Protein 2IUM (pdb70)

CATH classification: 2.60.90.30

Solvent-accessible surface area: 23457 Å² total; per-residue (Å²): 93,78,7,0,9,1,46,2,37,34,50,99,20,124,45,64,41,4,21,0,0,5,40,138,103,43,41,6,74,0,0,0,13,0,11,0,9,6,18,19,10,7,0,13,0,1,0,6,0,13,0,62,0,38,97,8,28,75,115,49,55,0,33,108,74,11,0,76,0,0,0,0,0,0,1,2,25,98,82,0,95,147,0,37,3,0,77,8,151,36,46,68,31,128,47,100,84,18,63,11,10,32,0,0,10,9,42,109,3,6,126,105,2,29,5,73,2,57,64,98,54,59,34,0,32,14,56,45,91,95,2,45,4,15,16,44,22,41,2,13,0,29,29,32,166,85,0,69,18,29,35,3,51,0,1,14,1,20,0,88,7,75,12,24,101,41,197,68,13,0,2,1,0,5,1,28,0,122,6,82,112,93,12,48,26,0,21,57,87,142,20,54,67,118,10,38,0,22,0,9,24,0,9,8,18,18,9,0,47,58,229,92,79,9,0,8,1,51,3,38,32,49,99,22,126,45,56,44,5,21,0,0,4,42,140,104,43,36,6,64,0,0,1,14,0,14,0,9,6,18,18,10,8,0,13,0,2,0,6,0,12,0,62,0,41,96,10,28,72,92,54,55,0,31,104,73,11,0,72,0,0,0,0,0,1,1,1,24,98,82,0,98,142,0,37,3,0,75,7,147,41,46,72,30,136,45,97,82,19,64,11,11,34,0,0,11,9,41,103,2,5,124,105,2,29,6,64,3,58,63,106,45,64,30,0,33,14,59,80,84,96,2,44,4,10,15,38,21,41,4,15,0,29,27,30,165,95,0,70,19,27,37,2,61,0,9,14,1,18,0,88,6,81,20,27,106,40,205,63,13,0,1,0,0,7,1,47,0,122,4,78,106,86,10,53,33,0,19,53,94,139,27,60,61,121,6,36,0,21,0,9,28,0,12,7,15,18,8,0,45,55,228,98,76,8,1,8,1,50,3,37,32,47,100,19,129,45,52,42,5,21,0,0,6,39,136,103,33,38,6,72,0,0,0,11,0,16,0,10,6,18,19,8,7,0,13,0,1,0,5,0,14,0,62,0,46,96,8,33,84,93,50,57,0,36,106,70,9,0,77,0,0,0,0,0,0,1,1,26,99,82,0,94,150,0,38,3,0,84,8,148,40,48,70,28,133,49,95,81,22,66,10,11,34,0,0,11,8,42,101,1,5,120,108,1,28,5,74,2,58,63,100,39,57,31,0,30,14,59,46,90,97,2,46,3,15,15,40,19,43,2,16,0,28,28,30,160,88,0,68,20,28,37,2,54,0,1,14,2,19,0,89,5,82,22,25,107,44,196,62,14,0,1,1,0,6,1,29,0,126,7,74,111,85,11,50,37,0,17,56,92,140,25,57,70,109,9,37,0,21,0,10,25,0,12,8,15,17,7,0,48,50,221

Radius of gyration: 23.66 Å; Cα contacts (8 Å, |Δi|>4): 1837; chains: 3; bounding box: 60×59×57 Å

Secondary structure (DSSP, 8-state):
--EEEEEEE-TT-----EEEEETTTEEEEEEEEEEEEEETTEEEEEEEEEEEGGGS-SSS-HHHH-EEEEEEE-GGGGT-GGG-TT--S-EEEESTT--GGGGSBPHHHHTTT-EE--S-TT-----GGG-S-EEEEEEE-EE-GGG-EEEEEEEEEEEE-TT-SS---EEEEEEEEEE-TTS--TT-TTS-TT-EEE---EEEEEEB---/--SEEEEEE-TT-----EEEE-STT-EEEEEEEEEEEEETTEEEEEEEEEEEGGGS---S-HHHH-EEEEEEE-GGGGT-GGG-TT--S--EEESTT--GGGGSPPHHHHTTTPEEP-SSTT-----GGG-S-EEEEEEE-EE-GGG-EEEEEEEEEEEE-TT-SS---EEEEEEEEEE-TTS--TT-TTS-TT-EEE---EEEEEE----/--EEEEEEE-TT-----EEEEETTTEEEEEEEEEEEEEETTEEEEEEEEEEEGGGS---S-HHHH-EEEEEEE-GGGGT-GGG-TT--S--EEESTT--GGGGS--HHHHTTTPEEPPS-TT-----GGGSS-EEEEEEE-EE-GGG-EEEEEEEEEEEE-TT-SS---EEEEEEEEEE-TTS--TT-TTS-TT-EEE---EEEEEE----

Structure (mmCIF, N/CA/C/O backbone):
data_2IUM
#
_entry.id   2IUM
#
_cell.length_a   216.836
_cell.length_b   58.649
_cell.length_c   57.591
_cell.angle_alpha   90.00
_cell.angle_beta   101.50
_cell.angle_gamma   90.00
#
_symmetry.space_group_name_H-M   'C 1 2 1'
#
loop_
_entity.id
_entity.type
_entity.pdbx_description
1 polymer 'AVIAN ADENOVIRUS CELO LONG FIBRE'
2 water water
#
loop_
_atom_site.group_PDB
_atom_site.id
_atom_site.type_symbol
_atom_site.label_atom_id
_atom_site.label_alt_id
_atom_site.label_comp_id
_atom_site.label_asym_id
_atom_site.label_entity_id
_atom_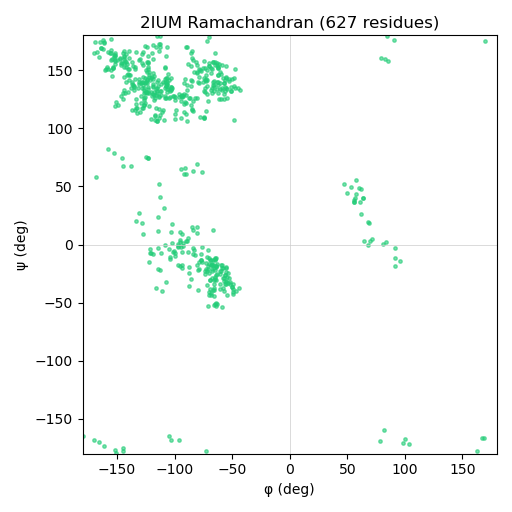site.label_seq_id
_atom_site.pdbx_PDB_ins_code
_atom_site.Cartn_x
_atom_site.Cartn_y
_atom_site.Cartn_z
_atom_site.occupancy
_atom_site.B_iso_or_equiv
_atom_site.auth_seq_id
_atom_site.auth_comp_id
_atom_site.auth_asym_id
_atom_site.auth_atom_id
_atom_site.pdbx_PDB_model_num
ATOM 1 N N . PRO A 1 38 ? 23.642 44.871 -18.041 1.00 38.72 583 PRO A N 1
ATOM 2 C CA . PRO A 1 38 ? 24.877 44.773 -18.825 1.00 38.35 583 PRO A CA 1
ATOM 3 C C . PRO A 1 38 ? 25.049 43.368 -19.391 1.00 36.67 583 PRO A C 1
ATOM 4 O O . PRO A 1 38 ? 24.674 42.383 -18.722 1.00 37.02 583 PRO A O 1
ATOM 8 N N . GLU A 1 39 ? 25.613 43.272 -20.598 1.00 35.10 584 GLU A N 1
ATOM 9 C CA . GLU A 1 39 ? 25.784 41.959 -21.230 1.00 31.63 584 GLU A CA 1
ATOM 10 C C . GLU A 1 39 ? 26.745 41.060 -20.443 1.00 29.08 584 GLU A C 1
ATOM 11 O O . GLU A 1 39 ? 26.407 39.925 -20.150 1.00 28.87 584 GLU A O 1
ATOM 17 N N . VAL A 1 40 ? 27.945 41.552 -20.152 1.00 25.95 585 VAL A N 1
ATOM 18 C CA . VAL A 1 40 ? 28.836 40.870 -19.201 1.00 25.08 585 VAL A CA 1
ATOM 19 C C . VAL A 1 40 ? 29.117 41.840 -18.066 1.00 25.39 585 VAL A C 1
ATOM 20 O O . VAL A 1 40 ? 29.434 42.992 -18.328 1.00 25.30 585 VAL A O 1
ATOM 24 N N . ALA A 1 41 ? 28.982 41.406 -16.812 1.00 21.99 586 ALA A N 1
ATOM 25 C CA . ALA A 1 41 ? 29.343 42.287 -15.681 1.00 22.04 586 ALA A CA 1
ATOM 26 C C . ALA A 1 41 ? 30.378 41.570 -14.837 1.00 20.97 586 ALA A C 1
ATOM 27 O O . ALA A 1 41 ? 30.378 40.349 -14.808 1.00 23.00 586 ALA A O 1
ATOM 29 N N . THR A 1 42 ? 31.253 42.328 -14.164 1.00 20.45 587 THR A N 1
ATOM 30 C CA . THR A 1 42 ? 32.296 41.732 -13.324 1.00 19.62 587 THR A CA 1
ATOM 31 C C . THR A 1 42 ? 32.209 42.282 -11.894 1.00 21.35 587 THR A C 1
ATOM 32 O O . THR A 1 42 ? 31.792 43.435 -11.670 1.00 21.82 587 THR A O 1
ATOM 36 N N . TYR A 1 43 ? 32.619 41.434 -10.958 1.00 20.73 588 TYR A N 1
ATOM 37 C CA . TYR A 1 43 ? 32.683 41.791 -9.541 1.00 20.96 588 TYR A CA 1
ATOM 38 C C . TYR A 1 43 ? 34.015 41.283 -9.025 1.00 19.46 588 TYR A C 1
ATOM 39 O O . TYR A 1 43 ? 34.389 40.135 -9.288 1.00 23.32 588 TYR A O 1
ATOM 48 N N . HIS A 1 44 ? 34.734 42.144 -8.291 1.00 20.85 589 HIS A N 1
ATOM 49 C CA . HIS A 1 44 ? 35.911 41.655 -7.573 1.00 19.08 589 HIS A CA 1
ATOM 50 C C . HIS A 1 44 ? 36.094 42.298 -6.222 1.00 19.57 589 HIS A C 1
ATOM 51 O O . HIS A 1 44 ? 35.652 43.437 -5.978 1.00 18.82 589 HIS A O 1
ATOM 58 N N . CYS A 1 45 ? 36.748 41.549 -5.334 1.00 18.42 590 CYS A N 1
ATOM 59 C CA . CYS A 1 45 ? 37.032 42.036 -3.985 1.00 18.85 590 CYS A CA 1
ATOM 60 C C . CYS A 1 45 ? 38.245 41.303 -3.434 1.00 20.48 590 CYS A C 1
ATOM 61 O O . CYS A 1 45 ? 38.504 40.139 -3.799 1.00 20.24 590 CYS A O 1
ATOM 64 N N . GLY A 1 46 ? 38.984 41.994 -2.567 1.00 20.00 591 GLY A N 1
ATOM 65 C CA . GLY A 1 46 ? 40.174 41.406 -1.947 1.00 20.20 591 GLY A CA 1
ATOM 66 C C . GLY A 1 46 ? 41.480 41.905 -2.533 1.00 21.57 591 GLY A C 1
ATOM 67 O O . GLY A 1 46 ? 41.492 42.790 -3.379 1.00 19.90 591 GLY A O 1
ATOM 68 N N . ASP A 1 47 ? 42.579 41.286 -2.131 1.00 20.18 592 ASP A N 1
ATOM 69 C CA . ASP A 1 47 ? 43.914 41.730 -2.535 1.00 19.42 592 ASP A CA 1
ATOM 70 C C . ASP A 1 47 ? 44.488 40.679 -3.513 1.00 18.81 592 ASP A C 1
ATOM 71 O O . ASP A 1 47 ? 44.865 39.566 -3.112 1.00 19.21 592 ASP A O 1
ATOM 76 N N . ASN A 1 48 ? 44.576 40.991 -4.804 1.00 17.98 593 ASN A N 1
ATOM 77 C CA . ASN A 1 48 ? 45.116 39.991 -5.729 1.00 20.26 593 ASN A CA 1
ATOM 78 C C . ASN A 1 48 ? 46.593 39.687 -5.489 1.00 20.11 593 ASN A C 1
ATOM 79 O O . ASN A 1 48 ? 47.055 38.654 -5.940 1.00 20.61 593 ASN A O 1
ATOM 84 N N . LEU A 1 49 ? 47.316 40.558 -4.771 1.00 19.27 594 LEU A N 1
ATOM 85 C CA . LEU A 1 49 ? 48.677 40.235 -4.327 1.00 21.69 594 LEU A CA 1
ATOM 86 C C . LEU A 1 49 ? 48.731 39.277 -3.117 1.00 20.19 594 LEU A C 1
ATOM 87 O O . LEU A 1 49 ? 49.787 38.698 -2.799 1.00 21.78 594 LEU A O 1
ATOM 92 N N . LEU A 1 50 ? 47.584 39.098 -2.464 1.00 20.37 595 LEU A N 1
ATOM 93 C CA . LEU A 1 50 ? 47.432 38.155 -1.323 1.00 20.24 595 LEU A CA 1
ATOM 94 C C . LEU A 1 50 ? 48.427 38.478 -0.207 1.00 21.59 595 LEU A C 1
ATOM 95 O O . LEU A 1 50 ? 49.014 37.586 0.406 1.00 23.17 595 LEU A O 1
ATOM 100 N N . GLU A 1 51 ? 48.614 39.778 0.032 1.00 21.54 596 GLU A N 1
ATOM 101 C CA . GLU A 1 51 ? 49.590 40.256 1.020 1.00 23.12 596 GLU A CA 1
ATOM 102 C C . GLU A 1 51 ? 48.920 40.921 2.215 1.00 21.52 596 GLU A C 1
ATOM 103 O O . GLU A 1 51 ? 49.513 40.978 3.281 1.00 23.14 596 GLU A O 1
ATOM 109 N N . SER A 1 52 ? 47.683 41.377 2.033 1.00 21.45 597 SER A N 1
ATOM 110 C CA . SER A 1 52 ? 46.948 42.072 3.073 1.00 23.36 597 SER A CA 1
ATOM 111 C C . SER A 1 52 ? 45.952 41.125 3.769 1.00 23.71 597 SER A C 1
ATOM 112 O O . SER A 1 52 ? 44.956 40.694 3.167 1.00 22.69 597 SER A O 1
ATOM 115 N N . TYR A 1 53 ? 46.207 40.809 5.040 1.00 24.65 598 TYR A N 1
ATOM 116 C CA . TYR A 1 53 ? 45.424 39.779 5.753 1.00 25.13 598 TYR A CA 1
ATOM 117 C C . TYR A 1 53 ? 44.218 40.436 6.438 1.00 25.94 598 TYR A C 1
ATOM 118 O O . TYR A 1 53 ? 44.114 40.442 7.678 1.00 27.72 598 TYR A O 1
ATOM 127 N N . ASP A 1 54 ? 43.352 41.060 5.614 1.00 25.31 599 ASP A N 1
ATOM 128 C CA . ASP A 1 54 ? 42.158 41.802 6.064 1.00 24.17 599 ASP A CA 1
ATOM 129 C C . ASP A 1 54 ? 40.924 40.919 6.223 1.00 20.83 599 ASP A C 1
ATOM 130 O O . ASP A 1 54 ? 39.957 41.276 6.896 1.00 18.32 599 ASP A O 1
ATOM 135 N N . ILE A 1 55 ? 40.934 39.746 5.594 1.00 19.06 600 ILE A N 1
ATOM 136 C CA . ILE A 1 55 ? 39.669 39.016 5.404 1.00 19.63 600 ILE A CA 1
ATOM 137 C C . ILE A 1 55 ? 39.368 38.082 6.587 1.00 18.36 600 ILE A C 1
ATOM 138 O O . ILE A 1 55 ? 40.249 37.424 7.057 1.00 20.51 600 ILE A O 1
ATOM 143 N N . PHE A 1 56 ? 38.139 38.108 7.089 1.00 18.61 601 PHE A N 1
ATOM 144 C CA . PHE A 1 56 ? 37.744 37.350 8.269 1.00 18.52 601 PHE A CA 1
ATOM 145 C C . PHE A 1 56 ? 37.205 35.994 7.815 1.00 18.61 601 PHE A C 1
ATOM 146 O O . PHE A 1 56 ? 36.179 35.923 7.124 1.00 20.90 601 PHE A O 1
ATOM 154 N N . ALA A 1 57 ? 37.921 34.942 8.165 1.00 18.59 602 ALA A N 1
ATOM 155 C CA . ALA A 1 57 ? 37.422 33.598 7.931 1.00 16.80 602 ALA A CA 1
ATOM 156 C C . ALA A 1 57 ? 36.840 33.016 9.248 1.00 18.83 602 ALA A C 1
ATOM 157 O O . ALA A 1 57 ? 37.501 33.008 10.306 1.00 19.31 602 ALA A O 1
ATOM 159 N N . SER A 1 58 ? 35.610 32.526 9.184 1.00 19.34 603 SER A N 1
ATOM 160 C CA . SER A 1 58 ? 35.006 31.848 10.345 1.00 19.81 603 SER A CA 1
ATOM 161 C C . SER A 1 58 ? 35.382 30.373 10.402 1.00 21.55 603 SER A C 1
ATOM 162 O O . SER A 1 58 ? 35.377 29.709 9.372 1.00 20.28 603 SER A O 1
ATOM 165 N N . LEU A 1 59 ? 35.732 29.871 11.598 1.00 20.74 604 LEU A N 1
ATOM 166 C CA . LEU A 1 59 ? 36.247 28.519 11.806 1.00 21.16 604 LEU A CA 1
ATOM 167 C C . LEU A 1 59 ? 35.310 27.738 12.728 1.00 19.82 604 LEU A C 1
ATOM 168 O O . LEU A 1 59 ? 34.542 28.373 13.485 1.00 20.49 604 LEU A O 1
ATOM 173 N N . PRO A 1 60 ? 35.387 26.389 12.691 1.00 20.86 605 PRO A N 1
ATOM 174 C CA . PRO A 1 60 ? 34.567 25.553 13.572 1.00 19.04 605 PRO A CA 1
ATOM 175 C C . PRO A 1 60 ? 34.799 25.945 15.057 1.00 20.39 605 PRO A C 1
ATOM 176 O O . PRO A 1 60 ? 35.872 26.498 15.431 1.00 17.86 605 PRO A O 1
ATOM 180 N N . ASN A 1 61 ? 33.789 25.688 15.889 1.00 21.08 606 ASN A N 1
ATOM 181 C CA . ASN A 1 61 ? 33.930 25.812 17.356 1.00 21.32 606 ASN A CA 1
ATOM 182 C C . ASN A 1 61 ? 34.226 27.254 17.826 1.00 21.27 606 ASN A C 1
ATOM 183 O O . ASN A 1 61 ? 35.031 27.495 18.740 1.00 21.74 606 ASN A O 1
ATOM 188 N N . THR A 1 62 ? 33.553 28.209 17.184 1.00 18.47 607 THR A N 1
ATOM 189 C CA . THR A 1 62 ? 33.709 29.654 17.515 1.00 18.32 607 THR A CA 1
ATOM 190 C C . THR A 1 62 ? 35.172 30.123 17.497 1.00 19.94 607 THR A C 1
ATOM 191 O O . THR A 1 62 ? 35.654 30.866 18.386 1.00 20.91 607 THR A O 1
ATOM 195 N N . ASN A 1 63 ? 35.845 29.767 16.405 1.00 17.91 608 ASN A N 1
ATOM 196 C CA . ASN A 1 63 ? 37.167 30.284 16.135 1.00 19.35 608 ASN A CA 1
ATOM 197 C C . ASN A 1 63 ? 37.134 31.173 14.906 1.00 20.39 608 ASN A C 1
ATOM 198 O O . ASN A 1 63 ? 36.156 31.185 14.180 1.00 21.84 608 ASN A O 1
ATOM 203 N N . ALA A 1 64 ? 38.195 31.934 14.693 1.00 18.90 609 ALA A N 1
ATOM 204 C CA . ALA A 1 64 ? 38.285 32.722 13.480 1.00 19.80 609 ALA A CA 1
ATOM 205 C C . ALA A 1 64 ? 39.743 32.923 13.138 1.00 21.02 609 ALA A C 1
ATOM 206 O O . ALA A 1 64 ? 40.614 32.688 13.976 1.00 22.04 609 ALA A O 1
ATOM 208 N N . ALA A 1 65 ? 40.007 33.347 11.900 1.00 20.69 610 ALA A N 1
ATOM 209 C CA . ALA A 1 65 ? 41.381 33.587 11.462 1.00 20.59 610 ALA A CA 1
ATOM 210 C C . ALA A 1 65 ? 41.357 34.604 10.351 1.00 22.25 610 ALA A C 1
ATOM 211 O O . ALA A 1 65 ? 40.414 34.649 9.548 1.00 22.74 610 ALA A O 1
ATOM 213 N N . LYS A 1 66 ? 42.376 35.447 10.322 1.00 21.28 611 LYS A N 1
ATOM 214 C CA . LYS A 1 66 ? 42.495 36.374 9.220 1.00 22.16 611 LYS A CA 1
ATOM 215 C C . LYS A 1 66 ? 43.233 35.698 8.071 1.00 21.93 611 LYS A C 1
ATOM 216 O O . LYS A 1 66 ? 44.190 34.933 8.287 1.00 20.75 611 LYS A O 1
ATOM 222 N N . VAL A 1 67 ? 42.778 35.996 6.861 1.00 20.94 612 VAL A N 1
ATOM 223 C CA . VAL A 1 67 ? 43.379 35.419 5.643 1.00 19.57 612 VAL A CA 1
ATOM 224 C C . VAL A 1 67 ? 43.571 36.566 4.653 1.00 20.27 612 VAL A C 1
ATOM 225 O O . VAL A 1 67 ? 43.007 37.651 4.850 1.00 20.73 612 VAL A O 1
ATOM 229 N N . ALA A 1 68 ? 44.359 36.345 3.589 1.00 19.86 613 ALA A N 1
ATOM 230 C CA . ALA A 1 68 ? 44.350 37.285 2.457 1.00 18.22 613 ALA A CA 1
ATOM 231 C C . ALA A 1 68 ? 43.589 36.516 1.358 1.00 19.70 613 ALA A C 1
ATOM 232 O O . ALA A 1 68 ? 43.742 35.303 1.220 1.00 19.96 613 ALA A O 1
ATOM 234 N N . ALA A 1 69 ? 42.731 37.207 0.617 1.00 19.18 614 ALA A N 1
ATOM 235 C CA . ALA A 1 69 ? 41.915 36.494 -0.365 1.00 16.76 614 ALA A CA 1
ATOM 236 C C . ALA A 1 69 ? 41.513 37.435 -1.474 1.00 18.83 614 ALA A C 1
ATOM 237 O O . ALA A 1 69 ? 41.529 38.654 -1.301 1.00 18.52 614 ALA A O 1
ATOM 239 N N . TYR A 1 70 ? 41.141 36.866 -2.607 1.00 18.39 615 TYR A N 1
ATOM 240 C CA . TYR A 1 70 ? 40.721 37.626 -3.776 1.00 17.28 615 TYR A CA 1
ATOM 241 C C . TYR A 1 70 ? 39.624 36.903 -4.496 1.00 19.02 615 TYR A C 1
ATOM 242 O O . TYR A 1 70 ? 39.780 35.708 -4.753 1.00 17.87 615 TYR A O 1
ATOM 251 N N . CYS A 1 71 ? 38.551 37.608 -4.855 1.00 17.04 616 CYS A N 1
ATOM 252 C CA . CYS A 1 71 ? 37.436 36.989 -5.589 1.00 19.99 616 CYS A CA 1
ATOM 253 C C . CYS A 1 71 ? 37.153 37.792 -6.853 1.00 18.73 616 CYS A C 1
ATOM 254 O O . CYS A 1 71 ? 37.091 39.025 -6.818 1.00 21.53 616 CYS A O 1
ATOM 257 N N . ARG A 1 72 ? 37.009 37.058 -7.972 1.00 19.92 617 ARG A N 1
ATOM 258 C CA . ARG A 1 72 ? 36.594 37.641 -9.245 1.00 20.03 617 ARG A CA 1
ATOM 259 C C . ARG A 1 72 ? 35.352 36.920 -9.749 1.00 20.49 617 ARG A C 1
ATOM 260 O O . ARG A 1 72 ? 35.329 35.705 -9.789 1.00 20.11 617 ARG A O 1
ATOM 268 N N . LEU A 1 73 ? 34.329 37.681 -10.128 1.00 18.09 618 LEU A N 1
ATOM 269 C CA . LEU A 1 73 ? 33.082 37.103 -10.676 1.00 19.91 618 LEU A CA 1
ATOM 270 C C . LEU A 1 73 ? 32.732 37.747 -12.004 1.00 19.60 618 LEU A C 1
ATOM 271 O O . LEU A 1 73 ? 32.911 38.960 -12.154 1.00 21.42 618 LEU A O 1
ATOM 276 N N . ALA A 1 74 ? 32.265 36.918 -12.948 1.00 19.73 619 ALA A N 1
ATOM 277 C CA . ALA A 1 74 ? 31.797 37.410 -14.245 1.00 19.13 619 ALA A CA 1
ATOM 278 C C . ALA A 1 74 ? 30.375 36.891 -14.483 1.00 20.23 619 ALA A C 1
ATOM 279 O O . ALA A 1 74 ? 30.136 35.687 -14.487 1.00 20.49 619 ALA A O 1
ATOM 281 N N . ALA A 1 75 ? 29.445 37.828 -14.683 1.00 19.07 620 ALA A N 1
ATOM 282 C CA . ALA A 1 75 ? 28.017 37.536 -14.857 1.00 20.41 620 ALA A CA 1
ATOM 283 C C . ALA A 1 75 ? 27.609 37.745 -16.318 1.00 20.40 620 ALA A C 1
ATOM 284 O O . ALA A 1 75 ? 27.813 38.841 -16.876 1.00 22.38 620 ALA A O 1
ATOM 286 N N . ALA A 1 76 ? 26.998 36.716 -16.909 1.00 21.03 621 ALA A N 1
ATOM 287 C CA . ALA A 1 76 ? 26.481 36.863 -18.273 1.00 21.14 621 ALA A CA 1
ATOM 288 C C . ALA A 1 76 ? 25.225 36.028 -18.399 1.00 20.76 621 ALA A C 1
ATOM 289 O O . ALA A 1 76 ? 25.248 34.832 -18.090 1.00 20.81 621 ALA A O 1
ATOM 291 N N . GLY A 1 77 ? 24.129 36.625 -18.860 1.00 19.32 622 GLY A N 1
ATOM 292 C CA . GLY A 1 77 ? 22.920 35.812 -19.065 1.00 22.11 622 GLY A CA 1
ATOM 293 C C . GLY A 1 77 ? 22.276 35.284 -17.787 1.00 21.19 622 GLY A C 1
ATOM 294 O O . GLY A 1 77 ? 21.474 34.366 -17.854 1.00 20.58 622 GLY A O 1
ATOM 295 N N . GLY A 1 78 ? 22.578 35.894 -16.638 1.00 19.38 623 GLY A N 1
ATOM 296 C CA . GLY A 1 78 ? 22.049 35.437 -15.333 1.00 20.57 623 GLY A CA 1
ATOM 297 C C . GLY A 1 78 ? 22.857 34.295 -14.718 1.00 18.39 623 GLY A C 1
ATOM 298 O O . GLY A 1 78 ? 22.536 33.826 -13.619 1.00 18.84 623 GLY A O 1
ATOM 299 N N . VAL A 1 79 ? 23.936 33.900 -15.393 1.00 19.60 624 VAL A N 1
ATOM 300 C CA . VAL A 1 79 ? 24.813 32.827 -14.932 1.00 20.07 624 VAL A CA 1
ATOM 301 C C . VAL A 1 79 ? 26.178 33.434 -14.595 1.00 20.07 624 VAL A C 1
ATOM 302 O O . VAL A 1 79 ? 26.768 34.139 -15.408 1.00 21.68 624 VAL A O 1
ATOM 306 N N . VAL A 1 80 ? 26.657 33.145 -13.386 1.00 19.35 625 VAL A N 1
ATOM 307 C CA . VAL A 1 80 ? 27.884 33.724 -12.868 1.00 18.02 625 VAL A CA 1
ATOM 308 C C . VAL A 1 80 ? 28.970 32.680 -12.740 1.00 20.04 625 VAL A C 1
ATOM 309 O O . VAL A 1 80 ? 28.711 31.630 -12.182 1.00 19.02 625 VAL A O 1
ATOM 313 N N . SER A 1 81 ? 30.152 32.952 -13.284 1.00 19.58 626 SER A N 1
ATOM 314 C CA . SER A 1 81 ? 31.325 32.126 -13.041 1.00 19.51 626 SER A CA 1
ATOM 315 C C . SER A 1 81 ? 32.412 32.979 -12.452 1.00 17.95 626 SER A C 1
ATOM 316 O O . SER A 1 81 ? 32.537 34.193 -12.745 1.00 19.21 626 SER A O 1
ATOM 319 N N . GLY A 1 82 ? 33.185 32.367 -11.577 1.00 18.44 627 GLY A N 1
ATOM 320 C CA . GLY A 1 82 ? 34.260 33.115 -10.996 1.00 20.25 627 GLY A CA 1
ATOM 321 C C . GLY A 1 82 ? 35.207 32.274 -10.199 1.00 18.88 627 GLY A C 1
ATOM 322 O O . GLY A 1 82 ? 35.143 31.050 -10.234 1.00 18.92 627 GLY A O 1
ATOM 323 N N . THR A 1 83 ? 36.066 32.964 -9.453 1.00 18.21 628 THR A N 1
ATOM 324 C CA . THR A 1 83 ? 37.097 32.248 -8.694 1.00 18.82 628 THR A CA 1
ATOM 325 C C . THR A 1 83 ? 37.279 32.936 -7.318 1.00 16.30 628 THR A C 1
ATOM 326 O O . THR A 1 83 ? 37.027 34.161 -7.131 1.00 18.62 628 THR A O 1
ATOM 330 N N . ILE A 1 84 ? 37.758 32.122 -6.387 1.00 19.41 629 ILE A N 1
ATOM 331 C CA . ILE A 1 84 ? 38.182 32.513 -5.057 1.00 17.37 629 ILE A CA 1
ATOM 332 C C . ILE A 1 84 ? 39.568 31.891 -4.812 1.00 17.46 629 ILE A C 1
ATOM 333 O O . ILE A 1 84 ? 39.850 30.718 -5.164 1.00 16.30 629 ILE A O 1
ATOM 338 N N . GLN A 1 85 ? 40.448 32.660 -4.220 1.00 17.72 630 GLN A N 1
ATOM 339 C CA . GLN A 1 85 ? 41.809 32.211 -3.930 1.00 15.37 630 GLN A CA 1
ATOM 340 C C . GLN A 1 85 ? 42.108 32.690 -2.493 1.00 18.36 630 GLN A C 1
ATOM 341 O O . GLN A 1 85 ? 41.781 33.810 -2.142 1.00 17.59 630 GLN A O 1
ATOM 347 N N . VAL A 1 86 ? 42.724 31.854 -1.661 1.00 14.12 631 VAL A N 1
ATOM 348 C CA . VAL A 1 86 ? 42.920 32.226 -0.241 1.00 17.87 631 VAL A CA 1
ATOM 349 C C . VAL A 1 86 ? 44.289 31.743 0.231 1.00 17.81 631 VAL A C 1
ATOM 350 O O . VAL A 1 86 ? 44.755 30.676 -0.171 1.00 19.26 631 VAL A O 1
ATOM 354 N N . THR A 1 87 ? 44.905 32.520 1.125 1.00 16.40 632 THR A N 1
ATOM 355 C CA . THR A 1 87 ? 46.145 32.066 1.809 1.00 15.82 632 THR A CA 1
ATOM 356 C C . THR A 1 87 ? 46.120 32.479 3.275 1.00 16.97 632 THR A C 1
ATOM 357 O O . THR A 1 87 ? 45.585 33.559 3.602 1.00 20.22 632 THR A O 1
ATOM 361 N N . SER A 1 88 ? 46.704 31.641 4.133 1.00 19.38 633 SER A N 1
ATOM 362 C CA . SER A 1 88 ? 46.974 32.053 5.520 1.00 19.35 633 SER A CA 1
ATOM 363 C C . SER A 1 88 ? 48.121 31.254 6.085 1.00 17.28 633 SER A C 1
ATOM 364 O O . SER A 1 88 ? 48.613 30.293 5.438 1.00 18.42 633 SER A O 1
ATOM 367 N N . TYR A 1 89 ? 48.498 31.592 7.319 1.00 17.93 634 TYR A N 1
ATOM 368 C CA . TYR A 1 89 ? 49.648 30.976 7.973 1.00 18.25 634 TYR A CA 1
ATOM 369 C C . TYR A 1 89 ? 49.370 30.555 9.416 1.00 17.11 634 TYR A C 1
ATOM 370 O O . TYR A 1 89 ? 48.472 31.080 10.060 1.00 18.23 634 TYR A O 1
ATOM 379 N N . ALA A 1 90 ? 50.081 29.535 9.894 1.00 18.04 635 ALA A N 1
ATOM 380 C CA . ALA A 1 90 ? 49.762 28.948 11.188 1.00 17.46 635 ALA A CA 1
ATOM 381 C C . ALA A 1 90 ? 49.746 29.946 12.372 1.00 18.10 635 ALA A C 1
ATOM 382 O O . ALA A 1 90 ? 48.916 29.829 13.279 1.00 18.89 635 ALA A O 1
ATOM 384 N N . GLY A 1 91 ? 50.611 30.950 12.337 1.00 18.07 636 GLY A N 1
ATOM 385 C CA . GLY A 1 91 ? 50.611 31.895 13.454 1.00 20.25 636 GLY A CA 1
ATOM 386 C C . GLY A 1 91 ? 49.239 32.484 13.722 1.00 22.07 636 GLY A C 1
ATOM 387 O O . GLY A 1 91 ? 48.942 32.901 14.840 1.00 21.25 636 GLY A O 1
ATOM 388 N N . ARG A 1 92 ? 48.397 32.507 12.693 1.00 23.87 637 ARG A N 1
ATOM 389 C CA . ARG A 1 92 ? 47.100 33.173 12.767 1.00 23.46 637 ARG A CA 1
ATOM 390 C C . ARG A 1 92 ? 45.946 32.241 13.152 1.00 22.27 637 ARG A C 1
ATOM 391 O O . ARG A 1 92 ? 44.808 32.676 13.288 1.00 21.82 637 ARG A O 1
ATOM 399 N N . TRP A 1 93 ? 46.249 30.961 13.324 1.00 20.72 638 TRP A N 1
ATOM 400 C CA . TRP A 1 93 ? 45.229 29.911 13.494 1.00 22.85 638 TRP A CA 1
ATOM 401 C C . TRP A 1 93 ? 45.156 29.400 14.925 1.00 22.53 638 TRP A C 1
ATOM 402 O O . TRP A 1 93 ? 46.122 29.573 15.682 1.00 19.95 638 TRP A O 1
ATOM 413 N N . PRO A 1 94 ? 44.041 28.723 15.291 1.00 23.79 639 PRO A N 1
ATOM 414 C CA . PRO A 1 94 ? 43.920 28.202 16.662 1.00 24.94 639 PRO A CA 1
ATOM 415 C C . PRO A 1 94 ? 44.877 27.039 16.917 1.00 25.55 639 PRO A C 1
ATOM 416 O O . PRO A 1 94 ? 45.332 26.389 15.968 1.00 28.40 639 PRO A O 1
ATOM 420 N N . LYS A 1 95 ? 45.203 26.817 18.190 1.00 25.20 640 LYS A N 1
ATOM 421 C CA . LYS A 1 95 ? 46.238 25.867 18.604 1.00 26.24 640 LYS A CA 1
ATOM 422 C C . LYS A 1 95 ? 45.674 24.608 19.282 1.00 27.29 640 LYS A C 1
ATOM 423 O O . LYS A 1 95 ? 46.312 24.009 20.149 1.00 28.78 640 LYS A O 1
ATOM 429 N N . VAL A 1 96 ? 44.484 24.212 18.868 1.00 26.25 641 VAL A N 1
ATOM 430 C CA . VAL A 1 96 ? 43.877 22.974 19.373 1.00 26.62 641 VAL A CA 1
ATOM 431 C C . VAL A 1 96 ? 43.398 22.162 18.193 1.00 25.48 641 VAL A C 1
ATOM 432 O O . VAL A 1 96 ? 43.146 22.678 17.109 1.00 25.41 641 VAL A O 1
ATOM 436 N N . GLY A 1 97 ? 43.238 20.867 18.422 1.00 23.42 642 GLY A N 1
ATOM 437 C CA . GLY A 1 97 ? 42.818 19.954 17.365 1.00 24.84 642 GLY A CA 1
ATOM 438 C C . GLY A 1 97 ? 43.985 19.474 16.519 1.00 25.61 642 GLY A C 1
ATOM 439 O O . GLY A 1 97 ? 45.151 19.870 16.749 1.00 25.47 642 GLY A O 1
ATOM 440 N N . ASN A 1 98 ? 43.675 18.627 15.534 1.00 23.32 643 ASN A N 1
ATOM 441 C CA . ASN A 1 98 ? 44.687 18.120 14.629 1.00 23.38 643 ASN A CA 1
ATOM 442 C C . ASN A 1 98 ? 44.281 18.279 13.164 1.00 22.57 643 ASN A C 1
ATOM 443 O O . ASN A 1 98 ? 43.292 17.685 12.715 1.00 21.91 643 ASN A O 1
ATOM 448 N N . SER A 1 99 ? 44.998 19.121 12.417 1.00 21.36 644 SER A N 1
ATOM 449 C CA . SER A 1 99 ? 44.601 19.377 11.038 1.00 21.45 644 SER A CA 1
ATOM 450 C C . SER A 1 99 ? 44.712 18.149 10.137 1.00 23.22 644 SER A C 1
ATOM 451 O O . SER A 1 99 ? 43.981 18.038 9.152 1.00 24.11 644 SER A O 1
ATOM 454 N N . VAL A 1 100 ? 45.629 17.234 10.457 1.00 23.24 645 VAL A N 1
ATOM 455 C CA . VAL A 1 100 ? 45.811 16.057 9.614 1.00 24.98 645 VAL A CA 1
ATOM 456 C C . VAL A 1 100 ? 44.594 15.127 9.763 1.00 26.14 645 VAL A C 1
ATOM 457 O O . VAL A 1 100 ? 44.079 14.594 8.772 1.00 26.05 645 VAL A O 1
ATOM 461 N N . THR A 1 101 ? 44.107 14.975 10.986 1.00 26.72 646 THR A N 1
ATOM 462 C CA . THR A 1 101 ? 42.912 14.162 11.217 1.00 27.86 646 THR A CA 1
ATOM 463 C C . THR A 1 101 ? 41.611 14.906 10.877 1.00 28.23 646 THR A C 1
ATOM 464 O O . THR A 1 101 ? 40.683 14.309 10.334 1.00 29.22 646 THR A O 1
ATOM 468 N N . ASP A 1 102 ? 41.549 16.195 11.212 1.00 27.55 647 ASP A N 1
ATOM 469 C CA . ASP A 1 102 ? 40.320 17.010 11.090 1.00 27.87 647 ASP A CA 1
ATOM 470 C C . ASP A 1 102 ? 40.190 17.783 9.778 1.00 27.00 647 ASP A C 1
ATOM 471 O O . ASP A 1 102 ? 39.097 18.268 9.440 1.00 27.13 647 ASP A O 1
ATOM 476 N N . GLY A 1 103 ? 41.304 17.943 9.062 1.00 24.78 648 GLY A N 1
ATOM 477 C CA . GLY A 1 103 ? 41.380 18.857 7.923 1.00 21.84 648 GLY A CA 1
ATOM 478 C C . GLY A 1 103 ? 41.559 20.301 8.381 1.00 19.88 648 GLY A C 1
ATOM 479 O O . GLY A 1 103 ? 41.275 20.620 9.533 1.00 20.54 648 GLY A O 1
ATOM 480 N N . ILE A 1 104 ? 42.041 21.151 7.484 1.00 17.86 649 ILE A N 1
ATOM 481 C CA . ILE A 1 104 ? 42.023 22.608 7.690 1.00 16.02 649 ILE A CA 1
ATOM 482 C C . ILE A 1 104 ? 40.666 23.116 7.131 1.00 17.43 649 ILE A C 1
ATOM 483 O O . ILE A 1 104 ? 40.474 23.179 5.913 1.00 19.37 649 ILE A O 1
ATOM 488 N N . LYS A 1 105 ? 39.751 23.462 8.032 1.00 17.25 650 LYS A N 1
ATOM 489 C CA . LYS A 1 105 ? 38.394 23.928 7.676 1.00 18.37 650 LYS A CA 1
ATOM 490 C C . LYS A 1 105 ? 38.132 25.397 8.072 1.00 18.34 650 LYS A C 1
ATOM 491 O O . LYS A 1 105 ? 38.460 25.781 9.197 1.00 20.23 650 LYS A O 1
ATOM 497 N N . PHE A 1 106 ? 37.508 26.197 7.179 1.00 17.87 651 PHE A N 1
ATOM 498 C CA . PHE A 1 106 ? 37.201 27.619 7.397 1.00 19.12 651 PHE A CA 1
ATOM 499 C C . PHE A 1 106 ? 36.177 28.033 6.361 1.00 17.39 651 PHE A C 1
ATOM 500 O O . PHE A 1 106 ? 35.936 27.259 5.376 1.00 19.27 651 PHE A O 1
ATOM 508 N N . ALA A 1 107 ? 35.597 29.217 6.525 1.00 19.87 652 ALA A N 1
ATOM 509 C CA . ALA A 1 107 ? 34.631 29.698 5.539 1.00 17.48 652 ALA A CA 1
ATOM 510 C C . ALA A 1 107 ? 34.835 31.187 5.320 1.00 18.27 652 ALA A C 1
ATOM 511 O O . ALA A 1 107 ? 35.217 31.870 6.266 1.00 17.82 652 ALA A O 1
ATOM 513 N N . ILE A 1 108 ? 34.588 31.642 4.093 1.00 19.25 653 ILE A N 1
ATOM 514 C CA . ILE A 1 108 ? 34.577 33.052 3.700 1.00 21.42 653 ILE A CA 1
ATOM 515 C C . ILE A 1 108 ? 33.195 33.299 3.118 1.00 20.62 653 ILE A C 1
ATOM 516 O O . ILE A 1 108 ? 32.591 32.403 2.488 1.00 19.16 653 ILE A O 1
ATOM 521 N N . VAL A 1 109 ? 32.678 34.494 3.367 1.00 20.68 654 VAL A N 1
ATOM 522 C CA . VAL A 1 109 ? 31.449 34.926 2.708 1.00 20.20 654 VAL A CA 1
ATOM 523 C C . VAL A 1 109 ? 31.755 36.005 1.677 1.00 19.64 654 VAL A C 1
ATOM 524 O O . VAL A 1 109 ? 32.429 37.029 2.000 1.00 18.04 654 VAL A O 1
ATOM 528 N N . VAL A 1 110 ? 31.305 35.784 0.435 1.00 18.29 655 VAL A N 1
ATOM 529 C CA . VAL A 1 110 ? 31.269 36.864 -0.539 1.00 18.12 655 VAL A CA 1
ATOM 530 C C . VAL A 1 110 ? 29.869 37.501 -0.478 1.00 18.81 655 VAL A C 1
ATOM 531 O O . VAL A 1 110 ? 28.841 36.795 -0.547 1.00 20.48 655 VAL A O 1
ATOM 535 N N . SER A 1 111 ? 29.866 38.814 -0.316 1.00 20.20 656 SER A N 1
ATOM 536 C CA . SER A 1 111 ? 28.655 39.565 0.006 1.00 18.97 656 SER A CA 1
ATOM 537 C C . SER A 1 111 ? 28.384 40.668 -1.028 1.00 21.39 656 SER A C 1
ATOM 538 O O . SER A 1 111 ? 28.598 41.856 -0.774 1.00 20.69 656 SER A O 1
ATOM 541 N N . PRO A 1 112 ? 27.916 40.282 -2.229 1.00 19.91 657 PRO A N 1
ATOM 542 C CA . PRO A 1 112 ? 27.630 41.339 -3.219 1.00 20.17 657 PRO A CA 1
ATOM 543 C C . PRO A 1 112 ? 26.750 42.564 -2.764 1.00 20.61 657 PRO A C 1
ATOM 544 O O . PRO A 1 112 ? 27.035 43.685 -3.191 1.00 22.13 657 PRO A O 1
ATOM 548 N N . PRO A 1 113 ? 25.718 42.363 -1.908 1.00 21.74 658 PRO A N 1
ATOM 549 C CA . PRO A 1 113 ? 24.867 43.509 -1.559 1.00 22.85 658 PRO A CA 1
ATOM 550 C C . PRO A 1 113 ? 25.410 44.456 -0.485 1.00 24.17 658 PRO A C 1
ATOM 551 O O . PRO A 1 113 ? 24.678 45.337 -0.049 1.00 23.54 658 PRO A O 1
ATOM 555 N N . MET A 1 114 ? 26.674 44.310 -0.094 1.00 23.47 659 MET A N 1
ATOM 556 C CA . MET A 1 114 ? 27.239 45.116 0.999 1.00 23.72 659 MET A CA 1
ATOM 557 C C . MET A 1 114 ? 27.312 46.628 0.683 1.00 25.64 659 MET A C 1
ATOM 558 O O . MET A 1 114 ? 27.524 47.463 1.579 1.00 26.60 659 MET A O 1
ATOM 563 N N . ASP A 1 115 ? 27.116 46.984 -0.588 1.00 27.04 660 ASP A N 1
ATOM 564 C CA . ASP A 1 115 ? 26.995 48.386 -0.990 1.00 28.21 660 ASP A CA 1
ATOM 565 C C . ASP A 1 115 ? 25.715 49.053 -0.452 1.00 28.63 660 ASP A C 1
ATOM 566 O O . ASP A 1 115 ? 25.681 50.281 -0.224 1.00 31.58 660 ASP A O 1
ATOM 571 N N . LYS A 1 116 ? 24.678 48.242 -0.267 1.00 30.09 661 LYS A N 1
ATOM 572 C CA . LYS A 1 116 ? 23.391 48.698 0.268 1.00 29.35 661 LYS A CA 1
ATOM 573 C C . LYS A 1 116 ? 22.979 47.950 1.562 1.00 27.86 661 LYS A C 1
ATOM 574 O O . LYS A 1 116 ? 21.946 48.254 2.155 1.00 28.28 661 LYS A O 1
ATOM 580 N N . ASP A 1 117 ? 23.771 46.954 1.978 1.00 28.13 662 ASP A N 1
ATOM 581 C CA . ASP A 1 117 ? 23.504 46.131 3.165 1.00 23.85 662 ASP A CA 1
ATOM 582 C C . ASP A 1 117 ? 24.848 45.968 3.884 1.00 24.89 662 ASP A C 1
ATOM 583 O O . ASP A 1 117 ? 25.398 44.862 3.912 1.00 26.50 662 ASP A O 1
ATOM 588 N N . PRO A 1 118 ? 25.415 47.052 4.445 1.00 24.23 663 PRO A N 1
ATOM 589 C CA . PRO A 1 118 ? 26.796 46.965 4.932 1.00 23.29 663 PRO A CA 1
ATOM 590 C C . PRO A 1 118 ? 27.028 45.830 5.945 1.00 22.83 663 PRO A C 1
ATOM 591 O O . PRO A 1 118 ? 28.137 45.285 5.989 1.00 21.15 663 PRO A O 1
ATOM 595 N N . ARG A 1 119 ? 26.009 45.518 6.748 1.00 23.06 664 ARG A N 1
ATOM 596 C CA . ARG A 1 119 ? 26.125 44.493 7.801 1.00 22.90 664 ARG A CA 1
ATOM 597 C C . ARG A 1 119 ? 26.260 43.102 7.198 1.00 23.36 664 ARG A C 1
ATOM 598 O O . ARG A 1 119 ? 26.628 42.151 7.883 1.00 26.94 664 ARG A O 1
ATOM 606 N N . SER A 1 120 ? 25.976 43.007 5.902 1.00 23.36 665 SER A N 1
ATOM 607 C CA . SER A 1 120 ? 26.176 41.753 5.190 1.00 21.64 665 SER A CA 1
ATOM 608 C C . SER A 1 120 ? 27.646 41.349 4.942 1.00 21.56 665 SER A C 1
ATOM 609 O O . SER A 1 120 ? 27.922 40.247 4.480 1.00 19.51 665 SER A O 1
ATOM 612 N N . ASN A 1 121 ? 28.583 42.197 5.295 1.00 20.86 666 ASN A N 1
ATOM 613 C CA . ASN A 1 121 ? 29.979 42.032 4.954 1.00 19.88 666 ASN A CA 1
ATOM 614 C C . ASN A 1 121 ? 30.638 41.273 6.076 1.00 19.71 666 ASN A C 1
ATOM 615 O O . ASN A 1 121 ? 31.499 41.765 6.818 1.00 21.15 666 ASN A O 1
ATOM 620 N N . LEU A 1 122 ? 30.199 40.036 6.197 1.00 19.05 667 LEU A N 1
ATOM 621 C CA . LEU A 1 122 ? 30.669 39.175 7.252 1.00 19.35 667 LEU A CA 1
ATOM 622 C C . LEU A 1 122 ? 32.173 38.925 7.199 1.00 20.33 667 LEU A C 1
ATOM 623 O O . LEU A 1 122 ? 32.795 38.758 8.239 1.00 23.63 667 LEU A O 1
ATOM 628 N N . SER A 1 123 ? 32.756 38.872 5.992 1.00 18.25 668 SER A N 1
ATOM 629 C CA . SER A 1 123 ? 34.199 38.620 5.887 1.00 18.55 668 SER A CA 1
ATOM 630 C C . SER A 1 123 ? 35.038 39.895 5.935 1.00 18.77 668 SER A C 1
ATOM 631 O O . SER A 1 123 ? 36.255 39.838 5.770 1.00 20.44 668 SER A O 1
ATOM 634 N N . GLN A 1 124 ? 34.378 41.023 6.176 1.00 20.74 669 GLN A N 1
ATOM 635 C CA . GLN A 1 124 ? 35.065 42.311 6.366 1.00 20.50 669 GLN A CA 1
ATOM 636 C C . GLN A 1 124 ? 35.985 42.693 5.192 1.00 21.84 669 GLN A C 1
ATOM 637 O O . GLN A 1 124 ? 37.082 43.270 5.396 1.00 19.58 669 GLN A O 1
ATOM 643 N N . TRP A 1 125 ? 35.547 42.353 3.969 1.00 19.92 670 TRP A N 1
ATOM 644 C CA . TRP A 1 125 ? 36.195 42.928 2.777 1.00 19.82 670 TRP A CA 1
ATOM 645 C C . TRP A 1 125 ? 36.330 44.472 2.914 1.00 19.86 670 TRP A C 1
ATOM 646 O O . TRP A 1 125 ? 35.442 45.131 3.500 1.00 20.23 670 TRP A O 1
ATOM 657 N N . LEU A 1 126 ? 37.440 45.029 2.415 1.00 21.49 671 LEU A N 1
ATOM 658 C CA . LEU A 1 126 ? 37.661 46.489 2.403 1.00 23.69 671 LEU A CA 1
ATOM 659 C C . LEU A 1 126 ? 36.712 47.214 1.461 1.00 25.73 671 LEU A C 1
ATOM 660 O O . L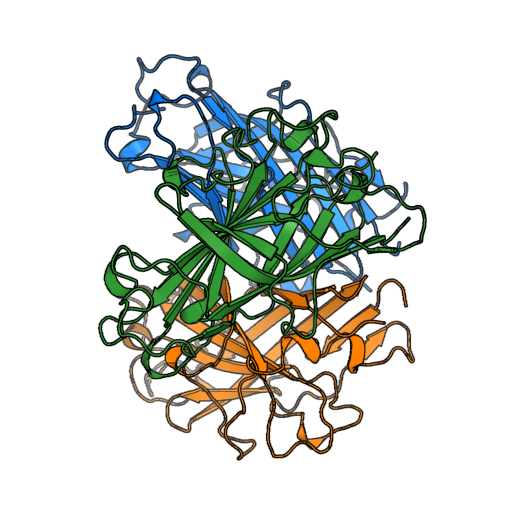EU A 1 126 ? 36.458 48.416 1.622 1.00 26.50 671 LEU A O 1
ATOM 665 N N . GLY A 1 127 ? 36.185 46.476 0.487 1.00 24.49 672 GLY A N 1
ATOM 666 C CA . GLY A 1 127 ? 35.283 47.027 -0.511 1.00 25.21 672 GLY A CA 1
ATOM 667 C C . GLY A 1 127 ? 35.227 46.061 -1.680 1.00 22.92 672 GLY A C 1
ATOM 668 O O . GLY A 1 127 ? 35.836 44.979 -1.643 1.00 23.01 672 GLY A O 1
ATOM 669 N N . ALA A 1 128 ? 34.479 46.432 -2.715 1.00 22.70 673 ALA A N 1
ATOM 670 C CA . ALA A 1 128 ?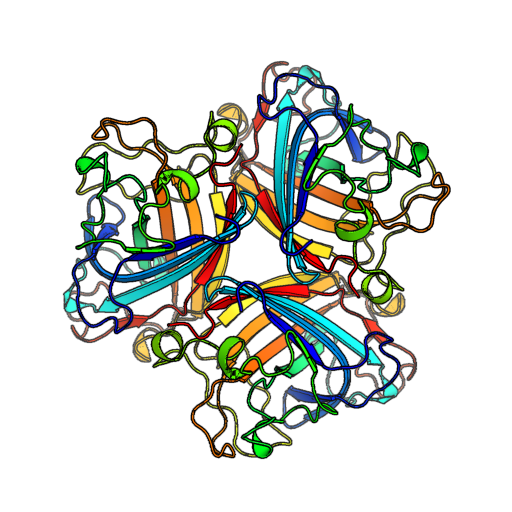 34.415 45.624 -3.943 1.00 22.61 673 ALA A CA 1
ATOM 671 C C . ALA A 1 128 ? 34.284 46.528 -5.163 1.00 25.20 673 ALA A C 1
ATOM 672 O O . ALA A 1 128 ? 33.952 47.711 -5.044 1.00 25.72 673 ALA A O 1
ATOM 674 N N . THR A 1 129 ? 34.535 45.952 -6.336 1.00 23.61 674 THR A N 1
ATOM 675 C CA . THR A 1 129 ? 34.541 46.731 -7.567 1.00 24.32 674 THR A CA 1
ATOM 676 C C . THR A 1 129 ? 33.639 46.030 -8.580 1.00 23.74 674 THR A C 1
ATOM 677 O O . THR A 1 129 ? 33.757 44.818 -8.774 1.00 24.06 674 THR A O 1
ATOM 681 N N . VAL A 1 130 ? 32.692 46.786 -9.143 1.00 24.84 675 VAL A N 1
ATOM 682 C CA . VAL A 1 130 ? 31.738 46.278 -10.144 1.00 25.34 675 VAL A CA 1
ATOM 683 C C . VAL A 1 130 ? 31.972 46.993 -11.482 1.00 25.88 675 VAL A C 1
ATOM 684 O O . VAL A 1 130 ? 32.166 48.208 -11.525 1.00 25.02 675 VAL A O 1
ATOM 688 N N . PHE A 1 131 ? 32.002 46.231 -12.569 1.00 24.46 676 PHE A N 1
ATOM 689 C CA . PHE A 1 131 ? 32.041 46.833 -13.906 1.00 25.65 676 PHE A CA 1
ATOM 690 C C . PHE A 1 131 ? 30.926 46.223 -14.764 1.00 26.11 676 PHE A C 1
ATOM 691 O O . PHE A 1 131 ? 30.662 45.041 -14.663 1.00 26.39 676 PHE A O 1
ATOM 699 N N . PRO A 1 132 ? 30.236 47.034 -15.580 1.00 28.80 677 PRO A N 1
ATOM 700 C CA . PRO A 1 132 ? 30.318 48.498 -15.708 1.00 30.20 677 PRO A CA 1
ATOM 701 C C . PRO A 1 132 ? 29.932 49.218 -14.420 1.00 31.80 677 PRO A C 1
ATOM 702 O O . PRO A 1 132 ? 29.145 48.694 -13.620 1.00 29.94 677 PRO A O 1
ATOM 706 N N . ALA A 1 133 ? 30.483 50.415 -14.227 1.00 34.77 678 ALA A N 1
ATOM 707 C CA . ALA A 1 133 ? 30.122 51.238 -13.075 1.00 37.49 678 ALA A CA 1
ATOM 708 C C . ALA A 1 133 ? 28.621 51.507 -13.130 1.00 38.13 678 ALA A C 1
ATOM 709 O O . ALA A 1 133 ? 28.078 51.822 -14.195 1.00 39.41 678 ALA A O 1
ATOM 711 N N . GLY A 1 134 ? 27.949 51.327 -11.999 1.00 38.37 679 GLY A N 1
ATOM 712 C CA . GLY A 1 134 ? 26.506 51.536 -11.941 1.00 36.89 679 GLY A CA 1
ATOM 713 C C . GLY A 1 134 ? 25.695 50.267 -12.119 1.00 36.20 679 GLY A C 1
ATOM 714 O O . GLY A 1 134 ? 24.487 50.255 -11.841 1.00 37.10 679 GLY A O 1
ATOM 715 N N . ALA A 1 135 ? 26.334 49.196 -12.592 1.00 33.07 680 ALA A N 1
ATOM 716 C CA . ALA A 1 135 ? 25.645 47.917 -12.685 1.00 30.79 680 ALA A CA 1
ATOM 717 C C . ALA A 1 135 ? 25.251 47.466 -11.281 1.00 28.44 680 ALA A C 1
ATOM 718 O O . ALA A 1 135 ? 26.016 47.614 -10.333 1.00 27.61 680 ALA A O 1
ATOM 720 N N . THR A 1 136 ? 24.058 46.908 -11.144 1.00 27.85 681 THR A N 1
ATOM 721 C CA . THR A 1 136 ? 23.622 46.458 -9.824 1.00 26.41 681 THR A CA 1
ATOM 722 C C . THR A 1 136 ? 24.423 45.260 -9.293 1.00 25.24 681 THR A C 1
ATOM 723 O O . THR A 1 136 ? 24.655 44.279 -10.021 1.00 23.20 681 THR A O 1
ATOM 727 N N . THR A 1 137 ? 24.824 45.324 -8.026 1.00 23.89 682 THR A N 1
ATOM 728 C CA . THR A 1 137 ? 25.436 44.148 -7.364 1.00 23.86 682 THR A CA 1
ATOM 729 C C . THR A 1 137 ? 24.456 42.965 -7.259 1.00 23.49 682 THR A C 1
ATOM 730 O O . THR A 1 137 ? 24.895 41.843 -7.052 1.00 23.13 682 THR A O 1
ATOM 734 N N . ALA A 1 138 ? 23.148 43.208 -7.424 1.00 22.75 683 ALA A N 1
ATOM 735 C CA . ALA A 1 138 ? 22.145 42.140 -7.503 1.00 22.96 683 ALA A CA 1
ATOM 736 C C . ALA A 1 138 ? 22.489 41.006 -8.502 1.00 21.36 683 ALA A C 1
ATOM 737 O O . ALA A 1 138 ? 22.168 39.816 -8.259 1.00 21.73 683 ALA A O 1
ATOM 739 N N . LEU A 1 139 ? 23.147 41.360 -9.617 1.00 21.98 684 LEU A N 1
ATOM 740 C CA . LEU A 1 139 ? 23.586 40.369 -10.627 1.00 21.03 684 LEU A CA 1
ATOM 741 C C . LEU A 1 139 ? 24.383 39.226 -10.011 1.00 21.98 684 LEU A C 1
ATOM 742 O O . LEU A 1 139 ? 24.298 38.087 -10.484 1.00 23.23 684 LEU A O 1
ATOM 747 N N . PHE A 1 140 ? 25.146 39.539 -8.963 1.00 21.09 685 PHE A N 1
ATOM 748 C CA . PHE A 1 140 ? 26.033 38.562 -8.318 1.00 19.45 685 PHE A CA 1
ATOM 749 C C . PHE A 1 140 ? 25.435 37.892 -7.080 1.00 20.23 685 PHE A C 1
ATOM 750 O O . PHE A 1 140 ? 26.079 37.025 -6.474 1.00 18.51 685 PHE A O 1
ATOM 758 N N . SER A 1 141 ? 24.206 38.263 -6.697 1.00 18.79 686 SER A N 1
ATOM 759 C CA . SER A 1 141 ? 23.546 37.545 -5.618 1.00 19.26 686 SER A CA 1
ATOM 760 C C . SER A 1 141 ? 22.984 36.252 -6.181 1.00 18.08 686 SER A C 1
ATOM 761 O O . SER A 1 141 ? 22.445 36.253 -7.300 1.00 15.86 686 SER A O 1
ATOM 764 N N . PRO A 1 142 ? 23.114 35.144 -5.422 1.00 20.49 687 PRO A N 1
ATOM 765 C CA . PRO A 1 142 ? 22.372 33.964 -5.846 1.00 21.56 687 PRO A CA 1
ATOM 766 C C . PRO A 1 142 ? 20.881 34.236 -6.135 1.00 21.75 687 PRO A C 1
ATOM 767 O O . PRO A 1 142 ? 20.232 35.019 -5.399 1.00 20.34 687 PRO A O 1
ATOM 771 N N . ASN A 1 143 ? 20.382 33.552 -7.184 1.00 21.30 688 ASN A N 1
ATOM 772 C CA . ASN A 1 143 ? 19.041 33.796 -7.759 1.00 22.77 688 ASN A CA 1
ATOM 773 C C . ASN A 1 143 ? 17.938 33.709 -6.695 1.00 22.49 688 ASN A C 1
ATOM 774 O O . ASN A 1 143 ? 17.950 32.777 -5.918 1.00 21.36 688 ASN A O 1
ATOM 779 N N . PRO A 1 144 ? 16.984 34.671 -6.644 1.00 17.67 689 PRO A N 1
ATOM 780 C CA . PRO A 1 144 ? 15.996 34.533 -5.550 1.00 19.72 689 PRO A CA 1
ATOM 781 C C . PRO A 1 144 ? 15.056 33.312 -5.598 1.00 20.05 689 PRO A C 1
ATOM 782 O O . PRO A 1 144 ? 14.737 32.695 -4.549 1.00 22.35 689 PRO A O 1
ATOM 786 N N . TYR A 1 145 ? 14.610 32.961 -6.798 1.00 18.97 690 TYR A N 1
ATOM 787 C CA . TYR A 1 145 ? 13.717 31.799 -6.965 1.00 23.21 690 TYR A CA 1
ATOM 788 C C . TYR A 1 145 ? 14.496 30.565 -6.695 1.00 24.28 690 TYR A C 1
ATOM 789 O O . TYR A 1 145 ? 13.975 29.626 -6.077 1.00 21.74 690 TYR A O 1
ATOM 798 N N . GLY A 1 146 ? 15.750 30.551 -7.140 1.00 22.98 691 GLY A N 1
ATOM 799 C CA . GLY A 1 146 ? 16.574 29.381 -6.833 1.00 19.53 691 GLY A CA 1
ATOM 800 C C . GLY A 1 146 ? 16.882 29.206 -5.351 1.00 19.37 691 GLY A C 1
ATOM 801 O O . GLY A 1 146 ? 16.954 28.051 -4.851 1.00 20.04 691 GLY A O 1
ATOM 802 N N . SER A 1 147 ? 17.101 30.334 -4.675 1.00 19.25 692 SER A N 1
ATOM 803 C CA . SER A 1 147 ? 17.486 30.426 -3.261 1.00 18.49 692 SER A CA 1
ATOM 804 C C . SER A 1 147 ? 16.351 30.113 -2.277 1.00 20.36 692 SER A C 1
ATOM 805 O O . SER A 1 147 ? 16.617 29.692 -1.134 1.00 23.11 692 SER A O 1
ATOM 808 N N . LEU A 1 148 ? 15.087 30.255 -2.700 1.00 20.82 693 LEU A N 1
ATOM 809 C CA . LEU A 1 148 ? 13.979 29.799 -1.837 1.00 24.43 693 LEU A CA 1
ATOM 810 C C . LEU A 1 148 ? 14.071 28.315 -1.444 1.00 23.60 693 LEU A C 1
ATOM 811 O O . LEU A 1 148 ? 14.157 27.443 -2.299 1.00 25.02 693 LEU A O 1
ATOM 816 N N . ASN A 1 149 ? 14.037 28.036 -0.145 1.00 24.45 694 ASN A N 1
ATOM 817 C CA . ASN A 1 149 ? 14.024 26.681 0.383 1.00 23.07 694 ASN A CA 1
ATOM 818 C C . ASN A 1 149 ? 15.336 25.921 0.205 1.00 22.16 694 ASN A C 1
ATOM 819 O O . ASN A 1 149 ? 15.417 24.738 0.561 1.00 20.64 694 ASN A O 1
ATOM 824 N N . THR A 1 150 ? 16.358 26.583 -0.352 1.00 19.09 695 THR A N 1
ATOM 825 C CA . THR A 1 150 ? 17.677 25.945 -0.528 1.00 19.83 695 THR A CA 1
ATOM 826 C C . THR A 1 150 ? 18.791 26.726 0.164 1.00 19.43 695 THR A C 1
ATOM 827 O O . THR A 1 150 ? 19.922 26.228 0.294 1.00 17.78 695 THR A O 1
ATOM 831 N N . ILE A 1 151 ? 18.482 27.970 0.534 1.00 19.52 696 ILE A N 1
ATOM 832 C CA . ILE A 1 151 ? 19.430 28.876 1.183 1.00 20.34 696 ILE A CA 1
ATOM 833 C C . ILE A 1 151 ? 19.735 28.503 2.625 1.00 19.09 696 ILE A C 1
ATOM 834 O O . ILE A 1 151 ? 18.839 28.068 3.339 1.00 20.72 696 ILE A O 1
ATOM 839 N N . THR A 1 152 ? 21.000 28.678 3.044 1.00 17.94 697 THR A N 1
ATOM 840 C CA . THR A 1 152 ? 21.394 28.469 4.437 1.00 20.18 697 THR A CA 1
ATOM 841 C C . THR A 1 152 ? 21.266 29.732 5.215 1.00 21.66 697 THR A C 1
ATOM 842 O O . THR A 1 152 ? 21.793 30.761 4.819 1.00 21.96 697 THR A O 1
ATOM 846 N N . THR A 1 153 ? 20.573 29.625 6.339 1.00 21.56 698 THR A N 1
ATOM 847 C CA . THR A 1 153 ? 20.503 30.752 7.244 1.00 22.03 698 THR A CA 1
ATOM 848 C C . THR A 1 153 ? 21.683 30.595 8.222 1.00 21.44 698 THR A C 1
ATOM 849 O O . THR A 1 153 ? 21.727 29.639 9.024 1.00 20.68 698 THR A O 1
ATOM 853 N N . LEU A 1 154 ? 22.639 31.505 8.119 1.00 21.99 699 LEU A N 1
ATOM 854 C CA . LEU A 1 154 ? 23.847 31.502 8.944 1.00 22.37 699 LEU A CA 1
ATOM 855 C C . LEU A 1 154 ? 23.496 31.862 10.391 1.00 23.78 699 LEU A C 1
ATOM 856 O O . LEU A 1 154 ? 22.520 32.597 10.631 1.00 24.67 699 LEU A O 1
ATOM 861 N N . PRO A 1 155 ? 24.306 31.394 11.352 1.00 24.48 700 PRO A N 1
ATOM 862 C CA . PRO A 1 155 ? 24.197 31.924 12.716 1.00 26.31 700 PRO A CA 1
ATOM 863 C C . PRO A 1 155 ? 24.150 33.454 12.763 1.00 27.71 700 PRO A C 1
ATOM 864 O O . PRO A 1 155 ? 24.709 34.114 11.902 1.00 27.34 700 PRO A O 1
ATOM 868 N N . SER A 1 156 ? 23.481 33.988 13.785 1.00 26.80 701 SER A N 1
ATOM 869 C CA . SER A 1 156 ? 23.110 35.402 13.881 1.00 28.44 701 SER A CA 1
ATOM 870 C C . SER A 1 156 ? 24.280 36.297 14.250 1.00 28.29 701 SER A C 1
ATOM 871 O O . SER A 1 156 ? 24.125 37.513 14.335 1.00 31.89 701 SER A O 1
ATOM 874 N N . ILE A 1 157 ? 25.449 35.715 14.475 1.00 26.97 702 ILE A N 1
ATOM 875 C CA . ILE A 1 157 ? 26.604 36.437 15.019 1.00 26.13 702 ILE A CA 1
ATOM 876 C C . ILE A 1 157 ? 27.568 36.820 13.896 1.00 26.00 702 ILE A C 1
ATOM 877 O O . ILE A 1 157 ? 28.033 35.937 13.173 1.00 26.52 702 ILE A O 1
ATOM 882 N N . ALA A 1 158 ? 27.882 38.110 13.781 1.00 25.23 703 ALA A N 1
ATOM 883 C CA . ALA A 1 158 ? 28.697 38.635 12.666 1.00 21.91 703 ALA A CA 1
ATOM 884 C C . ALA A 1 158 ? 30.134 38.079 12.646 1.00 23.12 703 ALA A C 1
ATOM 885 O O . ALA A 1 158 ? 30.824 38.141 11.598 1.00 21.45 703 ALA A O 1
ATOM 887 N N . SER A 1 159 ? 30.577 37.551 13.798 1.00 21.74 704 SER A N 1
ATOM 888 C CA . SER A 1 159 ? 31.930 37.029 13.952 1.00 22.20 704 SER A CA 1
ATOM 889 C C . SER A 1 159 ? 31.943 35.516 14.185 1.00 21.54 704 SER A C 1
ATOM 890 O O . SER A 1 159 ? 32.982 34.954 14.549 1.00 24.71 704 SER A O 1
ATOM 893 N N . ASP A 1 160 ? 30.812 34.836 13.989 1.00 23.17 705 ASP A N 1
ATOM 894 C CA . ASP A 1 160 ? 30.764 33.376 14.269 1.00 21.90 705 ASP A CA 1
ATOM 895 C C . ASP A 1 160 ? 29.717 32.618 13.415 1.00 23.62 705 ASP A C 1
ATOM 896 O O . ASP A 1 160 ? 28.611 32.313 13.890 1.00 22.47 705 ASP A O 1
ATOM 901 N N . TRP A 1 161 ? 30.070 32.340 12.159 1.00 21.09 706 TRP A N 1
ATOM 902 C CA . TRP A 1 161 ? 29.099 31.790 11.187 1.00 22.18 706 TRP A CA 1
ATOM 903 C C . TRP A 1 161 ? 29.594 30.601 10.358 1.00 22.45 706 TRP A C 1
ATOM 904 O O . TRP A 1 161 ? 29.004 30.307 9.305 1.00 22.69 706 TRP A O 1
ATOM 915 N N . TYR A 1 162 ? 30.636 29.896 10.822 1.00 22.43 707 TYR A N 1
ATOM 916 C CA . TYR A 1 162 ? 31.016 28.635 10.188 1.00 20.98 707 TYR A CA 1
ATOM 917 C C . TYR A 1 162 ? 29.881 27.627 10.327 1.00 22.45 707 TYR A C 1
ATOM 918 O O . TYR A 1 162 ? 29.315 27.471 11.407 1.00 23.02 707 TYR A O 1
ATOM 927 N N . VAL A 1 163 ? 29.567 26.950 9.227 1.00 20.40 708 VAL A N 1
ATOM 928 C CA . VAL A 1 163 ? 28.546 25.921 9.206 1.00 21.87 708 VAL A CA 1
ATOM 929 C C . VAL A 1 163 ? 29.180 24.655 8.607 1.00 21.68 708 VAL A C 1
ATOM 930 O O . VAL A 1 163 ? 29.633 24.694 7.460 1.00 21.75 708 VAL A O 1
ATOM 934 N N . PRO A 1 164 ? 29.224 23.504 9.343 1.00 22.50 709 PRO A N 1
ATOM 935 C CA . PRO A 1 164 ? 29.839 22.304 8.801 1.00 24.15 709 PRO A CA 1
ATOM 936 C C . PRO A 1 164 ? 29.083 21.871 7.539 1.00 24.21 709 PRO A C 1
ATOM 937 O O . PRO A 1 164 ? 27.901 22.211 7.418 1.00 24.08 709 PRO A O 1
ATOM 941 N N . GLU A 1 165 ? 29.745 21.145 6.629 1.00 25.91 710 GLU A N 1
ATOM 942 C CA . GLU A 1 165 ? 29.139 20.774 5.343 1.00 26.39 710 GLU A CA 1
ATOM 943 C C . GLU A 1 165 ? 27.829 20.066 5.600 1.00 24.84 710 GLU A C 1
ATOM 944 O O . GLU A 1 165 ? 26.834 20.315 4.919 1.00 23.30 710 GLU A O 1
ATOM 950 N N . SER A 1 166 ? 27.838 19.160 6.591 1.00 24.10 711 SER A N 1
ATOM 951 C CA . SER A 1 166 ? 26.666 18.376 6.953 1.00 25.11 711 SER A CA 1
ATOM 952 C C . SER A 1 166 ? 25.443 19.237 7.315 1.00 23.46 711 SER A C 1
ATOM 953 O O . SER A 1 166 ? 24.316 18.786 7.135 1.00 24.28 711 SER A O 1
ATOM 956 N N . ASN A 1 167 ? 25.664 20.467 7.786 1.00 23.15 712 ASN A N 1
ATOM 957 C CA . ASN A 1 167 ? 24.584 21.365 8.193 1.00 22.70 712 ASN A CA 1
ATOM 958 C C . ASN A 1 167 ? 24.190 22.437 7.168 1.00 20.25 712 ASN A C 1
ATOM 959 O O . ASN A 1 167 ? 23.185 23.125 7.372 1.00 23.16 712 ASN A O 1
ATOM 964 N N . LEU A 1 168 ? 24.954 22.552 6.074 1.00 18.25 713 LEU A N 1
ATOM 965 C CA . LEU A 1 168 ? 24.539 23.406 4.948 1.00 18.28 713 LEU A CA 1
ATOM 966 C C . LEU A 1 168 ? 23.277 22.827 4.310 1.00 17.07 713 LEU A C 1
ATOM 967 O O . LEU A 1 168 ? 23.140 21.600 4.154 1.00 19.50 713 LEU A O 1
ATOM 972 N N . VAL A 1 169 ? 22.369 23.706 3.924 1.00 17.44 714 VAL A N 1
ATOM 973 C CA . VAL A 1 169 ? 21.084 23.298 3.356 1.00 18.69 714 VAL A CA 1
ATOM 974 C C . VAL A 1 169 ? 21.314 22.598 1.999 1.00 19.45 714 VAL A C 1
ATOM 975 O O . VAL A 1 169 ? 20.878 21.457 1.786 1.00 16.69 714 VAL A O 1
ATOM 979 N N . THR A 1 170 ? 22.053 23.259 1.124 1.00 18.11 715 THR A N 1
ATOM 980 C CA . THR A 1 170 ? 22.432 22.807 -0.202 1.00 18.71 715 THR A CA 1
ATOM 981 C C . THR A 1 170 ? 23.794 23.413 -0.562 1.00 18.27 715 THR A C 1
ATOM 982 O O . THR A 1 170 ? 24.221 24.437 0.009 1.00 19.69 715 THR A O 1
ATOM 986 N N . TYR A 1 171 ? 24.467 22.757 -1.513 1.00 20.21 716 TYR A N 1
ATOM 987 C CA . TYR A 1 171 ? 25.694 23.319 -2.091 1.00 19.55 716 TYR A CA 1
ATOM 988 C C . TYR A 1 171 ? 26.071 22.615 -3.400 1.00 18.30 716 TYR A C 1
ATOM 989 O O . TYR A 1 171 ? 25.493 21.596 -3.743 1.00 20.79 716 TYR A O 1
ATOM 998 N N . THR A 1 172 ? 27.038 23.190 -4.131 1.00 20.75 717 THR A N 1
ATOM 999 C CA . THR A 1 172 ? 27.791 22.484 -5.171 1.00 20.46 717 THR A CA 1
ATOM 1000 C C . THR A 1 172 ? 29.212 22.314 -4.631 1.00 18.96 717 THR A C 1
ATOM 1001 O O . THR A 1 172 ? 29.690 23.221 -3.939 1.00 17.31 717 THR A O 1
ATOM 1005 N N . LYS A 1 173 ? 29.831 21.147 -4.861 1.00 18.13 718 LYS A N 1
ATOM 1006 C CA . LYS A 1 173 ? 31.198 20.875 -4.355 1.00 16.47 718 LYS A CA 1
ATOM 1007 C C . LYS A 1 173 ? 32.219 20.911 -5.499 1.00 17.00 718 LYS A C 1
ATOM 1008 O O . LYS A 1 173 ? 31.988 20.354 -6.562 1.00 20.40 718 LYS A O 1
ATOM 1014 N N . ILE A 1 174 ? 33.376 21.525 -5.254 1.00 15.64 719 ILE A N 1
ATOM 1015 C CA . ILE A 1 174 ? 34.439 21.581 -6.238 1.00 18.17 719 ILE A CA 1
ATOM 1016 C C . ILE A 1 174 ? 35.716 20.986 -5.645 1.00 17.65 719 ILE A C 1
ATOM 1017 O O . ILE A 1 174 ? 36.036 21.298 -4.478 1.00 19.69 719 ILE A O 1
ATOM 1022 N N . HIS A 1 175 ? 36.376 20.115 -6.425 1.00 20.94 720 HIS A N 1
ATOM 1023 C CA . HIS A 1 175 ? 37.612 19.416 -6.041 1.00 17.86 720 HIS A CA 1
ATOM 1024 C C . HIS A 1 175 ? 38.843 20.186 -6.601 1.00 19.97 720 HIS A C 1
ATOM 1025 O O . HIS A 1 175 ? 38.896 20.535 -7.786 1.00 17.00 720 HIS A O 1
ATOM 1032 N N . PHE A 1 176 ? 39.814 20.465 -5.726 1.00 18.07 721 PHE A N 1
ATOM 1033 C CA . PHE A 1 176 ? 41.046 21.088 -6.169 1.00 17.52 721 PHE A CA 1
ATOM 1034 C C . PHE A 1 176 ? 42.237 20.562 -5.372 1.00 16.79 721 PHE A C 1
ATOM 1035 O O . PHE A 1 176 ? 42.063 19.708 -4.476 1.00 17.05 721 PHE A O 1
ATOM 1043 N N . LYS A 1 177 ? 43.424 21.105 -5.654 1.00 17.62 722 LYS A N 1
ATOM 1044 C CA . LYS A 1 177 ? 44.601 20.891 -4.809 1.00 18.39 722 LYS A CA 1
ATOM 1045 C C . LYS A 1 177 ? 45.269 22.212 -4.434 1.00 18.65 722 LYS A C 1
ATOM 1046 O O . LYS A 1 177 ? 45.636 22.984 -5.318 1.00 18.41 722 LYS A O 1
ATOM 1052 N N . PRO A 1 178 ? 45.393 22.486 -3.123 1.00 18.38 723 PRO A N 1
ATOM 1053 C CA . PRO A 1 178 ? 46.108 23.650 -2.649 1.00 18.47 723 PRO A CA 1
ATOM 1054 C C . PRO A 1 178 ? 47.592 23.334 -2.567 1.00 18.20 723 PRO A C 1
ATOM 1055 O O . PRO A 1 178 ? 48.002 22.166 -2.579 1.00 19.71 723 PRO A O 1
ATOM 1059 N N . THR A 1 179 ? 48.375 24.400 -2.423 1.00 17.78 724 THR A N 1
ATOM 1060 C CA . THR A 1 179 ? 49.778 24.228 -2.084 1.00 18.29 724 THR A CA 1
ATOM 1061 C C . THR A 1 179 ? 50.041 24.798 -0.675 1.00 19.10 724 THR A C 1
ATOM 1062 O O . THR A 1 179 ? 49.178 25.471 -0.048 1.00 19.15 724 THR A O 1
ATOM 1066 N N . GLY A 1 180 ? 51.248 24.560 -0.183 1.00 19.38 725 GLY A N 1
ATOM 1067 C CA . GLY A 1 180 ? 51.642 25.230 1.074 1.00 19.34 725 GLY A CA 1
ATOM 1068 C C . GLY A 1 180 ? 53.050 24.828 1.433 1.00 20.47 725 GLY A C 1
ATOM 1069 O O . GLY A 1 180 ? 53.763 24.260 0.612 1.00 20.34 725 GLY A O 1
ATOM 1070 N N . SER A 1 181 ? 53.433 25.088 2.676 1.00 19.45 726 SER A N 1
ATOM 1071 C CA . SER A 1 181 ? 54.696 24.571 3.213 1.00 21.02 726 SER A CA 1
ATOM 1072 C C . SER A 1 181 ? 54.823 23.081 2.977 1.00 22.85 726 SER A C 1
ATOM 1073 O O . SER A 1 181 ? 53.909 22.311 3.267 1.00 22.77 726 SER A O 1
ATOM 1076 N N . GLN A 1 182 ? 55.982 22.663 2.463 1.00 25.24 727 GLN A N 1
ATOM 1077 C CA . GLN A 1 182 ? 56.244 21.261 2.141 1.00 27.14 727 GLN A CA 1
ATOM 1078 C C . GLN A 1 182 ? 55.889 20.285 3.270 1.00 24.98 727 GLN A C 1
ATOM 1079 O O . GLN A 1 182 ? 55.283 19.231 3.032 1.00 26.36 727 GLN A O 1
ATOM 1085 N N . GLN A 1 183 ? 56.239 20.649 4.505 1.00 25.19 728 GLN A N 1
ATOM 1086 C CA . GLN A 1 183 ? 56.028 19.757 5.631 1.00 25.70 728 GLN A CA 1
ATOM 1087 C C . GLN A 1 183 ? 54.556 19.487 5.943 1.00 23.57 728 GLN A C 1
ATOM 1088 O O . GLN A 1 183 ? 54.243 18.506 6.594 1.00 24.60 728 GLN A O 1
ATOM 1094 N N . LEU A 1 184 ? 53.659 20.362 5.483 1.00 21.60 729 LEU A N 1
ATOM 1095 C CA . LEU A 1 184 ? 52.225 20.108 5.680 1.00 21.90 729 LEU A CA 1
ATOM 1096 C C . LEU A 1 184 ? 51.705 18.940 4.835 1.00 21.62 729 LEU A C 1
ATOM 1097 O O . LEU A 1 184 ? 50.670 18.332 5.161 1.00 21.06 729 LEU A O 1
ATOM 1102 N N . GLN A 1 185 ? 52.408 18.684 3.734 1.00 21.41 730 GLN A N 1
ATOM 1103 C CA . GLN A 1 185 ? 51.967 17.719 2.725 1.00 20.21 730 GLN A CA 1
ATOM 1104 C C . GLN A 1 185 ? 50.510 17.864 2.321 1.00 17.78 730 GLN A C 1
ATOM 1105 O O . GLN A 1 185 ? 49.741 16.852 2.386 1.00 24.15 730 GLN A O 1
ATOM 1111 N N . LEU A 1 186 ? 50.135 19.085 1.955 1.00 20.90 731 LEU A N 1
ATOM 1112 C CA . LEU A 1 186 ? 48.805 19.317 1.446 1.00 19.41 731 LEU A CA 1
ATOM 1113 C C . LEU A 1 186 ? 48.612 18.500 0.177 1.00 22.05 731 LEU A C 1
ATOM 1114 O O . LEU A 1 186 ? 49.428 18.602 -0.762 1.00 21.50 731 LEU A O 1
ATOM 1119 N N . ALA A 1 187 ? 47.553 17.683 0.175 1.00 21.39 732 ALA A N 1
ATOM 1120 C CA . ALA A 1 187 ? 47.245 16.783 -0.931 1.00 20.87 732 ALA A CA 1
ATOM 1121 C C . ALA A 1 187 ? 46.053 17.156 -1.809 1.00 19.78 732 ALA A C 1
ATOM 1122 O O . ALA A 1 187 ? 46.034 16.816 -3.004 1.00 20.36 732 ALA A O 1
ATOM 1124 N N . SER A 1 188 ? 45.053 17.790 -1.211 1.00 20.96 733 SER A N 1
ATOM 1125 C CA . SER A 1 188 ? 43.795 18.098 -1.884 1.00 19.64 733 SER A CA 1
ATOM 1126 C C . SER A 1 188 ? 42.927 19.040 -1.073 1.00 19.69 733 SER A C 1
ATOM 1127 O O . SER A 1 188 ? 43.251 19.453 0.065 1.00 18.94 733 SER A O 1
ATOM 1130 N N . GLY A 1 189 ? 41.831 19.438 -1.709 1.00 20.30 734 GLY A N 1
ATOM 1131 C CA . GLY A 1 189 ? 40.901 20.322 -1.072 1.00 21.18 734 GLY A CA 1
ATOM 1132 C C . GLY A 1 189 ? 39.523 20.236 -1.677 1.00 18.53 734 GLY A C 1
ATOM 1133 O O . GLY A 1 189 ? 39.371 19.945 -2.855 1.00 19.18 734 GLY A O 1
ATOM 1134 N N . GLU A 1 190 ? 38.540 20.519 -0.836 1.00 17.94 735 GLU A N 1
ATOM 1135 C CA . GLU A 1 190 ? 37.153 20.691 -1.271 1.00 19.36 735 GLU A CA 1
ATOM 1136 C C . GLU A 1 190 ? 36.628 22.108 -0.966 1.00 20.02 735 GLU A C 1
ATOM 1137 O O . GLU A 1 190 ? 36.846 22.657 0.127 1.00 20.03 735 GLU A O 1
ATOM 1143 N N . LEU A 1 191 ? 35.903 22.676 -1.924 1.00 19.59 736 LEU A N 1
ATOM 1144 C CA . LEU A 1 191 ? 35.182 23.941 -1.754 1.00 18.83 736 LEU A CA 1
ATOM 1145 C C . LEU A 1 191 ? 33.699 23.621 -1.890 1.00 20.01 736 LEU A C 1
ATOM 1146 O O . LEU A 1 191 ? 33.298 22.955 -2.868 1.00 18.04 736 LEU A O 1
ATOM 1151 N N . VAL A 1 192 ? 32.910 24.058 -0.909 1.00 18.57 737 VAL A N 1
ATOM 1152 C CA . VAL A 1 192 ? 31.432 23.996 -1.063 1.00 17.41 737 VAL A CA 1
ATOM 1153 C C . VAL A 1 192 ? 30.890 25.381 -1.291 1.00 18.52 737 VAL A C 1
ATOM 1154 O O . VAL A 1 192 ? 31.271 26.341 -0.576 1.00 18.89 737 VAL A O 1
ATOM 1158 N N . VAL A 1 193 ? 29.998 25.514 -2.271 1.00 17.41 738 VAL A N 1
ATOM 1159 C CA . VAL A 1 193 ? 29.447 26.849 -2.596 1.00 16.02 738 VAL A CA 1
ATOM 1160 C C . VAL A 1 193 ? 27.959 26.818 -2.310 1.00 17.10 738 VAL A C 1
ATOM 1161 O O . VAL A 1 193 ? 27.228 26.022 -2.905 1.00 17.31 738 VAL A O 1
ATOM 1165 N N . ALA A 1 194 ? 27.526 27.658 -1.369 1.00 17.77 739 ALA A N 1
ATOM 1166 C CA . ALA A 1 194 ? 26.152 27.594 -0.872 1.00 17.33 739 ALA A CA 1
ATOM 1167 C C . ALA A 1 194 ? 25.541 28.976 -0.851 1.00 18.16 739 ALA A C 1
ATOM 1168 O O . ALA A 1 194 ? 26.178 29.888 -0.372 1.00 18.70 739 ALA A O 1
ATOM 1170 N N . ALA A 1 195 ? 24.312 29.111 -1.326 1.00 17.83 740 ALA A N 1
ATOM 1171 C CA . ALA A 1 195 ? 23.608 30.389 -1.144 1.00 18.21 740 ALA A CA 1
ATOM 1172 C C . ALA A 1 195 ? 23.317 30.597 0.367 1.00 18.46 740 ALA A C 1
ATOM 1173 O O . ALA A 1 195 ? 22.934 29.653 1.047 1.00 17.76 740 ALA A O 1
ATOM 1175 N N . ALA A 1 196 ? 23.512 31.793 0.888 1.00 18.83 741 ALA A N 1
ATOM 1176 C CA . ALA A 1 196 ? 23.375 32.063 2.348 1.00 18.24 741 ALA A CA 1
ATOM 1177 C C . ALA A 1 196 ? 22.750 33.442 2.637 1.00 20.62 741 ALA A C 1
ATOM 1178 O O . ALA A 1 196 ? 22.792 34.328 1.801 1.00 19.04 741 ALA A O 1
ATOM 1180 N N . LYS A 1 197 ? 22.166 33.601 3.827 1.00 20.71 742 LYS A N 1
ATOM 1181 C CA . LYS A 1 197 ? 21.743 34.922 4.323 1.00 22.01 742 LYS A CA 1
ATOM 1182 C C . LYS A 1 197 ? 22.047 34.920 5.805 1.00 21.37 742 LYS A C 1
ATOM 1183 O O . LYS A 1 197 ? 22.142 33.843 6.426 1.00 21.07 742 LYS A O 1
ATOM 1189 N N . SER A 1 198 ? 22.206 36.098 6.379 1.00 22.99 743 SER A N 1
ATOM 1190 C CA . SER A 1 198 ? 22.391 36.207 7.815 1.00 24.00 743 SER A CA 1
ATOM 1191 C C . SER A 1 198 ? 21.281 37.051 8.406 1.00 25.54 743 SER A C 1
ATOM 1192 O O . SER A 1 198 ? 20.842 38.014 7.778 1.00 24.08 743 SER A O 1
ATOM 1195 N N . PRO A 1 199 ? 20.820 36.683 9.616 1.00 25.80 744 PRO A N 1
ATOM 1196 C CA . PRO A 1 199 ? 19.876 37.498 10.369 1.00 27.87 744 PRO A CA 1
ATOM 1197 C C . PRO A 1 199 ? 20.352 38.961 10.621 1.00 27.16 744 PRO A C 1
ATOM 1198 O O . PRO A 1 199 ? 19.522 39.836 10.907 1.00 27.80 744 PRO A O 1
ATOM 1202 N N . VAL A 1 200 ? 21.654 39.238 10.509 1.00 27.18 745 VAL A N 1
ATOM 1203 C CA . VAL A 1 200 ? 22.166 40.612 10.722 1.00 27.94 745 VAL A CA 1
ATOM 1204 C C . VAL A 1 200 ? 21.900 41.548 9.524 1.00 27.56 745 VAL A C 1
ATOM 1205 O O . VAL A 1 200 ? 22.029 42.776 9.626 1.00 27.63 745 VAL A O 1
ATOM 1209 N N . GLN A 1 201 ? 21.520 40.973 8.390 1.00 26.95 746 GLN A N 1
ATOM 1210 C CA . GLN A 1 201 ? 21.276 41.736 7.177 1.00 26.35 746 GLN A CA 1
ATOM 1211 C C . GLN A 1 201 ? 20.055 42.640 7.272 1.00 26.67 746 GLN A C 1
ATOM 1212 O O . GLN A 1 201 ? 19.087 42.328 7.969 1.00 27.14 746 GLN A O 1
ATOM 1218 N N . THR A 1 202 ? 20.075 43.734 6.522 1.00 27.43 747 THR A N 1
ATOM 1219 C CA . THR A 1 202 ? 18.909 44.608 6.464 1.00 27.77 747 THR A CA 1
ATOM 1220 C C . THR A 1 202 ? 18.113 44.444 5.172 1.00 28.18 747 THR A C 1
ATOM 1221 O O . THR A 1 202 ? 16.991 44.931 5.072 1.00 28.64 747 THR A O 1
ATOM 1225 N N . THR A 1 203 ? 18.692 43.747 4.190 1.00 27.04 748 THR A N 1
ATOM 1226 C CA . THR A 1 203 ? 18.009 43.404 2.925 1.00 27.53 748 THR A CA 1
ATOM 1227 C C . THR A 1 203 ? 17.816 41.885 2.706 1.00 27.55 748 THR A C 1
ATOM 1228 O O . THR A 1 203 ? 18.383 41.055 3.437 1.00 28.40 748 THR A O 1
ATOM 1232 N N . LYS A 1 204 ? 17.028 41.522 1.692 1.00 27.23 749 LYS A N 1
ATOM 1233 C CA . LYS A 1 204 ? 16.801 40.111 1.354 1.00 28.53 749 LYS A CA 1
ATOM 1234 C C . LYS A 1 204 ? 17.763 39.620 0.281 1.00 26.27 749 LYS A C 1
ATOM 1235 O O . LYS A 1 204 ? 17.595 38.518 -0.231 1.00 26.73 749 LYS A O 1
ATOM 1241 N N . TYR A 1 205 ? 18.770 40.429 -0.056 1.00 26.05 750 TYR A N 1
ATOM 1242 C CA . TYR A 1 205 ? 19.768 40.012 -1.051 1.00 23.76 750 TYR A CA 1
ATOM 1243 C C . TYR A 1 205 ? 20.688 38.942 -0.488 1.00 23.84 750 TYR A C 1
ATOM 1244 O O . TYR A 1 205 ? 21.278 39.138 0.580 1.00 21.89 750 TYR A O 1
ATOM 1253 N N . GLU A 1 206 ? 20.797 37.872 -1.285 1.00 20.53 751 GLU A N 1
ATOM 1254 C CA . GLU A 1 206 ? 21.500 36.566 -1.014 1.00 18.78 751 GLU A CA 1
ATOM 1255 C C . GLU A 1 206 ? 23.026 36.738 -1.061 1.00 18.41 751 GLU A C 1
ATOM 1256 O O . GLU A 1 206 ? 23.564 37.490 -1.877 1.00 20.45 751 GLU A O 1
ATOM 1262 N N . LEU A 1 207 ? 23.715 36.071 -0.149 1.00 16.78 752 LEU A N 1
ATOM 1263 C CA . LEU A 1 207 ? 25.172 36.069 -0.076 1.00 17.71 752 LEU A CA 1
ATOM 1264 C C . LEU A 1 207 ? 25.734 34.703 -0.570 1.00 17.29 752 LEU A C 1
ATOM 1265 O O . LEU A 1 207 ? 24.980 33.731 -0.798 1.00 20.42 752 LEU A O 1
ATOM 1270 N N . ILE A 1 208 ? 27.048 34.623 -0.763 1.00 16.56 753 ILE A N 1
ATOM 1271 C CA . ILE A 1 208 ? 27.673 33.337 -1.203 1.00 17.85 753 ILE A CA 1
ATOM 1272 C C . ILE A 1 208 ? 28.554 32.813 -0.089 1.00 17.13 753 ILE A C 1
ATOM 1273 O O . ILE A 1 208 ? 29.555 33.472 0.256 1.00 19.64 753 ILE A O 1
ATOM 1278 N N . TYR A 1 209 ? 28.215 31.643 0.469 1.00 16.71 754 TYR A N 1
ATOM 1279 C CA . TYR A 1 209 ? 29.029 31.041 1.509 1.00 16.69 754 TYR A CA 1
ATOM 1280 C C . TYR A 1 209 ? 30.014 30.114 0.830 1.00 18.25 754 TYR A C 1
ATOM 1281 O O . TYR A 1 209 ? 29.612 29.252 0.058 1.00 18.48 754 TYR A O 1
ATOM 1290 N N . LEU A 1 210 ? 31.287 30.271 1.169 1.00 16.77 755 LEU A N 1
ATOM 1291 C CA . LEU A 1 210 ? 32.344 29.429 0.613 1.00 18.81 755 LEU A CA 1
ATOM 1292 C C . LEU A 1 210 ? 32.998 28.583 1.714 1.00 16.44 755 LEU A C 1
ATOM 1293 O O . LEU A 1 210 ? 33.750 29.086 2.519 1.00 17.99 755 LEU A O 1
ATOM 1298 N N . GLY A 1 211 ? 32.730 27.271 1.777 1.00 15.07 756 GLY A N 1
ATOM 1299 C CA . GLY A 1 211 ? 33.320 26.507 2.850 1.00 18.35 756 GLY A CA 1
ATOM 1300 C C . GLY A 1 211 ? 34.476 25.664 2.340 1.00 17.41 756 GLY A C 1
ATOM 1301 O O . GLY A 1 211 ? 34.345 24.924 1.351 1.00 19.02 756 GLY A O 1
ATOM 1302 N N . PHE A 1 212 ? 35.630 25.810 2.977 1.00 17.66 757 PHE A N 1
ATOM 1303 C CA . PHE A 1 212 ? 36.838 25.099 2.540 1.00 18.57 757 PHE A CA 1
ATOM 1304 C C . PHE A 1 212 ? 37.221 24.006 3.493 1.00 18.36 757 PHE A C 1
ATOM 1305 O O . PHE A 1 212 ? 37.090 24.142 4.719 1.00 18.66 757 PHE A O 1
ATOM 1313 N N . THR A 1 213 ? 37.690 22.906 2.910 1.00 18.07 758 THR A N 1
ATOM 1314 C CA . THR A 1 213 ? 38.366 21.879 3.647 1.00 18.40 758 THR A CA 1
ATOM 1315 C C . THR A 1 213 ? 39.626 21.529 2.882 1.00 18.81 758 THR A C 1
ATOM 1316 O O . THR A 1 213 ? 39.561 21.085 1.726 1.00 18.94 758 THR A O 1
ATOM 1320 N N . LEU A 1 214 ? 40.775 21.767 3.508 1.00 18.05 759 LEU A N 1
ATOM 1321 C CA . LEU A 1 214 ? 42.070 21.340 2.947 1.00 19.12 759 LEU A CA 1
ATOM 1322 C C . LEU A 1 214 ? 42.564 20.097 3.641 1.00 19.44 759 LEU A C 1
ATOM 1323 O O . LEU A 1 214 ? 42.527 19.993 4.870 1.00 20.09 759 LEU A O 1
ATOM 1328 N N . LYS A 1 215 ? 43.024 19.152 2.824 1.00 19.45 760 LYS A N 1
ATOM 1329 C CA . LYS A 1 215 ? 43.346 17.785 3.241 1.00 21.21 760 LYS A CA 1
ATOM 1330 C C . LYS A 1 215 ? 44.850 17.486 3.090 1.00 19.84 760 LYS A C 1
ATOM 1331 O O . LYS A 1 215 ? 45.422 17.729 2.030 1.00 19.84 760 LYS A O 1
ATOM 1337 N N . GLN A 1 216 ? 45.467 16.946 4.153 1.00 20.08 761 GLN A N 1
ATOM 1338 C CA . GLN A 1 216 ? 46.904 16.626 4.171 1.00 20.58 761 GLN A CA 1
ATOM 1339 C C . GLN A 1 216 ? 47.130 15.117 4.122 1.00 21.40 761 GLN A C 1
ATOM 1340 O O . GLN A 1 216 ? 46.293 14.334 4.593 1.00 25.04 761 GLN A O 1
ATOM 1346 N N . ASN A 1 217 ? 48.271 14.707 3.573 1.00 23.06 762 ASN A N 1
ATOM 1347 C CA . ASN A 1 217 ? 48.697 13.296 3.739 1.00 24.75 762 ASN A CA 1
ATOM 1348 C C . ASN A 1 217 ? 48.955 12.968 5.211 1.00 25.85 762 ASN A C 1
ATOM 1349 O O . ASN A 1 217 ? 49.247 13.835 6.014 1.00 24.18 762 ASN A O 1
ATOM 1354 N N . SER A 1 218 ? 48.868 11.690 5.567 1.00 25.50 763 SER A N 1
ATOM 1355 C CA . SER A 1 218 ? 48.845 11.250 6.973 1.00 28.37 763 SER A CA 1
ATOM 1356 C C . SER A 1 218 ? 50.131 11.484 7.773 1.00 28.78 763 SER A C 1
ATOM 1357 O O . SER A 1 218 ? 50.114 11.346 9.007 1.00 30.07 763 SER A O 1
ATOM 1360 N N . SER A 1 219 ? 51.228 11.794 7.071 1.00 30.17 764 SER A N 1
ATOM 1361 C CA . SER A 1 219 ? 52.525 12.120 7.692 1.00 30.24 764 SER A CA 1
ATOM 1362 C C . SER A 1 219 ? 52.824 13.618 7.689 1.00 30.06 764 SER A C 1
ATOM 1363 O O . SER A 1 219 ? 53.941 14.034 8.010 1.00 31.65 764 SER A O 1
ATOM 1366 N N . GLY A 1 220 ? 51.833 14.442 7.349 1.00 28.39 765 GLY A N 1
ATOM 1367 C CA . GLY A 1 220 ? 52.050 15.894 7.332 1.00 25.26 765 GLY A CA 1
ATOM 1368 C C . GLY A 1 220 ? 52.085 16.408 8.755 1.00 24.09 765 GLY A C 1
ATOM 1369 O O . GLY A 1 220 ? 51.582 15.751 9.658 1.00 24.18 765 GLY A O 1
ATOM 1370 N N . THR A 1 221 ? 52.699 17.568 8.965 1.00 24.63 766 THR A N 1
ATOM 1371 C CA . THR A 1 221 ? 52.694 18.210 10.272 1.00 26.05 766 THR A CA 1
ATOM 1372 C C . THR A 1 221 ? 51.319 18.817 10.577 1.00 24.64 766 THR A C 1
ATOM 1373 O O . THR A 1 221 ? 50.585 19.184 9.666 1.00 24.02 766 THR A O 1
ATOM 1377 N N . ASN A 1 222 ? 50.987 18.911 11.857 1.00 23.88 767 ASN A N 1
ATOM 1378 C CA . ASN A 1 222 ? 49.691 19.394 12.302 1.00 22.92 767 ASN A CA 1
ATOM 1379 C C . ASN A 1 222 ? 49.771 20.913 12.317 1.00 21.88 767 ASN A C 1
ATOM 1380 O O . ASN A 1 222 ? 50.583 21.482 13.054 1.00 21.40 767 ASN A O 1
ATOM 1385 N N . PHE A 1 223 ? 48.982 21.559 11.444 1.00 21.02 768 PHE A N 1
ATOM 1386 C CA . PHE A 1 223 ? 48.950 23.027 11.273 1.00 21.34 768 PHE A CA 1
ATOM 1387 C C . PHE A 1 223 ? 48.542 23.730 12.574 1.00 19.87 768 PHE A C 1
ATOM 1388 O O . PHE A 1 223 ? 48.869 24.922 12.788 1.00 20.78 768 PHE A O 1
ATOM 1396 N N . PHE A 1 224 ? 47.810 23.001 13.424 1.00 20.03 769 PHE A N 1
ATOM 1397 C CA . PHE A 1 224 ? 47.239 23.502 14.675 1.00 21.48 769 PHE A CA 1
ATOM 1398 C C . PHE A 1 224 ? 48.096 23.185 15.901 1.00 22.01 769 PHE A C 1
ATOM 1399 O O . PHE A 1 224 ? 47.727 23.545 17.025 1.00 21.89 769 PHE A O 1
ATOM 1407 N N . ASP A 1 225 ? 49.225 22.516 15.708 1.00 23.22 770 ASP A N 1
ATOM 1408 C CA . ASP A 1 225 ? 50.021 22.110 16.862 1.00 24.26 770 ASP A CA 1
ATOM 1409 C C . ASP A 1 225 ? 50.514 23.398 17.489 1.00 23.21 770 ASP A C 1
ATOM 1410 O O . ASP A 1 225 ? 50.931 24.286 16.769 1.00 22.54 770 ASP A O 1
ATOM 1415 N N . PRO A 1 226 ? 50.451 23.518 18.828 1.00 23.38 771 PRO A N 1
ATOM 1416 C CA . PRO A 1 226 ? 50.887 24.784 19.405 1.00 22.16 771 PRO A CA 1
ATOM 1417 C C . PRO A 1 226 ? 52.309 25.186 19.011 1.00 20.67 771 PRO A C 1
ATOM 1418 O O . PRO A 1 226 ? 52.564 26.386 18.923 1.00 23.05 771 PRO A O 1
ATOM 1422 N N . ASN A 1 227 ? 53.183 24.186 18.799 1.00 21.36 772 ASN A N 1
ATOM 1423 C CA . ASN A 1 227 ? 54.584 24.428 18.469 1.00 20.57 772 ASN A CA 1
ATOM 1424 C C . ASN A 1 227 ? 54.916 24.240 16.996 1.00 19.33 772 ASN A C 1
ATOM 1425 O O . ASN A 1 227 ? 56.086 24.138 16.620 1.00 20.42 772 ASN A O 1
ATOM 1430 N N . ALA A 1 228 ? 53.870 24.250 16.159 1.00 20.40 773 ALA A N 1
ATOM 1431 C CA . ALA A 1 228 ? 54.036 24.344 14.701 1.00 21.87 773 ALA A CA 1
ATOM 1432 C C . ALA A 1 228 ? 54.779 25.596 14.369 1.00 22.57 773 ALA A C 1
ATOM 1433 O O . ALA A 1 228 ? 54.525 26.618 14.979 1.00 20.12 773 ALA A O 1
ATOM 1435 N N . SER A 1 229 ? 55.648 25.567 13.365 1.00 22.45 774 SER A N 1
ATOM 1436 C CA . SER A 1 229 ? 56.226 26.827 12.953 1.00 21.71 774 SER A CA 1
ATOM 1437 C C . SER A 1 229 ? 55.143 27.876 12.571 1.00 21.57 774 SER A C 1
ATOM 1438 O O . SER A 1 229 ? 54.234 27.577 11.787 1.00 21.11 774 SER A O 1
ATOM 1441 N N . SER A 1 230 ? 55.258 29.098 13.086 1.00 23.29 775 SER A N 1
ATOM 1442 C CA . SER A 1 230 ? 54.234 30.130 12.852 1.00 23.44 775 SER A CA 1
ATOM 1443 C C . SER A 1 230 ? 54.098 30.551 11.379 1.00 24.43 775 SER A C 1
ATOM 1444 O O . SER A 1 230 ? 53.063 31.122 10.963 1.00 22.76 775 SER A O 1
ATOM 1447 N N . ASP A 1 231 ? 55.135 30.244 10.610 1.00 22.93 776 ASP A N 1
ATOM 1448 C CA . ASP A 1 231 ? 55.241 30.595 9.205 1.00 22.83 776 ASP A CA 1
ATOM 1449 C C . ASP A 1 231 ? 54.741 29.529 8.224 1.00 22.78 776 ASP A C 1
ATOM 1450 O O . ASP A 1 231 ? 54.745 29.747 7.005 1.00 23.00 776 ASP A O 1
ATOM 1455 N N . LEU A 1 232 ? 54.300 28.396 8.742 1.00 21.60 777 LEU A N 1
ATOM 1456 C CA . LEU A 1 232 ? 53.738 27.360 7.853 1.00 20.37 777 LEU A CA 1
ATOM 1457 C C . LEU A 1 232 ? 52.527 28.013 7.209 1.00 20.18 777 LEU A C 1
ATOM 1458 O O . LEU A 1 232 ? 51.776 28.702 7.886 1.00 18.05 777 LEU A O 1
ATOM 1463 N N . SER A 1 233 ? 52.346 27.811 5.911 1.00 18.65 778 SER A N 1
ATOM 1464 C CA . SER A 1 233 ? 51.208 28.396 5.231 1.00 18.75 778 SER A CA 1
ATOM 1465 C C . SER A 1 233 ? 50.533 27.511 4.207 1.00 19.00 778 SER A C 1
ATOM 1466 O O . SER A 1 233 ? 51.064 26.430 3.841 1.00 16.66 778 SER A O 1
ATOM 1469 N N . PHE A 1 234 ? 49.342 27.925 3.797 1.00 18.59 779 PHE A N 1
ATOM 1470 C CA . PHE A 1 234 ? 48.665 27.201 2.705 1.00 19.28 779 PHE A CA 1
ATOM 1471 C C . PHE A 1 234 ? 48.262 28.226 1.686 1.00 20.61 779 PHE A C 1
ATOM 1472 O O . PHE A 1 234 ? 48.103 29.391 2.022 1.00 20.09 779 PHE A O 1
ATOM 1480 N N . LEU A 1 235 ? 48.095 27.800 0.432 1.00 18.48 780 LEU A N 1
ATOM 1481 C CA . LEU A 1 235 ? 47.705 28.764 -0.610 1.00 17.92 780 LEU A CA 1
ATOM 1482 C C . LEU A 1 235 ? 46.918 27.965 -1.640 1.00 18.70 780 LEU A C 1
ATOM 1483 O O . LEU A 1 235 ? 47.405 26.936 -2.143 1.00 21.46 780 LEU A O 1
ATOM 1488 N N . THR A 1 236 ? 45.678 28.397 -1.883 1.00 19.44 781 THR A N 1
ATOM 1489 C CA . THR A 1 236 ? 44.868 27.717 -2.879 1.00 19.60 781 THR A CA 1
ATOM 1490 C C . THR A 1 236 ? 45.182 28.286 -4.258 1.00 18.56 781 THR A C 1
ATOM 1491 O O . THR A 1 236 ? 45.692 29.434 -4.347 1.00 18.20 781 THR A O 1
ATOM 1495 N N . PRO A 1 237 ? 44.854 27.545 -5.342 1.00 17.70 782 PRO A N 1
ATOM 1496 C CA . PRO A 1 237 ? 44.825 28.234 -6.649 1.00 18.87 782 PRO A CA 1
ATOM 1497 C C . PRO A 1 237 ? 43.583 29.141 -6.686 1.00 17.53 782 PRO A C 1
ATOM 1498 O O . PRO A 1 237 ? 42.827 29.147 -5.720 1.00 17.10 782 PRO A O 1
ATOM 1502 N N . PRO A 1 238 ? 43.332 29.821 -7.809 1.00 19.62 783 PRO A N 1
ATOM 1503 C CA . PRO A 1 238 ? 41.997 30.441 -7.979 1.00 18.68 783 PRO A CA 1
ATOM 1504 C C . PRO A 1 238 ? 41.020 29.300 -8.283 1.00 18.36 783 PRO A C 1
ATOM 1505 O O . PRO A 1 238 ? 41.112 28.664 -9.352 1.00 18.89 783 PRO A O 1
ATOM 1509 N N . ILE A 1 239 ? 40.154 28.982 -7.319 1.00 16.69 784 ILE A N 1
ATOM 1510 C CA . ILE A 1 239 ? 39.231 27.829 -7.444 1.00 17.02 784 ILE A CA 1
ATOM 1511 C C . ILE A 1 239 ? 37.943 28.353 -8.106 1.00 17.78 784 ILE A C 1
ATOM 1512 O O . ILE A 1 239 ? 37.300 29.272 -7.585 1.00 16.56 784 ILE A O 1
ATOM 1517 N N . PRO A 1 240 ? 37.576 27.774 -9.266 1.00 19.26 785 PRO A N 1
ATOM 1518 C CA . PRO A 1 240 ? 36.394 28.300 -9.971 1.00 16.61 785 PRO A CA 1
ATOM 1519 C C . PRO A 1 240 ? 35.092 27.686 -9.480 1.00 18.55 785 PRO A C 1
ATOM 1520 O O . PRO A 1 240 ? 35.046 26.498 -9.069 1.00 17.73 785 PRO A O 1
ATOM 1524 N N . PHE A 1 241 ? 34.018 28.439 -9.637 1.00 16.68 786 PHE A N 1
ATOM 1525 C CA . PHE A 1 241 ? 32.690 27.967 -9.305 1.00 17.15 786 PHE A CA 1
ATOM 1526 C C . PHE A 1 241 ? 31.686 28.687 -10.187 1.00 17.30 786 PHE A C 1
ATOM 1527 O O . PHE A 1 241 ? 31.976 29.768 -10.715 1.00 18.76 786 PHE A O 1
ATOM 1535 N N . THR A 1 242 ? 30.510 28.092 -10.343 1.00 17.28 787 THR A N 1
ATOM 1536 C CA . THR A 1 242 ? 29.449 28.632 -11.185 1.00 16.86 787 THR A CA 1
ATOM 1537 C C . THR A 1 242 ? 28.152 28.638 -10.381 1.00 17.35 787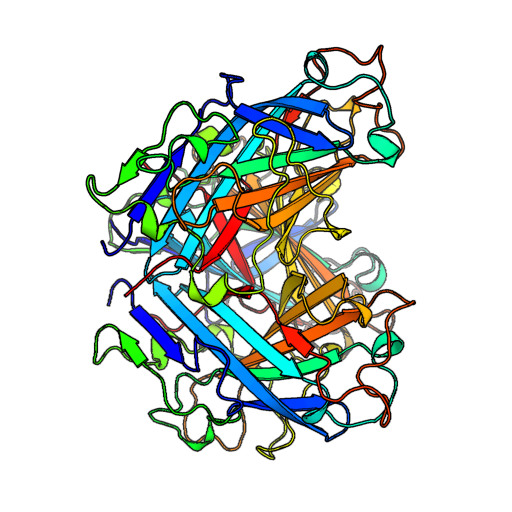 THR A C 1
ATOM 1538 O O . THR A 1 242 ? 27.915 27.741 -9.611 1.00 17.12 787 THR A O 1
ATOM 1542 N N . TYR A 1 243 ? 27.347 29.691 -10.508 1.00 16.11 788 TYR A N 1
ATOM 1543 C CA . TYR A 1 243 ? 26.020 29.706 -9.865 1.00 16.60 788 TYR A CA 1
ATOM 1544 C C . TYR A 1 243 ? 25.037 30.564 -10.624 1.00 18.33 788 TYR A C 1
ATOM 1545 O O . TYR A 1 243 ? 25.433 31.413 -11.446 1.00 20.36 788 TYR A O 1
ATOM 1554 N N . LEU A 1 244 ? 23.756 30.362 -10.323 1.00 19.09 789 LEU A N 1
ATOM 1555 C CA . LEU A 1 244 ? 22.708 31.205 -10.902 1.00 20.15 789 LEU A CA 1
ATOM 1556 C C . LEU A 1 244 ? 22.525 32.545 -10.132 1.00 21.10 789 LEU A C 1
ATOM 1557 O O . LEU A 1 244 ? 22.293 32.541 -8.904 1.00 21.81 789 LEU A O 1
ATOM 1562 N N . GLY A 1 245 ? 22.590 33.667 -10.845 1.00 20.76 790 GLY A N 1
ATOM 1563 C CA . GLY A 1 245 ? 22.441 34.999 -10.222 1.00 20.41 790 GLY A CA 1
ATOM 1564 C C . GLY A 1 245 ? 21.056 35.574 -10.495 1.00 20.50 790 GLY A C 1
ATOM 1565 O O . GLY A 1 245 ? 20.165 34.848 -10.982 1.00 22.44 790 GLY A O 1
ATOM 1566 N N . TYR A 1 246 ? 20.866 36.858 -10.199 1.00 22.93 791 TYR A N 1
ATOM 1567 C CA . TYR A 1 246 ? 19.636 37.544 -10.590 1.00 21.64 791 TYR A CA 1
ATOM 1568 C C . TYR A 1 246 ? 19.626 37.800 -12.088 1.00 24.07 791 TYR A C 1
ATOM 1569 O O . TYR A 1 246 ? 20.665 38.123 -12.687 1.00 23.33 791 TYR A O 1
ATOM 1578 N N . TYR A 1 247 ? 18.432 37.740 -12.670 1.00 25.32 792 TYR A N 1
ATOM 1579 C CA . TYR A 1 247 ? 18.198 38.267 -14.018 1.00 29.69 792 TYR A CA 1
ATOM 1580 C C . TYR A 1 247 ? 16.740 38.594 -14.279 1.00 32.75 792 TYR A C 1
ATOM 1581 O O . TYR A 1 247 ? 15.852 38.152 -13.543 1.00 33.56 792 TYR A O 1
ATOM 1590 N N . GLN A 1 248 ? 16.520 39.347 -15.359 1.00 36.41 793 GLN A N 1
ATOM 1591 C CA . GLN A 1 248 ? 15.191 39.673 -15.890 1.00 38.92 793 GLN A CA 1
ATOM 1592 C C . GLN A 1 248 ? 14.725 38.626 -16.906 1.00 40.46 793 GLN A C 1
ATOM 1593 O O . GLN A 1 248 ? 13.526 38.401 -17.093 1.00 41.64 793 GLN A O 1
ATOM 1600 N N . PRO B 1 38 ? 24.398 36.009 -31.776 1.00 39.22 583 PRO B N 1
ATOM 1601 C CA . PRO B 1 38 ? 24.289 36.786 -30.539 1.00 38.16 583 PRO B CA 1
ATOM 1602 C C . PRO B 1 38 ? 25.526 36.557 -29.695 1.00 37.23 583 PRO B C 1
ATOM 1603 O O . PRO B 1 38 ? 25.976 35.405 -29.594 1.00 35.88 583 PRO B O 1
ATOM 1607 N N . GLU B 1 39 ? 26.071 37.622 -29.097 1.00 34.61 584 GLU B N 1
ATOM 1608 C CA . GLU B 1 39 ? 27.252 37.466 -28.242 1.00 32.67 584 GLU B CA 1
ATOM 1609 C C . GLU B 1 39 ? 26.982 36.610 -26.991 1.00 29.98 584 GLU B C 1
ATOM 1610 O O . GLU B 1 39 ? 27.762 35.745 -26.674 1.00 30.97 584 GLU B O 1
ATOM 1616 N N . VAL B 1 40 ? 25.921 36.929 -26.259 1.00 27.17 585 VAL B N 1
ATOM 1617 C CA . VAL B 1 40 ? 25.421 36.075 -25.206 1.00 24.20 585 VAL B CA 1
ATOM 1618 C C . VAL B 1 40 ? 23.966 35.771 -25.566 1.00 24.66 585 VAL B C 1
ATOM 1619 O O . VAL B 1 40 ? 23.218 36.665 -25.933 1.00 24.85 585 VAL B O 1
ATOM 1623 N N . ALA B 1 41 ? 23.594 34.505 -25.543 1.00 21.87 586 ALA B N 1
ATOM 1624 C CA . ALA B 1 41 ? 22.210 34.050 -25.732 1.00 21.61 586 ALA B CA 1
ATOM 1625 C C . ALA B 1 41 ? 21.806 33.259 -24.501 1.00 21.32 586 ALA B C 1
ATOM 1626 O O . ALA B 1 41 ? 22.659 32.611 -23.885 1.00 20.48 586 ALA B O 1
ATOM 1628 N N . THR B 1 42 ? 20.523 33.308 -24.143 1.00 20.76 587 THR B N 1
ATOM 1629 C CA . THR B 1 42 ? 20.024 32.510 -23.011 1.00 19.93 587 THR B CA 1
ATOM 1630 C C . THR B 1 42 ? 18.878 31.608 -23.449 1.00 20.17 587 THR B C 1
ATOM 1631 O O . THR B 1 42 ? 18.213 31.845 -24.454 1.00 19.59 587 THR B O 1
ATOM 1635 N N . TYR B 1 43 ? 18.690 30.533 -22.696 1.00 18.89 588 TYR B N 1
ATOM 1636 C CA . TYR B 1 43 ? 17.632 29.575 -22.913 1.00 19.87 588 TYR B CA 1
ATOM 1637 C C . TYR B 1 43 ? 17.091 29.285 -21.520 1.00 19.29 588 TYR B C 1
ATOM 1638 O O . TYR B 1 43 ? 17.850 29.157 -20.564 1.00 19.50 588 TYR B O 1
ATOM 1647 N N . HIS B 1 44 ? 15.770 29.207 -21.394 1.00 19.40 589 HIS B N 1
ATOM 1648 C CA . HIS B 1 44 ? 15.174 28.727 -20.147 1.00 18.53 589 HIS B CA 1
ATOM 1649 C C . HIS B 1 44 ? 13.894 27.976 -20.423 1.00 20.70 589 HIS B C 1
ATOM 1650 O O . HIS B 1 44 ? 13.239 28.206 -21.442 1.00 20.38 589 HIS B O 1
ATOM 1657 N N . CYS B 1 45 ? 13.571 27.078 -19.508 1.00 20.32 590 CYS B N 1
ATOM 1658 C CA . CYS B 1 45 ? 12.404 26.157 -19.611 1.00 20.18 590 CYS B CA 1
ATOM 1659 C C . CYS B 1 45 ? 12.063 25.674 -18.222 1.00 20.62 590 CYS B C 1
ATOM 1660 O O . CYS B 1 45 ? 12.945 25.593 -17.359 1.00 20.41 590 CYS B O 1
ATOM 1663 N N . GLY B 1 46 ? 10.784 25.361 -17.996 1.00 18.51 591 GLY B N 1
ATOM 1664 C CA . GLY B 1 46 ? 10.348 24.987 -16.667 1.00 17.49 591 GLY B CA 1
ATOM 1665 C C . GLY B 1 46 ? 9.701 26.100 -15.871 1.00 21.89 591 GLY B C 1
ATOM 1666 O O . GLY B 1 46 ? 9.419 27.142 -16.397 1.00 22.45 591 GLY B O 1
ATOM 1667 N N . ASP B 1 47 ? 9.464 25.828 -14.597 1.00 21.99 592 ASP B N 1
ATOM 1668 C CA . ASP B 1 47 ? 8.737 26.682 -13.695 1.00 23.00 592 ASP B CA 1
ATOM 1669 C C . ASP B 1 47 ? 9.706 27.095 -12.596 1.00 22.61 592 ASP B C 1
ATOM 1670 O O . ASP B 1 47 ? 10.074 26.263 -11.763 1.00 22.93 592 ASP B O 1
ATOM 1675 N N . ASN B 1 48 ? 10.148 28.349 -12.600 1.00 22.21 593 ASN B N 1
ATOM 1676 C CA . ASN B 1 48 ? 11.106 28.759 -11.579 1.00 22.41 593 ASN B CA 1
ATOM 1677 C C . ASN B 1 48 ? 10.503 28.799 -10.183 1.00 19.95 593 ASN B C 1
ATOM 1678 O O . ASN B 1 48 ? 11.244 28.805 -9.214 1.00 20.78 593 ASN B O 1
ATOM 1683 N N . LEU B 1 49 ? 9.168 28.824 -10.112 1.00 20.18 594 LEU B N 1
ATOM 1684 C CA . LEU B 1 49 ? 8.445 28.702 -8.831 1.00 23.09 594 LEU B CA 1
ATOM 1685 C C . LEU B 1 49 ? 8.404 27.276 -8.294 1.00 22.84 594 LEU B C 1
ATOM 1686 O O . LEU B 1 49 ? 8.043 27.070 -7.125 1.00 22.79 594 LEU B O 1
ATOM 1691 N N . LEU B 1 50 ? 8.733 26.302 -9.147 1.00 23.35 595 LEU B N 1
ATOM 1692 C CA . LEU B 1 50 ? 8.797 24.882 -8.769 1.00 22.55 595 LEU B CA 1
ATOM 1693 C C . LEU B 1 50 ? 7.476 24.348 -8.146 1.00 23.78 595 LEU B C 1
ATOM 1694 O O . LEU B 1 50 ? 7.479 23.506 -7.234 1.00 25.97 595 LEU B O 1
ATOM 1699 N N . GLU B 1 51 ? 6.363 24.829 -8.711 1.00 25.42 596 GLU B N 1
ATOM 1700 C CA . GLU B 1 51 ? 5.004 24.588 -8.213 1.00 27.92 596 GLU B CA 1
ATOM 1701 C C . GLU B 1 51 ? 4.220 23.768 -9.213 1.00 28.10 596 GLU B C 1
ATOM 1702 O O . GLU B 1 51 ? 3.235 23.096 -8.861 1.00 28.48 596 GLU B O 1
ATOM 1708 N N . SER B 1 52 ? 4.671 23.792 -10.464 1.00 26.92 597 SER B N 1
ATOM 1709 C CA . SER B 1 52 ? 4.001 23.012 -11.496 1.00 27.89 597 SER B CA 1
ATOM 1710 C C . SER B 1 52 ? 4.708 21.694 -11.793 1.00 27.66 597 SER B C 1
ATOM 1711 O O . SER B 1 52 ? 5.786 21.669 -12.413 1.00 28.06 597 SER B O 1
ATOM 1714 N N . TYR B 1 53 ? 4.094 20.603 -11.359 1.00 26.57 598 TYR B N 1
ATOM 1715 C CA . TYR B 1 53 ? 4.693 19.274 -11.504 1.00 26.50 598 TYR B CA 1
ATOM 1716 C C . TYR B 1 53 ? 4.420 18.651 -12.884 1.00 28.45 598 TYR B C 1
ATOM 1717 O O . TYR B 1 53 ? 3.765 17.609 -12.994 1.00 30.21 598 TYR B O 1
ATOM 1726 N N . ASP B 1 54 ? 4.953 19.314 -13.913 1.00 28.13 599 ASP B N 1
ATOM 1727 C CA . ASP B 1 54 ? 4.679 19.043 -15.339 1.00 29.07 599 ASP B CA 1
ATOM 1728 C C . ASP B 1 54 ? 5.687 18.122 -16.010 1.00 26.50 599 ASP B C 1
ATOM 1729 O O . ASP B 1 54 ? 5.443 17.614 -17.108 1.00 25.08 599 ASP B O 1
ATOM 1734 N N . ILE B 1 55 ? 6.860 17.983 -15.393 1.00 23.85 600 ILE B N 1
ATOM 1735 C CA . ILE B 1 55 ? 8.034 17.465 -16.094 1.00 21.27 600 ILE B CA 1
ATOM 1736 C C . ILE B 1 55 ? 8.196 15.961 -15.911 1.00 20.70 600 ILE B C 1
ATOM 1737 O O . ILE B 1 55 ? 8.143 15.460 -14.790 1.00 23.04 600 ILE B O 1
ATOM 1742 N N . PHE B 1 56 ? 8.345 15.248 -17.021 1.00 20.93 601 PHE B N 1
ATOM 1743 C CA . PHE B 1 56 ? 8.469 13.813 -16.993 1.00 21.94 601 PHE B CA 1
ATOM 1744 C C . PHE B 1 56 ? 9.919 13.359 -16.747 1.00 20.88 601 PHE B C 1
ATOM 1745 O O . PHE B 1 56 ? 10.807 13.594 -17.587 1.00 20.84 601 PHE B O 1
ATOM 1753 N N . ALA B 1 57 ? 10.142 12.701 -15.609 1.00 21.04 602 ALA B N 1
ATOM 1754 C CA . ALA B 1 57 ? 11.442 12.117 -15.302 1.00 19.87 602 ALA B CA 1
ATOM 1755 C C . ALA B 1 57 ? 11.341 10.630 -15.487 1.00 20.01 602 ALA B C 1
ATOM 1756 O O . ALA B 1 57 ? 10.357 10.014 -15.062 1.00 23.17 602 ALA B O 1
ATOM 1758 N N . SER B 1 58 ? 12.333 10.094 -16.171 1.00 19.81 603 SER B N 1
ATOM 1759 C CA . SER B 1 58 ? 12.466 8.650 -16.259 1.00 19.47 603 SER B CA 1
ATOM 1760 C C . SER B 1 58 ? 13.218 8.105 -15.069 1.00 22.69 603 SER B C 1
ATOM 1761 O O . SER B 1 58 ? 14.205 8.668 -14.587 1.00 20.10 603 SER B O 1
ATOM 1764 N N . LEU B 1 59 ? 12.737 6.953 -14.601 1.00 20.40 604 LEU B N 1
ATOM 1765 C CA . LEU B 1 59 ? 13.285 6.298 -13.416 1.00 22.95 604 LEU B CA 1
ATOM 1766 C C . LEU B 1 59 ? 13.839 4.877 -13.712 1.00 23.59 604 LEU B C 1
ATOM 1767 O O . LEU B 1 59 ? 13.548 4.263 -14.774 1.00 26.73 604 LEU B O 1
ATOM 1772 N N . PRO B 1 60 ? 14.646 4.329 -12.778 1.00 25.30 605 PRO B N 1
ATOM 1773 C CA . PRO B 1 60 ? 15.176 2.991 -13.047 1.00 26.33 605 PRO B CA 1
ATOM 1774 C C . PRO B 1 60 ? 14.073 1.915 -13.094 1.00 29.68 605 PRO B C 1
ATOM 1775 O O . PRO B 1 60 ? 12.983 2.121 -12.539 1.00 30.33 605 PRO B O 1
ATOM 1779 N N . ASN B 1 61 ? 14.373 0.811 -13.781 1.00 31.15 606 ASN B N 1
ATOM 1780 C CA . ASN B 1 61 ? 13.519 -0.393 -13.820 1.00 32.27 606 ASN B CA 1
ATOM 1781 C C . ASN B 1 61 ? 12.107 -0.162 -14.383 1.00 31.99 606 ASN B C 1
ATOM 1782 O O . ASN B 1 61 ? 11.107 -0.603 -13.795 1.00 32.01 606 ASN B O 1
ATOM 1787 N N . THR B 1 62 ? 12.066 0.511 -15.532 1.00 32.33 607 THR B N 1
ATOM 1788 C CA . THR B 1 62 ? 10.836 0.849 -16.292 1.00 33.82 607 THR B CA 1
ATOM 1789 C C . THR B 1 62 ? 9.885 1.931 -15.692 1.00 32.75 607 THR B C 1
ATOM 1790 O O . THR B 1 62 ? 8.817 2.217 -16.250 1.00 34.50 607 THR B O 1
ATOM 1794 N N . ASN B 1 63 ? 10.275 2.559 -14.590 1.00 30.97 608 ASN B N 1
ATOM 1795 C CA . ASN B 1 63 ? 9.403 3.506 -13.887 1.00 29.51 608 ASN B CA 1
ATOM 1796 C C . ASN B 1 63 ? 9.532 4.970 -14.355 1.00 28.19 608 ASN B C 1
ATOM 1797 O O . ASN B 1 63 ? 10.424 5.303 -15.136 1.00 26.95 608 ASN B O 1
ATOM 1802 N N . ALA B 1 64 ? 8.627 5.830 -13.899 1.00 25.81 609 ALA B N 1
ATOM 1803 C CA . ALA B 1 64 ? 8.657 7.260 -14.227 1.00 26.35 609 ALA B CA 1
ATOM 1804 C C . ALA B 1 64 ? 7.990 8.079 -13.121 1.00 25.37 609 ALA B C 1
ATOM 1805 O O . ALA B 1 64 ? 7.269 7.523 -12.295 1.00 28.18 609 ALA B O 1
ATOM 1807 N N . ALA B 1 65 ? 8.231 9.386 -13.084 1.00 24.79 610 ALA B N 1
ATOM 1808 C CA . ALA B 1 65 ? 7.637 10.208 -12.061 1.00 22.50 610 ALA B CA 1
ATOM 1809 C C . ALA B 1 65 ? 7.510 11.615 -12.585 1.00 21.79 610 ALA B C 1
ATOM 1810 O O . ALA B 1 65 ? 8.289 12.010 -13.464 1.00 24.59 610 ALA B O 1
ATOM 1812 N N . LYS B 1 66 ? 6.521 12.341 -12.079 1.00 23.94 611 LYS B N 1
ATOM 1813 C CA . LYS B 1 66 ? 6.427 13.759 -12.409 1.00 22.59 611 LYS B CA 1
ATOM 1814 C C . LYS B 1 66 ? 7.218 14.583 -11.398 1.00 23.04 611 LYS B C 1
ATOM 1815 O O . LYS B 1 66 ? 7.217 14.305 -10.186 1.00 20.82 611 LYS B O 1
ATOM 1821 N N . VAL B 1 67 ? 7.931 15.556 -11.945 1.00 21.98 612 VAL B N 1
ATOM 1822 C CA . VAL B 1 67 ? 8.717 16.546 -11.171 1.00 22.66 612 VAL B CA 1
ATOM 1823 C C . VAL B 1 67 ? 8.404 18.012 -11.570 1.00 22.89 612 VAL B C 1
ATOM 1824 O O . VAL B 1 67 ? 7.812 18.302 -12.639 1.00 23.46 612 VAL B O 1
ATOM 1828 N N . ALA B 1 68 ? 8.804 18.932 -10.704 1.00 19.88 613 ALA B N 1
ATOM 1829 C CA . ALA B 1 68 ? 8.856 20.345 -11.064 1.00 19.36 613 ALA B CA 1
ATOM 1830 C C . ALA B 1 68 ? 10.342 20.660 -11.272 1.00 21.20 613 ALA B C 1
ATOM 1831 O O . ALA B 1 68 ? 11.212 20.124 -10.561 1.00 19.97 613 ALA B O 1
ATOM 1833 N N . ALA B 1 69 ? 10.626 21.483 -12.282 1.00 21.82 614 ALA B N 1
ATOM 1834 C CA . ALA B 1 69 ? 12.021 21.774 -12.692 1.00 23.05 614 ALA B CA 1
ATOM 1835 C C . ALA B 1 69 ? 12.183 23.058 -13.465 1.00 22.19 614 ALA B C 1
ATOM 1836 O O . ALA B 1 69 ? 11.280 23.485 -14.177 1.00 21.54 614 ALA B O 1
ATOM 1838 N N . TYR B 1 70 ? 13.376 23.647 -13.378 1.00 19.98 615 TYR B N 1
ATOM 1839 C CA . TYR B 1 70 ? 13.682 24.845 -14.124 1.00 20.04 615 TYR B CA 1
ATOM 1840 C C . TYR B 1 70 ? 15.138 24.746 -14.561 1.00 19.14 615 TYR B C 1
ATOM 1841 O O . TYR B 1 70 ? 16.003 24.389 -13.768 1.00 19.08 615 TYR B O 1
ATOM 1850 N N . CYS B 1 71 ? 15.363 24.986 -15.845 1.00 19.59 616 CYS B N 1
ATOM 1851 C CA . CYS B 1 71 ? 16.704 25.041 -16.455 1.00 17.41 616 CYS B CA 1
ATOM 1852 C C . CYS B 1 71 ? 16.975 26.459 -17.029 1.00 19.32 616 CYS B C 1
ATOM 1853 O O . CYS B 1 71 ? 16.144 27.000 -17.753 1.00 19.76 616 CYS B O 1
ATOM 1856 N N . ARG B 1 72 ? 18.134 27.038 -16.706 1.00 18.04 617 ARG B N 1
ATOM 1857 C CA . ARG B 1 72 ? 18.578 28.308 -17.341 1.00 18.16 617 ARG B CA 1
ATOM 1858 C C . ARG B 1 72 ? 19.977 28.111 -17.904 1.00 18.95 617 ARG B C 1
ATOM 1859 O O . ARG B 1 72 ? 20.888 27.752 -17.158 1.00 20.72 617 ARG B O 1
ATOM 1867 N N . LEU B 1 73 ? 20.146 28.383 -19.201 1.00 19.17 618 LEU B N 1
ATOM 1868 C CA . LEU B 1 73 ? 21.435 28.256 -19.898 1.00 20.03 618 LEU B CA 1
ATOM 1869 C C . LEU B 1 73 ? 21.895 29.593 -20.477 1.00 20.06 618 LEU B C 1
ATOM 1870 O O . LEU B 1 73 ? 21.075 30.394 -20.964 1.00 18.81 618 LEU B O 1
ATOM 1875 N N . ALA B 1 74 ? 23.210 29.833 -20.447 1.00 19.56 619 ALA B N 1
ATOM 1876 C CA . ALA B 1 74 ? 23.806 31.019 -21.077 1.00 20.23 619 ALA B CA 1
ATOM 1877 C C . ALA B 1 74 ? 24.927 30.564 -22.003 1.00 18.90 619 ALA B C 1
ATOM 1878 O O . ALA B 1 74 ? 25.920 30.024 -21.523 1.00 19.53 619 ALA B O 1
ATOM 1880 N N . ALA B 1 75 ? 24.776 30.824 -23.306 1.00 18.79 620 ALA B N 1
ATOM 1881 C CA . ALA B 1 75 ? 25.787 30.503 -24.323 1.00 18.43 620 ALA B CA 1
ATOM 1882 C C . ALA B 1 75 ? 26.588 31.798 -24.707 1.00 18.07 620 ALA B C 1
ATOM 1883 O O . ALA B 1 75 ? 26.031 32.842 -25.074 1.00 23.09 620 ALA B O 1
ATOM 1885 N N . ALA B 1 76 ? 27.917 31.695 -24.640 1.00 19.46 621 ALA B N 1
ATOM 1886 C CA . ALA B 1 76 ? 28.823 32.735 -25.135 1.00 20.38 621 ALA B CA 1
ATOM 1887 C C . ALA B 1 76 ? 30.053 32.000 -25.706 1.00 21.44 621 ALA B C 1
ATOM 1888 O O . ALA B 1 76 ? 30.605 31.093 -25.058 1.00 19.90 621 ALA B O 1
ATOM 1890 N N . GLY B 1 77 ? 30.435 32.357 -26.928 1.00 21.24 622 GLY B N 1
ATOM 1891 C CA . GLY B 1 77 ? 31.637 31.774 -27.587 1.00 18.88 622 GLY B CA 1
ATOM 1892 C C . GLY B 1 77 ? 31.621 30.283 -27.849 1.00 18.36 622 GLY B C 1
ATOM 1893 O O . GLY B 1 77 ? 32.670 29.661 -27.966 1.00 20.55 622 GLY B O 1
ATOM 1894 N N . GLY B 1 78 ? 30.417 29.764 -27.986 1.00 16.00 623 GLY B N 1
ATOM 1895 C CA . GLY B 1 78 ? 30.209 28.343 -28.196 1.00 17.17 623 GLY B CA 1
ATOM 1896 C C . GLY B 1 78 ? 30.249 27.501 -26.948 1.00 19.27 623 GLY B C 1
ATOM 1897 O O . GLY B 1 78 ? 30.122 26.276 -27.037 1.00 17.09 623 GLY B O 1
ATOM 1898 N N . VAL B 1 79 ? 30.449 28.102 -25.789 1.00 18.45 624 VAL B N 1
ATOM 1899 C CA . VAL B 1 79 ? 30.491 27.363 -24.525 1.00 16.95 624 VAL B CA 1
ATOM 1900 C C . VAL B 1 79 ? 29.270 27.771 -23.719 1.00 19.36 624 VAL B C 1
ATOM 1901 O O . VAL B 1 79 ? 28.972 28.961 -23.576 1.00 18.05 624 VAL B O 1
ATOM 1905 N N . VAL B 1 80 ? 28.553 26.817 -23.176 1.00 17.48 625 VAL B N 1
ATOM 1906 C CA . VAL B 1 80 ? 27.328 27.072 -22.469 1.00 16.73 625 VAL B CA 1
ATOM 1907 C C . VAL B 1 80 ? 27.477 26.711 -21.013 1.00 18.87 625 VAL B C 1
ATOM 1908 O O . VAL B 1 80 ? 27.938 25.609 -20.708 1.00 19.60 625 VAL B O 1
ATOM 1912 N N . SER B 1 81 ? 27.053 27.630 -20.133 1.00 17.83 626 SER B N 1
ATOM 1913 C CA . SER B 1 81 ? 26.991 27.353 -18.715 1.00 19.92 626 SER B CA 1
ATOM 1914 C C . SER B 1 81 ? 25.563 27.554 -18.254 1.00 20.68 626 SER B C 1
ATOM 1915 O O . SER B 1 81 ? 24.858 28.467 -18.720 1.00 18.16 626 SER B O 1
ATOM 1918 N N . GLY B 1 82 ? 25.118 26.690 -17.356 1.00 19.30 627 GLY B N 1
ATOM 1919 C CA . GLY B 1 82 ? 23.732 26.783 -16.908 1.00 18.42 627 GLY B CA 1
ATOM 1920 C C . GLY B 1 82 ? 23.485 26.083 -15.616 1.00 18.29 627 GLY B C 1
ATOM 1921 O O . GLY B 1 82 ? 24.408 25.588 -14.991 1.00 18.25 627 GLY B O 1
ATOM 1922 N N . THR B 1 83 ? 22.215 26.028 -15.240 1.00 17.33 628 THR B N 1
ATOM 1923 C CA . THR B 1 83 ? 21.841 25.367 -13.999 1.00 18.24 628 THR B CA 1
ATOM 1924 C C . THR B 1 83 ? 20.560 24.593 -14.276 1.00 18.69 628 THR B C 1
ATOM 1925 O O . THR B 1 83 ? 19.759 24.950 -15.152 1.00 18.90 628 THR B O 1
ATOM 1929 N N . ILE B 1 84 ? 20.400 23.520 -13.529 1.00 17.15 629 ILE B N 1
ATOM 1930 C CA . ILE B 1 84 ? 19.156 22.755 -13.478 1.00 16.19 629 ILE B CA 1
ATOM 1931 C C . ILE B 1 84 ? 18.726 22.662 -12.019 1.00 14.83 629 ILE B C 1
ATOM 1932 O O . ILE B 1 84 ? 19.544 22.501 -11.130 1.00 16.89 629 ILE B O 1
ATOM 1937 N N . GLN B 1 85 ? 17.430 22.789 -11.776 1.00 17.17 630 GLN B N 1
ATOM 1938 C CA . GLN B 1 85 ? 16.906 22.635 -10.405 1.00 18.79 630 GLN B CA 1
ATOM 1939 C C . GLN B 1 85 ? 15.639 21.843 -10.481 1.00 19.00 630 GLN B C 1
ATOM 1940 O O . GLN B 1 85 ? 14.796 22.134 -11.338 1.00 18.96 630 GLN B O 1
ATOM 1946 N N . VAL B 1 86 ? 15.511 20.861 -9.575 1.00 17.92 631 VAL B N 1
ATOM 1947 C CA . VAL B 1 86 ? 14.400 19.895 -9.584 1.00 18.91 631 VAL B CA 1
ATOM 1948 C C . VAL B 1 86 ? 13.860 19.570 -8.195 1.00 20.25 631 VAL B C 1
ATOM 1949 O O . VAL B 1 86 ? 14.624 19.399 -7.249 1.00 19.92 631 VAL B O 1
ATOM 1953 N N . THR B 1 87 ? 12.537 19.424 -8.100 1.00 19.91 632 THR B N 1
ATOM 1954 C CA . THR B 1 87 ? 11.903 18.974 -6.862 1.00 21.74 632 THR B CA 1
ATOM 1955 C C . THR B 1 87 ? 10.784 17.987 -7.188 1.00 21.98 632 THR B C 1
ATOM 1956 O O . THR B 1 87 ? 10.135 18.091 -8.233 1.00 21.88 632 THR B O 1
ATOM 1960 N N . SER B 1 88 ? 10.600 17.007 -6.311 1.00 21.40 633 SER B N 1
ATOM 1961 C CA . SER B 1 88 ? 9.381 16.215 -6.311 1.00 21.36 633 SER B CA 1
ATOM 1962 C C . SER B 1 88 ? 9.108 15.711 -4.904 1.00 21.73 633 SER B C 1
ATOM 1963 O O . SER B 1 88 ? 9.860 16.008 -3.957 1.00 20.13 633 SER B O 1
ATOM 1966 N N . TYR B 1 89 ? 8.046 14.920 -4.784 1.00 22.12 634 TYR B N 1
ATOM 1967 C CA . TYR B 1 89 ? 7.601 14.434 -3.494 1.00 23.71 634 TYR B CA 1
ATOM 1968 C C . TYR B 1 89 ? 7.096 12.993 -3.597 1.00 23.92 634 TYR B C 1
ATOM 1969 O O . TYR B 1 89 ? 6.840 12.473 -4.695 1.00 24.18 634 TYR B O 1
ATOM 1978 N N . ALA B 1 90 ? 6.969 12.335 -2.447 1.00 22.26 635 ALA B N 1
ATOM 1979 C CA . ALA B 1 90 ? 6.814 10.873 -2.423 1.00 22.51 635 ALA B CA 1
ATOM 1980 C C . ALA B 1 90 ? 5.502 10.375 -3.061 1.00 22.37 635 ALA B C 1
ATOM 1981 O O . ALA B 1 90 ? 5.481 9.304 -3.680 1.00 22.69 635 ALA B O 1
ATOM 1983 N N . GLY B 1 91 ? 4.435 11.144 -2.919 1.00 24.93 636 GLY B N 1
ATOM 1984 C CA . GLY B 1 91 ? 3.172 10.894 -3.631 1.00 24.16 636 GLY B CA 1
ATOM 1985 C C . GLY B 1 91 ? 3.288 10.749 -5.148 1.00 27.01 636 GLY B C 1
ATOM 1986 O O . GLY B 1 91 ? 2.476 10.045 -5.761 1.00 27.57 636 GLY B O 1
ATOM 1987 N N . ARG B 1 92 ? 4.280 11.401 -5.772 1.00 26.27 637 ARG B N 1
ATOM 1988 C CA . ARG B 1 92 ? 4.563 11.193 -7.210 1.00 28.09 637 ARG B CA 1
ATOM 1989 C C . ARG B 1 92 ? 5.462 9.986 -7.556 1.00 27.22 637 ARG B C 1
ATOM 1990 O O . ARG B 1 92 ? 5.636 9.643 -8.736 1.00 26.71 637 ARG B O 1
ATOM 1998 N N . TRP B 1 93 ? 6.043 9.344 -6.548 1.00 28.45 638 TRP B N 1
ATOM 1999 C CA . TRP B 1 93 ? 7.121 8.380 -6.769 1.00 28.20 638 TRP B CA 1
ATOM 2000 C C . TRP B 1 93 ? 6.633 6.939 -6.639 1.00 29.19 638 TRP B C 1
ATOM 2001 O O . TRP B 1 93 ? 5.780 6.676 -5.797 1.00 26.80 638 TRP B O 1
ATOM 2012 N N . PRO B 1 94 ? 7.175 6.022 -7.472 1.00 31.04 639 PRO B N 1
ATOM 2013 C CA . PRO B 1 94 ? 6.921 4.583 -7.345 1.00 32.80 639 PRO B CA 1
ATOM 2014 C C . PRO B 1 94 ? 7.369 4.082 -5.969 1.00 34.42 639 PRO B C 1
ATOM 2015 O O . PRO B 1 94 ? 8.235 4.696 -5.332 1.00 34.44 639 PRO B O 1
ATOM 2019 N N . LYS B 1 95 ? 6.755 2.997 -5.507 1.00 35.27 640 LYS B N 1
ATOM 2020 C CA . LYS B 1 95 ? 6.944 2.526 -4.136 1.00 37.07 640 LYS B CA 1
ATOM 2021 C C . LYS B 1 95 ? 7.659 1.191 -4.124 1.00 37.81 640 LYS B C 1
ATOM 2022 O O . LYS B 1 95 ? 7.205 0.217 -3.513 1.00 38.25 640 LYS B O 1
ATOM 2028 N N . VAL B 1 96 ? 8.784 1.149 -4.817 1.00 37.94 641 VAL B N 1
ATOM 2029 C CA . VAL B 1 96 ? 9.543 -0.075 -4.960 1.00 38.24 641 VAL B CA 1
ATOM 2030 C C . VAL B 1 96 ? 10.960 0.152 -4.455 1.00 37.73 641 VAL B C 1
ATOM 2031 O O . VAL B 1 96 ? 11.574 1.192 -4.719 1.00 38.52 641 VAL B O 1
ATOM 2035 N N . GLY B 1 97 ? 11.449 -0.809 -3.685 1.00 36.75 642 GLY B N 1
ATOM 2036 C CA . GLY B 1 97 ? 12.819 -0.784 -3.204 1.00 36.22 642 GLY B CA 1
ATOM 2037 C C . GLY B 1 97 ? 12.996 0.094 -1.993 1.00 35.61 642 GLY B C 1
ATOM 2038 O O . GLY B 1 97 ? 12.036 0.415 -1.287 1.00 35.96 642 GLY B O 1
ATOM 2039 N N . ASN B 1 98 ? 14.237 0.496 -1.762 1.00 34.67 643 ASN B N 1
ATOM 2040 C CA . ASN B 1 98 ? 14.584 1.266 -0.591 1.00 34.02 643 ASN B CA 1
ATOM 2041 C C . ASN B 1 98 ? 15.539 2.376 -1.012 1.00 33.03 643 ASN B C 1
ATOM 2042 O O . ASN B 1 98 ? 16.645 2.093 -1.468 1.00 33.18 643 ASN B O 1
ATOM 2047 N N . SER B 1 99 ? 15.111 3.625 -0.864 1.00 32.29 644 SER B N 1
ATOM 2048 C CA . SER B 1 99 ? 15.911 4.775 -1.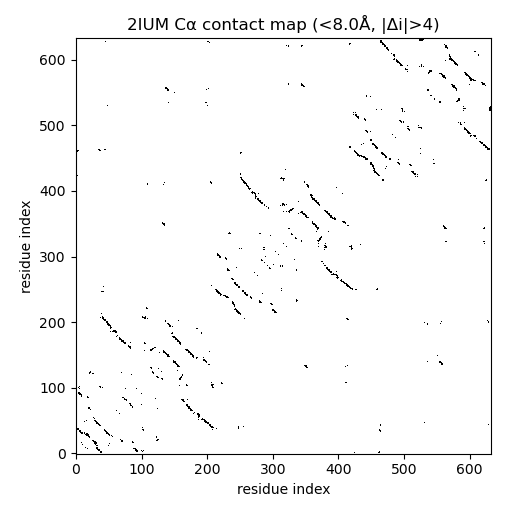297 1.00 29.76 644 SER B CA 1
ATOM 2049 C C . SER B 1 99 ? 17.235 4.943 -0.549 1.00 30.86 644 SER B C 1
ATOM 2050 O O . SER B 1 99 ? 18.172 5.577 -1.058 1.00 30.96 644 SER B O 1
ATOM 2053 N N . VAL B 1 100 ? 17.291 4.440 0.681 1.00 30.88 645 VAL B N 1
ATOM 2054 C CA . VAL B 1 100 ? 18.497 4.576 1.497 1.00 31.99 645 VAL B CA 1
ATOM 2055 C C . VAL B 1 100 ? 19.611 3.727 0.894 1.00 31.86 645 VAL B C 1
ATOM 2056 O O . VAL B 1 100 ? 20.769 4.157 0.780 1.00 30.53 645 VAL B O 1
ATOM 2060 N N . THR B 1 101 ? 19.242 2.529 0.459 1.00 31.34 646 THR B N 1
ATOM 2061 C CA . THR B 1 101 ? 20.211 1.603 -0.070 1.00 32.68 646 THR B CA 1
ATOM 2062 C C . THR B 1 101 ? 20.438 1.803 -1.568 1.00 31.11 646 THR B C 1
ATOM 2063 O O . THR B 1 101 ? 21.567 1.660 -2.046 1.00 29.60 646 THR B O 1
ATOM 2067 N N . ASP B 1 102 ? 19.371 2.153 -2.291 1.00 30.69 647 ASP B N 1
ATOM 2068 C CA . ASP B 1 102 ? 19.397 2.256 -3.758 1.00 30.46 647 ASP B CA 1
ATOM 2069 C C . ASP B 1 102 ? 19.704 3.664 -4.269 1.00 29.40 647 ASP B C 1
ATOM 2070 O O . ASP B 1 102 ? 20.094 3.841 -5.430 1.00 29.14 647 ASP B O 1
ATOM 2075 N N . GLY B 1 103 ? 19.493 4.661 -3.416 1.00 27.76 648 GLY B N 1
ATOM 2076 C CA . GLY B 1 103 ? 19.573 6.045 -3.848 1.00 25.71 648 GLY B CA 1
ATOM 2077 C C . GLY B 1 103 ? 18.263 6.469 -4.490 1.00 25.01 648 GLY B C 1
ATOM 2078 O O . GLY B 1 103 ? 17.455 5.658 -4.897 1.00 25.86 648 GLY B O 1
ATOM 2079 N N . ILE B 1 104 ? 18.034 7.766 -4.546 1.00 21.63 649 ILE B N 1
ATOM 2080 C CA . ILE B 1 104 ? 16.931 8.290 -5.327 1.00 22.55 649 ILE B CA 1
ATOM 2081 C C . ILE B 1 104 ? 17.473 8.763 -6.666 1.00 22.87 649 ILE B C 1
ATOM 2082 O O . ILE B 1 104 ? 18.226 9.747 -6.751 1.00 25.21 649 ILE B O 1
ATOM 2087 N N . LYS B 1 105 ? 17.028 8.096 -7.712 1.00 23.40 650 LYS B N 1
ATOM 2088 C CA . LYS B 1 105 ? 17.595 8.257 -9.026 1.00 20.83 650 LYS B CA 1
ATOM 2089 C C . LYS B 1 105 ? 16.511 8.531 -10.042 1.00 21.38 650 LYS B C 1
ATOM 2090 O O . LYS B 1 105 ? 15.440 7.919 -10.024 1.00 21.82 650 LYS B O 1
ATOM 2096 N N . PHE B 1 106 ? 16.813 9.459 -10.944 1.00 20.94 651 PHE B N 1
ATOM 2097 C CA . PHE B 1 106 ? 15.876 9.848 -11.984 1.00 20.74 651 PHE B CA 1
ATOM 2098 C C . PHE B 1 106 ? 16.660 10.667 -12.971 1.00 20.78 651 PHE B C 1
ATOM 2099 O O . PHE B 1 106 ? 17.817 11.067 -12.706 1.00 18.05 651 PHE B O 1
ATOM 2107 N N . ALA B 1 107 ? 16.058 10.854 -14.131 1.00 19.01 652 ALA B N 1
ATOM 2108 C CA . ALA B 1 107 ? 16.713 11.542 -15.215 1.00 19.15 652 ALA B CA 1
ATOM 2109 C C . ALA B 1 107 ? 15.683 12.386 -15.921 1.00 19.96 652 ALA B C 1
ATOM 2110 O O . ALA B 1 107 ? 14.506 11.979 -16.065 1.00 17.18 652 ALA B O 1
ATOM 2112 N N . ILE B 1 108 ? 16.121 13.585 -16.285 1.00 18.43 653 ILE B N 1
ATOM 2113 C CA . ILE B 1 108 ? 15.374 14.464 -17.187 1.00 19.62 653 ILE B CA 1
ATOM 2114 C C . ILE B 1 108 ? 16.206 14.850 -18.429 1.00 19.68 653 ILE B C 1
ATOM 2115 O O . ILE B 1 108 ? 17.443 14.898 -18.391 1.00 18.83 653 ILE B O 1
ATOM 2120 N N . VAL B 1 109 ? 15.511 15.146 -19.521 1.00 18.13 654 VAL B N 1
ATOM 2121 C CA . VAL B 1 109 ? 16.163 15.531 -20.766 1.00 19.12 654 VAL B CA 1
ATOM 2122 C C . VAL B 1 109 ? 15.811 17.000 -21.055 1.00 19.78 654 VAL B C 1
ATOM 2123 O O . VAL B 1 109 ? 14.641 17.355 -21.010 1.00 19.57 654 VAL B O 1
ATOM 2127 N N . VAL B 1 110 ? 16.842 17.820 -21.284 1.00 17.51 655 VAL B N 1
ATOM 2128 C CA . VAL B 1 110 ? 16.671 19.211 -21.757 1.00 18.91 655 VAL B CA 1
ATOM 2129 C C . VAL B 1 110 ? 16.845 19.145 -23.272 1.00 18.79 655 VAL B C 1
ATOM 2130 O O . VAL B 1 110 ? 17.834 18.579 -23.773 1.00 20.17 655 VAL B O 1
ATOM 2134 N N . SER B 1 111 ? 15.851 19.676 -23.996 1.00 18.60 656 SER B N 1
ATOM 2135 C CA . SER B 1 111 ? 15.750 19.478 -25.426 1.00 18.84 656 SER B CA 1
ATOM 2136 C C . SER B 1 111 ? 15.670 20.774 -26.217 1.00 20.81 656 SER B C 1
ATOM 2137 O O . SER B 1 111 ? 14.599 21.112 -26.701 1.00 20.07 656 SER B O 1
ATOM 2140 N N . PRO B 1 112 ? 16.808 21.486 -26.368 1.00 20.10 657 PRO B N 1
ATOM 2141 C CA . PRO B 1 112 ? 16.757 22.718 -27.144 1.00 21.82 657 PRO B CA 1
ATOM 2142 C C . PRO B 1 112 ? 16.093 22.642 -28.536 1.00 21.84 657 PRO B C 1
ATOM 2143 O O . PRO B 1 112 ? 15.472 23.641 -28.919 1.00 21.01 657 PRO B O 1
ATOM 2147 N N . PRO B 1 113 ? 16.258 21.531 -29.293 1.00 21.73 658 PRO B N 1
ATOM 2148 C CA . PRO B 1 113 ? 15.651 21.608 -30.630 1.00 23.50 658 PRO B CA 1
ATOM 2149 C C . PRO B 1 113 ? 14.164 21.233 -30.684 1.00 23.73 658 PRO B C 1
ATOM 2150 O O . PRO B 1 113 ? 13.634 21.032 -31.784 1.00 24.51 658 PRO B O 1
ATOM 2154 N N . MET B 1 114 ? 13.487 21.177 -29.540 1.00 22.96 659 MET B N 1
ATOM 2155 C CA . MET B 1 114 ? 12.045 20.840 -29.535 1.00 21.16 659 MET B CA 1
ATOM 2156 C C . MET B 1 114 ? 11.199 21.817 -30.335 1.00 23.11 659 MET B C 1
ATOM 2157 O O . MET B 1 114 ? 10.087 21.464 -30.750 1.00 22.64 659 MET B O 1
ATOM 2162 N N . ASP B 1 115 ? 11.707 23.027 -30.529 1.00 22.99 660 ASP B N 1
ATOM 2163 C CA . ASP B 1 115 ? 10.996 24.025 -31.360 1.00 24.84 660 ASP B CA 1
ATOM 2164 C C . ASP B 1 115 ? 10.902 23.580 -32.837 1.00 25.44 660 ASP B C 1
ATOM 2165 O O . ASP B 1 115 ? 9.969 23.958 -33.547 1.00 27.59 660 ASP B O 1
ATOM 2170 N N . LYS B 1 116 ? 11.873 22.807 -33.293 1.00 25.46 661 LYS B N 1
ATOM 2171 C CA . LYS B 1 116 ? 11.864 22.287 -34.670 1.00 26.07 661 LYS B CA 1
ATOM 2172 C C . LYS B 1 116 ? 11.717 20.748 -34.772 1.00 25.18 661 LYS B C 1
ATOM 2173 O O . LYS B 1 116 ? 11.598 20.198 -35.867 1.00 24.77 661 LYS B O 1
ATOM 2179 N N . ASP B 1 117 ? 11.684 20.087 -33.613 1.00 21.38 662 ASP B N 1
ATOM 2180 C CA . ASP B 1 117 ? 11.701 18.617 -33.478 1.00 21.07 662 ASP B CA 1
ATOM 2181 C C . ASP B 1 117 ? 10.843 18.236 -32.254 1.00 21.66 662 ASP B C 1
ATOM 2182 O O . ASP B 1 117 ? 11.380 17.871 -31.212 1.00 22.11 662 ASP B O 1
ATOM 2187 N N . PRO B 1 118 ? 9.495 18.320 -32.370 1.00 21.08 663 PRO B N 1
ATOM 2188 C CA . PRO B 1 118 ? 8.682 18.263 -31.157 1.00 21.79 663 PRO B CA 1
ATOM 2189 C C . PRO B 1 118 ? 8.827 16.921 -30.443 1.00 22.40 663 PRO B C 1
ATOM 2190 O O . PRO B 1 118 ? 8.653 16.863 -29.217 1.00 22.90 663 PRO B O 1
ATOM 2194 N N . ARG B 1 119 ? 9.178 15.862 -31.174 1.00 23.49 664 ARG B N 1
ATOM 2195 C CA . ARG B 1 119 ? 9.335 14.524 -30.576 1.00 23.04 664 ARG B CA 1
ATOM 2196 C C . ARG B 1 119 ? 10.575 14.462 -29.667 1.00 23.29 664 ARG B C 1
ATOM 2197 O O . ARG B 1 119 ? 10.686 13.548 -28.853 1.00 25.28 664 ARG B O 1
ATOM 2205 N N . SER B 1 120 ? 11.428 15.495 -29.748 1.00 21.97 665 SER B N 1
ATOM 2206 C CA . SER B 1 120 ? 12.647 15.501 -28.911 1.00 20.86 665 SER B CA 1
ATOM 2207 C C . SER B 1 120 ? 12.324 15.879 -27.471 1.00 20.57 665 SER B C 1
ATOM 2208 O O . SER B 1 120 ? 13.189 15.794 -26.594 1.00 21.43 665 SER B O 1
ATOM 2211 N N . ASN B 1 121 ? 11.081 16.304 -27.246 1.00 21.55 666 ASN B N 1
ATOM 2212 C CA . ASN B 1 121 ? 10.631 16.770 -25.935 1.00 18.44 666 ASN B CA 1
ATOM 2213 C C . ASN B 1 121 ? 10.282 15.581 -25.028 1.00 19.88 666 ASN B C 1
ATOM 2214 O O . ASN B 1 121 ? 9.140 15.349 -24.622 1.00 20.91 666 ASN B O 1
ATOM 2219 N N . LEU B 1 122 ? 11.326 14.888 -24.653 1.00 19.46 667 LEU B N 1
ATOM 2220 C CA . LEU B 1 122 ? 11.153 13.631 -23.905 1.00 20.00 667 LEU B CA 1
ATOM 2221 C C . LEU B 1 122 ? 10.614 13.895 -22.489 1.00 19.64 667 LEU B C 1
ATOM 2222 O O . LEU B 1 122 ? 9.929 13.018 -21.895 1.00 20.84 667 LEU B O 1
ATOM 2227 N N . SER B 1 123 ? 10.976 15.067 -21.947 1.00 21.48 668 SER B N 1
ATOM 2228 C CA . SER B 1 123 ? 10.590 15.473 -20.579 1.00 21.03 668 SER B CA 1
ATOM 2229 C C . SER B 1 123 ? 9.295 16.300 -20.506 1.00 19.53 668 SER B C 1
ATOM 2230 O O . SER B 1 123 ? 8.833 16.706 -19.427 1.00 20.96 668 SER B O 1
ATOM 2233 N N . GLN B 1 124 ? 8.701 16.509 -21.676 1.00 20.08 669 GLN B N 1
ATOM 2234 C CA . GLN B 1 124 ? 7.379 17.178 -21.795 1.00 20.97 669 GLN B CA 1
ATOM 2235 C C . GLN B 1 124 ? 7.319 18.643 -21.253 1.00 21.16 669 GLN B C 1
ATOM 2236 O O . GLN B 1 124 ? 6.309 19.081 -20.680 1.00 21.13 669 GLN B O 1
ATOM 2242 N N . TRP B 1 125 ? 8.401 19.401 -21.451 1.00 18.68 670 TRP B N 1
ATOM 2243 C CA . TRP B 1 125 ? 8.444 20.816 -21.111 1.00 19.71 670 TRP B CA 1
ATOM 2244 C C . TRP B 1 125 ? 7.302 21.524 -21.824 1.00 20.91 670 TRP B C 1
ATOM 2245 O O . TRP B 1 125 ? 6.993 21.170 -22.963 1.00 22.96 670 TRP B O 1
ATOM 2256 N N . LEU B 1 126 ? 6.722 22.528 -21.158 1.00 21.46 671 LEU B N 1
ATOM 2257 C CA . LEU B 1 126 ? 5.695 23.396 -21.763 1.00 24.05 671 LEU B CA 1
ATOM 2258 C C . LEU B 1 126 ? 6.375 24.623 -22.387 1.00 24.57 671 LEU B C 1
ATOM 2259 O O . LEU B 1 126 ? 6.146 25.780 -21.963 1.00 28.46 671 LEU B O 1
ATOM 2264 N N . GLY B 1 127 ? 7.242 24.351 -23.354 1.00 24.07 672 GLY B N 1
ATOM 2265 C CA . GLY B 1 127 ? 7.912 25.369 -24.133 1.00 22.90 672 GLY B CA 1
ATOM 2266 C C . GLY B 1 127 ? 9.227 25.792 -23.507 1.00 23.93 672 GLY B C 1
ATOM 2267 O O . GLY B 1 127 ? 9.608 25.286 -22.418 1.00 24.61 672 GLY B O 1
ATOM 2268 N N . ALA B 1 128 ? 9.922 26.671 -24.228 1.00 22.88 673 ALA B N 1
ATOM 2269 C CA . ALA B 1 128 ? 11.135 27.328 -23.746 1.00 22.51 673 ALA B CA 1
ATOM 2270 C C . ALA B 1 128 ? 11.192 28.760 -24.260 1.00 22.90 673 ALA B C 1
ATOM 2271 O O . ALA B 1 128 ? 10.437 29.137 -25.174 1.00 24.04 673 ALA B O 1
ATOM 2273 N N . THR B 1 129 ? 12.091 29.552 -23.681 1.00 22.88 674 THR B N 1
ATOM 2274 C CA . THR B 1 129 ? 12.263 30.944 -24.026 1.00 23.11 674 THR B CA 1
ATOM 2275 C C . THR B 1 129 ? 13.730 31.178 -24.360 1.00 24.02 674 THR B C 1
ATOM 2276 O O . THR B 1 129 ? 14.626 30.802 -23.590 1.00 23.39 674 THR B O 1
ATOM 2280 N N . VAL B 1 130 ? 13.952 31.730 -25.544 1.00 23.33 675 VAL B N 1
ATOM 2281 C CA . VAL B 1 130 ? 15.283 32.163 -25.998 1.00 25.44 675 VAL B CA 1
ATOM 2282 C C . VAL B 1 130 ? 15.416 33.683 -26.119 1.00 27.16 675 VAL B C 1
ATOM 2283 O O . VAL B 1 130 ? 14.500 34.391 -26.604 1.00 24.57 675 VAL B O 1
ATOM 2287 N N . PHE B 1 131 ? 16.565 34.179 -25.665 1.00 26.73 676 PHE B N 1
ATOM 2288 C CA . PHE B 1 131 ? 16.965 35.563 -25.813 1.00 27.50 676 PHE B CA 1
ATOM 2289 C C . PHE B 1 131 ? 18.366 35.622 -26.413 1.00 27.05 676 PHE B C 1
ATOM 2290 O O . PHE B 1 131 ? 19.255 34.894 -25.975 1.00 25.02 676 PHE B O 1
ATOM 2298 N N . PRO B 1 132 ? 18.578 36.501 -27.408 1.00 27.44 677 PRO B N 1
ATOM 2299 C CA . PRO B 1 132 ? 17.595 37.418 -28.024 1.00 28.02 677 PRO B CA 1
ATOM 2300 C C . PRO B 1 132 ? 16.559 36.675 -28.855 1.00 28.79 677 PRO B C 1
ATOM 2301 O O . PRO B 1 132 ? 16.826 35.559 -29.297 1.00 27.21 677 PRO B O 1
ATOM 2305 N N . ALA B 1 133 ? 15.362 37.247 -29.018 1.00 29.43 678 ALA B N 1
ATOM 2306 C CA . ALA B 1 133 ? 14.308 36.604 -29.803 1.00 31.18 678 ALA B CA 1
ATOM 2307 C C . ALA B 1 133 ? 14.836 36.323 -31.202 1.00 31.84 678 ALA B C 1
ATOM 2308 O O . ALA B 1 133 ? 15.503 37.169 -31.794 1.00 33.80 678 ALA B O 1
ATOM 2310 N N . GLY B 1 134 ? 14.570 35.123 -31.708 1.00 32.35 679 GLY B N 1
ATOM 2311 C CA . GLY B 1 134 ? 15.077 34.736 -33.018 1.00 31.04 679 GLY B CA 1
ATOM 2312 C C . GLY B 1 134 ? 16.425 34.027 -33.016 1.00 31.64 679 GLY B C 1
ATOM 2313 O O . GLY B 1 134 ? 16.756 33.343 -33.985 1.00 32.10 679 GLY B O 1
ATOM 2314 N N . ALA B 1 135 ? 17.204 34.147 -31.939 1.00 29.87 680 ALA B N 1
ATOM 2315 C CA . ALA B 1 135 ? 18.428 33.341 -31.829 1.00 28.76 680 ALA B CA 1
ATOM 2316 C C . ALA B 1 135 ? 18.109 31.848 -31.951 1.00 27.64 680 ALA B C 1
ATOM 2317 O O . ALA B 1 135 ? 17.084 31.377 -31.451 1.00 27.28 680 ALA B O 1
ATOM 2319 N N . THR B 1 136 ? 18.973 31.095 -32.627 1.00 26.58 681 THR B N 1
ATOM 2320 C CA . THR B 1 136 ? 18.697 29.681 -32.865 1.00 25.96 681 THR B CA 1
ATOM 2321 C C . THR B 1 136 ? 18.919 28.821 -31.610 1.00 23.50 681 THR B C 1
ATOM 2322 O O . THR B 1 136 ? 19.885 29.010 -30.878 1.00 22.61 681 THR B O 1
ATOM 2326 N N . THR B 1 137 ? 18.037 27.850 -31.388 1.00 21.89 682 THR B N 1
ATOM 2327 C CA . THR B 1 137 ? 18.192 26.929 -30.269 1.00 21.64 682 THR B CA 1
ATOM 2328 C C . THR B 1 137 ? 19.372 25.953 -30.474 1.00 19.63 682 THR B C 1
ATOM 2329 O O . THR B 1 137 ? 19.813 25.312 -29.514 1.00 21.17 682 THR B O 1
ATOM 2333 N N . ALA B 1 138 ? 19.847 25.823 -31.719 1.00 20.68 683 ALA B N 1
ATOM 2334 C CA . ALA B 1 138 ? 21.125 25.157 -31.996 1.00 20.97 683 ALA B CA 1
ATOM 2335 C C . ALA B 1 138 ? 22.280 25.542 -31.046 1.00 20.08 683 ALA B C 1
ATOM 2336 O O . ALA B 1 138 ? 23.089 24.646 -30.691 1.00 21.40 683 ALA B O 1
ATOM 2338 N N . LEU B 1 139 ? 22.343 26.822 -30.640 1.00 20.86 684 LEU B N 1
ATOM 2339 C CA . LEU B 1 139 ? 23.388 27.307 -29.732 1.00 20.67 684 LEU B CA 1
ATOM 2340 C C . LEU B 1 139 ? 23.500 26.457 -28.468 1.00 21.16 684 LEU B C 1
ATOM 2341 O O . LEU B 1 139 ? 24.604 26.312 -27.899 1.00 21.29 684 LEU B O 1
ATOM 2346 N N . PHE B 1 140 ? 22.359 25.918 -28.033 1.00 20.08 685 PHE B N 1
ATOM 2347 C CA . PHE B 1 140 ? 22.259 25.155 -26.787 1.00 20.17 685 PHE B CA 1
ATOM 2348 C C . PHE B 1 140 ? 22.327 23.597 -26.947 1.00 20.51 685 PHE B C 1
ATOM 2349 O O . PHE B 1 140 ? 22.329 22.840 -25.964 1.00 21.16 685 PHE B O 1
ATOM 2357 N N . SER B 1 141 ? 22.425 23.107 -28.186 1.00 19.16 686 SER B N 1
ATOM 2358 C CA . SER B 1 141 ? 22.580 21.660 -28.385 1.00 18.52 686 SER B CA 1
ATOM 2359 C C . SER B 1 141 ? 24.052 21.313 -28.138 1.00 18.09 686 SER B C 1
ATOM 2360 O O . SER B 1 141 ? 24.930 22.052 -28.569 1.00 22.14 686 SER B O 1
ATOM 2363 N N . PRO B 1 142 ? 24.322 20.167 -27.468 1.00 19.44 687 PRO B N 1
ATOM 2364 C CA . PRO B 1 142 ? 25.734 19.729 -27.506 1.00 16.70 687 PRO B CA 1
ATOM 2365 C C . PRO B 1 142 ? 26.363 19.723 -28.900 1.00 17.30 687 PRO B C 1
ATOM 2366 O O . PRO B 1 142 ? 25.722 19.310 -29.866 1.00 18.43 687 PRO B O 1
ATOM 2370 N N . ASN B 1 143 ? 27.598 20.224 -28.994 1.00 18.02 688 ASN B N 1
ATOM 2371 C CA . ASN B 1 143 ? 28.349 20.312 -30.256 1.00 17.29 688 ASN B CA 1
ATOM 2372 C C . ASN B 1 143 ? 28.324 19.026 -31.068 1.00 19.59 688 ASN B C 1
ATOM 2373 O O . ASN B 1 143 ? 28.553 17.997 -30.516 1.00 21.98 688 ASN B O 1
ATOM 2378 N N . PRO B 1 144 ? 28.081 19.122 -32.398 1.00 20.84 689 PRO B N 1
ATOM 2379 C CA . PRO B 1 144 ? 27.966 17.906 -33.208 1.00 20.85 689 PRO B CA 1
ATOM 2380 C C . PRO B 1 144 ? 29.307 17.216 -33.408 1.00 20.19 689 PRO B C 1
ATOM 2381 O O . PRO B 1 144 ? 29.355 15.968 -33.442 1.00 20.60 689 PRO B O 1
ATOM 2385 N N . TYR B 1 145 ? 30.393 17.965 -33.525 1.00 20.08 690 TYR B N 1
ATOM 2386 C CA . TYR B 1 145 ? 31.718 17.365 -33.596 1.00 22.64 690 TYR B CA 1
ATOM 2387 C C . TYR B 1 145 ? 32.094 16.672 -32.300 1.00 23.71 690 TYR B C 1
ATOM 2388 O O . TYR B 1 145 ? 32.598 15.549 -32.322 1.00 21.84 690 TYR B O 1
ATOM 2397 N N . GLY B 1 146 ? 31.829 17.307 -31.164 1.00 20.73 691 GLY B N 1
ATOM 2398 C CA . GLY B 1 146 ? 32.132 16.636 -29.884 1.00 23.05 691 GLY B CA 1
ATOM 2399 C C . GLY B 1 146 ? 31.241 15.442 -29.584 1.00 22.64 691 GLY B C 1
ATOM 2400 O O . GLY B 1 146 ? 31.683 14.485 -28.924 1.00 21.16 691 GLY B O 1
ATOM 2401 N N . SER B 1 147 ? 29.992 15.489 -30.061 1.00 22.26 692 SER B N 1
ATOM 2402 C CA . SER B 1 147 ? 28.987 14.475 -29.761 1.00 22.31 692 SER B CA 1
ATOM 2403 C C . SER B 1 147 ? 29.146 13.195 -30.610 1.00 22.21 692 SER B C 1
ATOM 2404 O O . SER B 1 147 ? 28.682 12.081 -30.227 1.00 20.78 692 SER B O 1
ATOM 2407 N N . LEU B 1 148 ? 29.824 13.331 -31.751 1.00 23.88 693 LEU B N 1
ATOM 2408 C CA . LEU B 1 148 ? 30.067 12.181 -32.605 1.00 25.70 693 LEU B CA 1
ATOM 2409 C C . LEU B 1 148 ? 30.863 11.108 -31.819 1.00 23.98 693 LEU B C 1
ATOM 2410 O O . LEU B 1 148 ? 31.926 11.397 -31.259 1.00 26.83 693 LEU B O 1
ATOM 2415 N N . ASN B 1 149 ? 30.338 9.891 -31.755 1.00 25.46 694 ASN B N 1
ATOM 2416 C CA . ASN B 1 149 ? 30.954 8.787 -31.014 1.00 24.68 694 ASN B CA 1
ATOM 2417 C C . ASN B 1 149 ? 30.988 8.915 -29.478 1.00 22.70 694 ASN B C 1
ATOM 2418 O O . ASN B 1 149 ? 31.477 7.997 -28.806 1.00 26.15 694 ASN B O 1
ATOM 2423 N N . THR B 1 150 ? 30.460 10.024 -28.932 1.00 21.88 695 THR B N 1
ATOM 2424 C CA . THR B 1 150 ? 30.371 10.186 -27.477 1.00 20.14 695 THR B CA 1
ATOM 2425 C C . THR B 1 150 ? 28.930 10.331 -26.986 1.00 21.25 695 THR B C 1
ATOM 2426 O O . THR B 1 150 ? 28.671 10.363 -25.777 1.00 20.10 695 THR B O 1
ATOM 2430 N N . ILE B 1 151 ? 28.003 10.451 -27.934 1.00 20.90 696 ILE B N 1
ATOM 2431 C CA . ILE B 1 151 ? 26.563 10.579 -27.639 1.00 21.50 696 ILE B CA 1
ATOM 2432 C C . ILE B 1 151 ? 25.911 9.270 -27.200 1.00 22.67 696 ILE B C 1
ATOM 2433 O O . ILE B 1 151 ? 26.258 8.194 -27.683 1.00 24.91 696 ILE B O 1
ATOM 2438 N N . THR B 1 152 ? 24.973 9.392 -26.262 1.00 22.42 697 THR B N 1
ATOM 2439 C CA . THR B 1 152 ? 24.162 8.253 -25.850 1.00 21.13 697 THR B CA 1
ATOM 2440 C C . THR B 1 152 ? 22.856 8.211 -26.628 1.00 22.59 697 THR B C 1
ATOM 2441 O O . THR B 1 152 ? 22.129 9.151 -26.638 1.00 21.75 697 THR B O 1
ATOM 2445 N N . THR B 1 153 ? 22.544 7.067 -27.236 1.00 22.13 698 THR B N 1
ATOM 2446 C CA . THR B 1 153 ? 21.230 6.945 -27.868 1.00 23.16 698 THR B CA 1
ATOM 2447 C C . THR B 1 153 ? 20.261 6.354 -26.869 1.00 24.10 698 THR B C 1
ATOM 2448 O O . THR B 1 153 ? 20.452 5.226 -26.385 1.00 23.10 698 THR B O 1
ATOM 2452 N N . LEU B 1 154 ? 19.206 7.100 -26.579 1.00 23.63 699 LEU B N 1
ATOM 2453 C CA . LEU B 1 154 ? 18.270 6.736 -25.533 1.00 24.57 699 LEU B CA 1
ATOM 2454 C C . LEU B 1 154 ? 17.302 5.643 -26.010 1.00 27.34 699 LEU B C 1
ATOM 2455 O O . LEU B 1 154 ? 17.037 5.558 -27.209 1.00 26.11 699 LEU B O 1
ATOM 2460 N N . PRO B 1 155 ? 16.808 4.802 -25.075 1.00 30.23 700 PRO B N 1
ATOM 2461 C CA . PRO B 1 155 ? 15.692 3.887 -25.308 1.00 32.71 700 PRO B CA 1
ATOM 2462 C C . PRO B 1 155 ? 14.537 4.559 -26.034 1.00 35.64 700 PRO B C 1
ATOM 2463 O O . PRO B 1 155 ? 14.139 5.672 -25.667 1.00 34.81 700 PRO B O 1
ATOM 2467 N N . SER B 1 156 ? 13.996 3.869 -27.040 1.00 39.06 701 SER B N 1
ATOM 2468 C CA . SER B 1 156 ? 13.156 4.494 -28.065 1.00 42.78 701 SER B CA 1
ATOM 2469 C C . SER B 1 156 ? 11.747 4.897 -27.628 1.00 45.06 701 SER B C 1
ATOM 2470 O O . SER B 1 156 ? 11.153 5.793 -28.235 1.00 46.54 701 SER B O 1
ATOM 2473 N N . ILE B 1 157 ? 11.195 4.247 -26.603 1.00 47.14 702 ILE B N 1
ATOM 2474 C CA . ILE B 1 157 ? 9.903 4.707 -26.062 1.00 48.09 702 ILE B CA 1
ATOM 2475 C C . ILE B 1 157 ? 10.074 6.004 -25.241 1.00 48.38 702 ILE B C 1
ATOM 2476 O O . ILE B 1 157 ? 10.971 6.101 -24.388 1.00 47.69 702 ILE B O 1
ATOM 2481 N N . ALA B 1 158 ? 9.229 7.000 -25.524 1.00 48.31 703 ALA B N 1
ATOM 2482 C CA . ALA B 1 158 ? 9.349 8.330 -24.892 1.00 47.70 703 ALA B CA 1
ATOM 2483 C C . ALA B 1 158 ? 8.752 8.390 -23.483 1.00 47.12 703 ALA B C 1
ATOM 2484 O O . ALA B 1 158 ? 8.537 9.476 -22.931 1.00 47.29 703 ALA B O 1
ATOM 2486 N N . SER B 1 159 ? 8.507 7.215 -22.908 1.00 45.54 704 SER B N 1
ATOM 2487 C CA . SER B 1 159 ? 8.034 7.094 -21.534 1.00 44.49 704 SER B CA 1
ATOM 2488 C C . SER B 1 159 ? 8.906 6.137 -20.694 1.00 42.70 704 SER B C 1
ATOM 2489 O O . SER B 1 159 ? 8.551 5.800 -19.558 1.00 43.70 704 SER B O 1
ATOM 2492 N N . ASP B 1 160 ? 10.043 5.712 -21.246 1.00 39.60 705 ASP B N 1
ATOM 2493 C CA . ASP B 1 160 ? 10.998 4.875 -20.503 1.00 36.91 705 ASP B CA 1
ATOM 2494 C C . ASP B 1 160 ? 12.396 4.981 -21.124 1.00 33.85 705 ASP B C 1
ATOM 2495 O O . ASP B 1 160 ? 12.795 4.115 -21.893 1.00 32.96 705 ASP B O 1
ATOM 2500 N N . TRP B 1 161 ? 13.147 6.031 -20.782 1.00 28.47 706 TRP B N 1
ATOM 2501 C CA . TRP B 1 161 ? 14.495 6.191 -21.355 1.00 27.18 706 TRP B CA 1
ATOM 2502 C C . TRP B 1 161 ? 15.585 6.424 -20.323 1.00 25.72 706 TRP B C 1
ATOM 2503 O O . TRP B 1 161 ? 16.656 6.928 -20.676 1.00 27.06 706 TRP B O 1
ATOM 2514 N N . TYR B 1 162 ? 15.316 6.095 -19.061 1.00 24.87 707 TYR B N 1
ATOM 2515 C CA . TYR B 1 162 ? 16.368 6.098 -18.032 1.00 26.09 707 TYR B CA 1
ATOM 2516 C C . TYR B 1 162 ? 17.579 5.288 -18.498 1.00 26.84 707 TYR B C 1
ATOM 2517 O O . TYR B 1 162 ? 17.418 4.192 -19.018 1.00 26.33 707 TYR B O 1
ATOM 2526 N N . VAL B 1 163 ? 18.784 5.850 -18.351 1.00 25.29 708 VAL B N 1
ATOM 2527 C CA . VAL B 1 163 ? 20.009 5.090 -18.610 1.00 26.68 708 VAL B CA 1
ATOM 2528 C C . VAL B 1 163 ? 20.888 5.080 -17.348 1.00 26.47 708 VAL B C 1
ATOM 2529 O O . VAL B 1 163 ? 21.296 6.127 -16.917 1.00 28.64 708 VAL B O 1
ATOM 2533 N N . PRO B 1 164 ? 21.190 3.895 -16.772 1.00 27.23 709 PRO B N 1
ATOM 2534 C CA . PRO B 1 164 ? 22.115 3.857 -15.627 1.00 27.07 709 PRO B CA 1
ATOM 2535 C C . PRO B 1 164 ? 23.437 4.533 -16.001 1.00 27.12 709 PRO B C 1
ATOM 2536 O O . PRO B 1 164 ? 23.875 4.378 -17.139 1.00 27.69 709 PRO B O 1
ATOM 2540 N N . GLU B 1 165 ? 24.071 5.253 -15.070 1.00 27.42 710 GLU B N 1
ATOM 2541 C CA . GLU B 1 165 ? 25.369 5.888 -15.355 1.00 28.85 710 GLU B CA 1
ATOM 2542 C C . GLU B 1 165 ? 26.382 4.927 -15.991 1.00 26.34 710 GLU B C 1
ATOM 2543 O O . GLU B 1 165 ? 27.072 5.300 -16.934 1.00 26.42 710 GLU B O 1
ATOM 2549 N N . SER B 1 166 ? 26.444 3.680 -15.511 1.00 27.37 711 SER B N 1
ATOM 2550 C CA . SER B 1 166 ? 27.335 2.680 -16.122 1.00 27.61 711 SER B CA 1
ATOM 2551 C C . SER B 1 166 ? 27.124 2.467 -17.646 1.00 26.41 711 SER B C 1
ATOM 2552 O O . SER B 1 166 ? 28.040 2.014 -18.335 1.00 26.50 711 SER B O 1
ATOM 2555 N N . ASN B 1 167 ? 25.923 2.780 -18.159 1.00 25.21 712 ASN B N 1
ATOM 2556 C CA . ASN B 1 167 ? 25.582 2.587 -19.585 1.00 25.15 712 ASN B CA 1
ATOM 2557 C C . ASN B 1 167 ? 25.550 3.923 -20.377 1.00 23.37 712 ASN B C 1
ATOM 2558 O O . ASN B 1 167 ? 25.348 3.975 -21.603 1.00 22.41 712 ASN B O 1
ATOM 2563 N N . LEU B 1 168 ? 25.743 5.029 -19.703 1.00 22.56 713 LEU B N 1
ATOM 2564 C CA . LEU B 1 168 ? 25.918 6.200 -20.529 1.00 20.08 713 LEU B CA 1
ATOM 2565 C C . LEU B 1 168 ? 27.245 6.113 -21.281 1.00 19.94 713 LEU B C 1
ATOM 2566 O O . LEU B 1 168 ? 28.233 5.553 -20.747 1.00 20.20 713 LEU B O 1
ATOM 2571 N N . VAL B 1 169 ? 27.289 6.665 -22.502 1.00 19.42 714 VAL B N 1
ATOM 2572 C CA . VAL B 1 169 ? 28.477 6.549 -23.315 1.00 18.72 714 VAL B CA 1
ATOM 2573 C C . VAL B 1 169 ? 29.581 7.420 -22.713 1.00 19.83 714 VAL B C 1
ATOM 2574 O O . VAL B 1 169 ? 30.683 6.925 -22.452 1.00 21.24 714 VAL B O 1
ATOM 2578 N N . THR B 1 170 ? 29.261 8.691 -22.495 1.00 20.07 715 THR B N 1
ATOM 2579 C CA . THR B 1 170 ? 30.155 9.632 -21.818 1.00 20.20 715 THR B CA 1
ATOM 2580 C C . THR B 1 170 ? 29.333 10.603 -20.959 1.00 19.75 715 THR B C 1
ATOM 2581 O O . THR B 1 170 ? 28.119 10.789 -21.174 1.00 19.22 715 THR B O 1
ATOM 2585 N N . TYR B 1 171 ? 30.001 11.264 -20.026 1.00 20.59 716 TYR B N 1
ATOM 2586 C CA . TYR B 1 171 ? 29.355 12.308 -19.245 1.00 19.69 716 TYR B CA 1
ATOM 2587 C C . TYR B 1 171 ? 30.353 13.247 -18.532 1.00 20.25 716 TYR B C 1
ATOM 2588 O O . TYR B 1 171 ? 31.542 12.909 -18.478 1.00 22.35 716 TYR B O 1
ATOM 2597 N N . THR B 1 172 ? 29.880 14.370 -17.999 1.00 22.12 717 THR B N 1
ATOM 2598 C CA . THR B 1 172 ? 30.633 15.083 -16.951 1.00 18.48 717 THR B CA 1
ATOM 2599 C C . THR B 1 172 ? 29.845 14.795 -15.676 1.00 18.10 717 THR B C 1
ATOM 2600 O O . THR B 1 172 ? 28.604 14.827 -15.704 1.00 18.76 717 THR B O 1
ATOM 2604 N N . LYS B 1 173 ? 30.541 14.619 -14.553 1.00 17.22 718 LYS B N 1
ATOM 2605 C CA . LYS B 1 173 ? 29.889 14.469 -13.266 1.00 17.67 718 LYS B CA 1
ATOM 2606 C C . LYS B 1 173 ? 30.068 15.691 -12.358 1.00 20.34 718 LYS B C 1
ATOM 2607 O O . LYS B 1 173 ? 31.173 16.212 -12.197 1.00 20.41 718 LYS B O 1
ATOM 2613 N N . ILE B 1 174 ? 28.959 16.102 -11.753 1.00 20.86 719 ILE B N 1
ATOM 2614 C CA . ILE B 1 174 ? 28.925 17.226 -10.825 1.00 18.54 719 ILE B CA 1
ATOM 2615 C C . ILE B 1 174 ? 28.464 16.750 -9.436 1.00 20.13 719 ILE B C 1
ATOM 2616 O O . ILE B 1 174 ? 27.493 15.996 -9.328 1.00 19.74 719 ILE B O 1
ATOM 2621 N N . HIS B 1 175 ? 29.148 17.222 -8.389 1.00 20.10 720 HIS B N 1
ATOM 2622 C CA . HIS B 1 175 ? 28.832 16.899 -7.009 1.00 19.88 720 HIS B CA 1
ATOM 2623 C C . HIS B 1 175 ? 28.110 18.029 -6.296 1.00 20.32 720 HIS B C 1
ATOM 2624 O O . HIS B 1 175 ? 28.511 19.180 -6.394 1.00 18.80 720 HIS B O 1
ATOM 2631 N N . PHE B 1 176 ? 27.045 17.687 -5.577 1.00 19.10 721 PHE B N 1
ATOM 2632 C CA . PHE B 1 176 ? 26.224 18.688 -4.924 1.00 19.21 721 PHE B CA 1
ATOM 2633 C C . PHE B 1 176 ? 25.571 18.131 -3.663 1.00 18.70 721 PHE B C 1
ATOM 2634 O O . PHE B 1 176 ? 25.834 17.003 -3.270 1.00 20.95 721 PHE B O 1
ATOM 2642 N N . LYS B 1 177 ? 24.783 18.975 -2.998 1.00 17.87 722 LYS B N 1
ATOM 2643 C CA . LYS B 1 177 ? 23.940 18.478 -1.918 1.00 16.23 722 LYS B CA 1
ATOM 2644 C C . LYS B 1 177 ? 22.547 19.033 -2.087 1.00 17.40 722 LYS B C 1
ATOM 2645 O O . LYS B 1 177 ? 22.369 20.272 -2.174 1.00 17.40 722 LYS B O 1
ATOM 2651 N N . PRO B 1 178 ? 21.556 18.143 -2.137 1.00 18.42 723 PRO B N 1
ATOM 2652 C CA . PRO B 1 178 ? 20.177 18.612 -2.127 1.00 19.36 723 PRO B CA 1
ATOM 2653 C C . PRO B 1 178 ? 19.657 18.737 -0.708 1.00 19.83 723 PRO B C 1
ATOM 2654 O O . PRO B 1 178 ? 20.280 18.235 0.240 1.00 21.52 723 PRO B O 1
ATOM 2658 N N . THR B 1 179 ? 18.486 19.343 -0.586 1.00 18.60 724 THR B N 1
ATOM 2659 C CA . THR B 1 179 ? 17.757 19.365 0.678 1.00 21.01 724 THR B CA 1
ATOM 2660 C C . THR B 1 179 ? 16.434 18.585 0.492 1.00 19.76 724 THR B C 1
ATOM 2661 O O . THR B 1 179 ? 16.132 18.050 -0.585 1.00 21.09 724 THR B O 1
ATOM 2665 N N . GLY B 1 180 ? 15.667 18.508 1.563 1.00 21.86 725 GLY B N 1
ATOM 2666 C CA . GLY B 1 180 ? 14.369 17.875 1.513 1.00 22.08 725 GLY B CA 1
ATOM 2667 C C . GLY B 1 180 ? 13.898 17.674 2.931 1.00 22.73 725 GLY B C 1
ATOM 2668 O O . GLY B 1 180 ? 14.458 18.253 3.884 1.00 23.34 725 GLY B O 1
ATOM 2669 N N . SER B 1 181 ? 12.865 16.860 3.086 1.00 22.41 726 SER B N 1
ATOM 2670 C CA . SER B 1 181 ? 12.343 16.601 4.416 1.00 23.18 726 SER B CA 1
ATOM 2671 C C . SER B 1 181 ? 13.435 16.052 5.333 1.00 23.16 726 SER B C 1
ATOM 2672 O O . SER B 1 181 ? 14.256 15.206 4.933 1.00 23.10 726 SER B O 1
ATOM 2675 N N . GLN B 1 182 ? 13.419 16.549 6.571 1.00 26.11 727 GLN B N 1
ATOM 2676 C CA . GLN B 1 182 ? 14.481 16.310 7.546 1.00 27.00 727 GLN B CA 1
ATOM 2677 C C . GLN B 1 182 ? 14.646 14.830 7.748 1.00 26.33 727 GLN B C 1
ATOM 2678 O O . GLN B 1 182 ? 15.752 14.315 7.804 1.00 27.01 727 GLN B O 1
ATOM 2684 N N . GLN B 1 183 ? 13.528 14.126 7.792 1.00 26.31 728 GLN B N 1
ATOM 2685 C CA . GLN B 1 183 ? 13.596 12.711 8.104 1.00 27.03 728 GLN B CA 1
ATOM 2686 C C . GLN B 1 183 ? 14.274 11.849 7.022 1.00 26.42 728 GLN B C 1
ATOM 2687 O O . GLN B 1 183 ? 14.670 10.719 7.295 1.00 27.54 728 GLN B O 1
ATOM 2693 N N . LEU B 1 184 ? 14.394 12.367 5.799 1.00 24.38 729 LEU B N 1
ATOM 2694 C CA . LEU B 1 184 ? 15.121 11.650 4.746 1.00 23.02 729 LEU B CA 1
ATOM 2695 C C . LEU B 1 184 ? 16.643 11.656 4.936 1.00 22.47 729 LEU B C 1
ATOM 2696 O O . LEU B 1 184 ? 17.328 10.824 4.351 1.00 23.41 729 LEU B O 1
ATOM 2701 N N . GLN B 1 185 ? 17.166 12.611 5.711 1.00 22.93 730 GLN B N 1
ATOM 2702 C CA . GLN B 1 185 ? 18.607 12.662 6.018 1.00 22.32 730 GLN B CA 1
ATOM 2703 C C . GLN B 1 185 ? 19.383 12.748 4.698 1.00 23.75 730 GLN B C 1
ATOM 2704 O O . GLN B 1 185 ? 20.360 12.020 4.499 1.00 25.00 730 GLN B O 1
ATOM 2710 N N . LEU B 1 186 ? 18.913 13.586 3.767 1.00 22.60 731 LEU B N 1
ATOM 2711 C CA . LEU B 1 186 ? 19.616 13.715 2.481 1.00 22.78 731 LEU B CA 1
ATOM 2712 C C . LEU B 1 186 ? 20.987 14.322 2.728 1.00 23.19 731 LEU B C 1
ATOM 2713 O O . LEU B 1 186 ? 21.093 15.333 3.421 1.00 22.49 731 LEU B O 1
ATOM 2718 N N . ALA B 1 187 ? 22.019 13.715 2.147 1.00 23.64 732 ALA B N 1
ATOM 2719 C CA . ALA B 1 187 ? 23.405 14.093 2.461 1.00 22.88 732 ALA B CA 1
ATOM 2720 C C . ALA B 1 187 ? 24.169 14.668 1.273 1.00 22.61 732 ALA B C 1
ATOM 2721 O O . ALA B 1 187 ? 25.010 15.534 1.451 1.00 22.79 732 ALA B O 1
ATOM 2723 N N . SER B 1 188 ? 23.925 14.125 0.080 1.00 22.13 733 SER B N 1
ATOM 2724 C CA . SER B 1 188 ? 24.729 14.485 -1.087 1.00 22.10 733 SER B CA 1
ATOM 2725 C C . SER B 1 188 ? 23.976 14.078 -2.341 1.00 21.40 733 SER B C 1
ATOM 2726 O O . SER B 1 188 ? 22.911 13.467 -2.268 1.00 21.74 733 SER B O 1
ATOM 2729 N N . GLY B 1 189 ? 24.548 14.425 -3.483 1.00 20.13 734 GLY B N 1
ATOM 2730 C CA . GLY B 1 189 ? 23.929 14.196 -4.763 1.00 19.15 734 GLY B CA 1
ATOM 2731 C C . GLY B 1 189 ? 24.992 14.246 -5.831 1.00 20.58 734 GLY B C 1
ATOM 2732 O O . GLY B 1 189 ? 26.009 14.948 -5.688 1.00 21.41 734 GLY B O 1
ATOM 2733 N N . GLU B 1 190 ? 24.755 13.484 -6.899 1.00 17.58 735 GLU B N 1
ATOM 2734 C CA . GLU B 1 190 ? 25.548 13.540 -8.116 1.00 19.62 735 GLU B CA 1
ATOM 2735 C C . GLU B 1 190 ? 24.658 13.747 -9.340 1.00 19.74 735 GLU B C 1
ATOM 2736 O O . GLU B 1 190 ? 23.543 13.244 -9.413 1.00 20.82 735 GLU B O 1
ATOM 2742 N N . LEU B 1 191 ? 25.170 14.512 -10.291 1.00 19.77 736 LEU B N 1
ATOM 2743 C CA . LEU B 1 191 ? 24.483 14.802 -11.552 1.00 18.40 736 LEU B CA 1
ATOM 2744 C C . LEU B 1 191 ? 25.438 14.420 -12.649 1.00 18.97 736 LEU B C 1
ATOM 2745 O O . LEU B 1 191 ? 26.597 14.836 -12.629 1.00 19.83 736 LEU B O 1
ATOM 2750 N N . VAL B 1 192 ? 24.982 13.585 -13.576 1.00 19.25 737 VAL B N 1
ATOM 2751 C CA . VAL B 1 192 ? 25.745 13.324 -14.798 1.00 19.92 737 VAL B CA 1
ATOM 2752 C C . VAL B 1 192 ? 25.115 14.104 -15.954 1.00 21.11 737 VAL B C 1
ATOM 2753 O O . VAL B 1 192 ? 23.872 14.161 -16.088 1.00 21.27 737 VAL B O 1
ATOM 2757 N N . VAL B 1 193 ? 25.962 14.789 -16.720 1.00 19.74 738 VAL B N 1
ATOM 2758 C CA . VAL B 1 193 ? 25.509 15.508 -17.890 1.00 19.40 738 VAL B CA 1
ATOM 2759 C C . VAL B 1 193 ? 26.032 14.842 -19.130 1.00 20.51 738 VAL B C 1
ATOM 2760 O O . VAL B 1 193 ? 27.231 14.860 -19.381 1.00 19.57 738 VAL B O 1
ATOM 2764 N N . ALA B 1 194 ? 25.127 14.286 -19.929 1.00 18.63 739 ALA B N 1
ATOM 2765 C CA . ALA B 1 194 ? 25.508 13.530 -21.105 1.00 20.57 739 ALA B CA 1
ATOM 2766 C C . ALA B 1 194 ? 24.827 14.057 -22.383 1.00 19.68 739 ALA B C 1
ATOM 2767 O O . ALA B 1 194 ? 23.619 14.312 -22.382 1.00 18.47 739 ALA B O 1
ATOM 2769 N N . ALA B 1 195 ? 25.568 14.113 -23.483 1.00 19.77 740 ALA B N 1
ATOM 2770 C CA . ALA B 1 195 ? 24.935 14.422 -24.780 1.00 20.34 740 ALA B CA 1
ATOM 2771 C C . ALA B 1 195 ? 24.109 13.200 -25.206 1.00 19.28 740 ALA B C 1
ATOM 2772 O O . ALA B 1 195 ? 24.563 12.025 -25.095 1.00 18.27 740 ALA B O 1
ATOM 2774 N N . ALA B 1 196 ? 22.900 13.438 -25.691 1.00 17.36 741 ALA B N 1
ATOM 2775 C CA . ALA B 1 196 ? 21.993 12.290 -26.003 1.00 18.90 741 ALA B CA 1
ATOM 2776 C C . ALA B 1 196 ? 21.161 12.572 -27.246 1.00 20.67 741 ALA B C 1
ATOM 2777 O O . ALA B 1 196 ? 21.000 13.743 -27.653 1.00 21.49 741 ALA B O 1
ATOM 2779 N N . LYS B 1 197 ? 20.642 11.485 -27.809 1.00 22.39 742 LYS B N 1
ATOM 2780 C CA . LYS B 1 197 ? 19.727 11.525 -28.945 1.00 22.41 742 LYS B CA 1
ATOM 2781 C C . LYS B 1 197 ? 18.720 10.424 -28.774 1.00 23.27 742 LYS B C 1
ATOM 2782 O O . LYS B 1 197 ? 18.984 9.445 -28.081 1.00 22.07 742 LYS B O 1
ATOM 2788 N N . SER B 1 198 ? 17.556 10.593 -29.396 1.00 25.19 743 SER B N 1
ATOM 2789 C CA . SER B 1 198 ? 16.564 9.514 -29.435 1.00 24.86 743 SER B CA 1
ATOM 2790 C C . SER B 1 198 ? 16.195 9.180 -30.878 1.00 25.69 743 SER B C 1
ATOM 2791 O O . SER B 1 198 ? 16.068 10.088 -31.688 1.00 24.95 743 SER B O 1
ATOM 2794 N N . PRO B 1 199 ? 15.994 7.876 -31.197 1.00 26.79 744 PRO B N 1
ATOM 2795 C CA . PRO B 1 199 ? 15.509 7.572 -32.556 1.00 28.13 744 PRO B CA 1
ATOM 2796 C C . PRO B 1 199 ? 14.150 8.228 -32.925 1.00 27.63 744 PRO B C 1
ATOM 2797 O O . PRO B 1 199 ? 13.850 8.360 -34.111 1.00 29.18 744 PRO B O 1
ATOM 2801 N N . VAL B 1 200 ? 13.349 8.641 -31.947 1.00 27.20 745 VAL B N 1
ATOM 2802 C CA . VAL B 1 200 ? 12.049 9.295 -32.253 1.00 27.92 745 VAL B CA 1
ATOM 2803 C C . VAL B 1 200 ? 12.205 10.696 -32.892 1.00 30.00 745 VAL B C 1
ATOM 2804 O O . VAL B 1 200 ? 11.237 11.286 -33.415 1.00 30.17 745 VAL B O 1
ATOM 2808 N N . GLN B 1 201 ? 13.418 11.247 -32.839 1.00 28.55 746 GLN B N 1
ATOM 2809 C CA . GLN B 1 201 ? 13.653 12.601 -33.314 1.00 27.82 746 GLN B CA 1
ATOM 2810 C C . GLN B 1 201 ? 13.582 12.680 -34.819 1.00 28.03 746 GLN B C 1
ATOM 2811 O O . GLN B 1 201 ? 13.920 11.723 -35.518 1.00 28.79 746 GLN B O 1
ATOM 2817 N N . THR B 1 202 ? 13.177 13.847 -35.304 1.00 27.52 747 THR B N 1
ATOM 2818 C CA . THR B 1 202 ? 13.162 14.115 -36.733 1.00 28.04 747 THR B CA 1
ATOM 2819 C C . THR B 1 202 ? 14.344 14.969 -37.194 1.00 27.86 747 THR B C 1
ATOM 2820 O O . THR B 1 202 ? 14.506 15.197 -38.393 1.00 28.71 747 THR B O 1
ATOM 2824 N N . THR B 1 203 ? 15.162 15.481 -36.263 1.00 27.72 748 THR B N 1
ATOM 2825 C CA . THR B 1 203 ? 16.333 16.291 -36.666 1.00 25.72 748 THR B CA 1
ATOM 2826 C C . THR B 1 203 ? 17.589 15.657 -36.062 1.00 27.13 748 THR B C 1
ATOM 2827 O O . THR B 1 203 ? 17.491 14.803 -35.193 1.00 26.12 748 THR B O 1
ATOM 2831 N N . LYS B 1 204 ? 18.757 16.117 -36.483 1.00 27.49 749 LYS B N 1
ATOM 2832 C CA . LYS B 1 204 ? 19.996 15.506 -35.973 1.00 26.32 749 LYS B CA 1
ATOM 2833 C C . LYS B 1 204 ? 20.563 16.283 -34.769 1.00 24.71 749 LYS B C 1
ATOM 2834 O O . LYS B 1 204 ? 21.689 16.025 -34.334 1.00 21.53 749 LYS B O 1
ATOM 2840 N N . TYR B 1 205 ? 19.770 17.215 -34.233 1.00 24.89 750 TYR B N 1
ATOM 2841 C CA . TYR B 1 205 ? 20.191 18.075 -33.107 1.00 25.03 750 TYR B CA 1
ATOM 2842 C C . TYR B 1 205 ? 20.228 17.321 -31.786 1.00 23.81 750 TYR B C 1
ATOM 2843 O O . TYR B 1 205 ? 19.310 16.624 -31.434 1.00 23.50 750 TYR B O 1
ATOM 2852 N N . GLU B 1 206 ? 21.309 17.533 -31.055 1.00 23.52 751 GLU B N 1
ATOM 2853 C CA . GLU B 1 206 ? 21.608 16.836 -29.833 1.00 21.37 751 GLU B CA 1
ATOM 2854 C C . GLU B 1 206 ? 20.810 17.358 -28.628 1.00 21.44 751 GLU B C 1
ATOM 2855 O O . GLU B 1 206 ? 20.467 18.542 -28.527 1.00 19.43 751 GLU B O 1
ATOM 2861 N N . LEU B 1 207 ? 20.558 16.442 -27.698 1.00 18.94 752 LEU B N 1
ATOM 2862 C CA . LEU B 1 207 ? 19.853 16.759 -26.446 1.00 19.45 752 LEU B CA 1
ATOM 2863 C C . LEU B 1 207 ? 20.800 16.624 -25.249 1.00 20.33 752 LEU B C 1
ATOM 2864 O O . LEU B 1 207 ? 21.901 16.065 -25.364 1.00 22.10 752 LEU B O 1
ATOM 2869 N N . ILE B 1 208 ? 20.306 17.035 -24.090 1.00 19.50 753 ILE B N 1
ATOM 2870 C CA . ILE B 1 208 ? 21.078 17.028 -22.823 1.00 20.22 753 ILE B CA 1
ATOM 2871 C C . ILE B 1 208 ? 20.380 16.075 -21.829 1.00 20.40 753 ILE B C 1
ATOM 2872 O O . ILE B 1 208 ? 19.285 16.351 -21.342 1.00 21.03 753 ILE B O 1
ATOM 2877 N N . TYR B 1 209 ? 21.015 14.941 -21.542 1.00 18.65 754 TYR B N 1
ATOM 2878 C CA . TYR B 1 209 ? 20.523 13.978 -20.566 1.00 18.93 754 TYR B CA 1
ATOM 2879 C C . TYR B 1 209 ? 21.109 14.314 -19.194 1.00 19.57 754 TYR B C 1
ATOM 2880 O O . TYR B 1 209 ? 22.349 14.405 -19.028 1.00 20.68 754 TYR B O 1
ATOM 2889 N N . LEU B 1 210 ? 20.221 14.527 -18.232 1.00 17.20 755 LEU B N 1
ATOM 2890 C CA . LEU B 1 210 ? 20.609 14.896 -16.873 1.00 18.07 755 LEU B CA 1
ATOM 2891 C C . LEU B 1 210 ? 20.199 13.766 -15.936 1.00 19.05 755 LEU B C 1
ATOM 2892 O O . LEU B 1 210 ? 19.020 13.618 -15.628 1.00 17.96 755 LEU B O 1
ATOM 2897 N N . GLY B 1 211 ? 21.192 13.013 -15.472 1.00 20.46 756 GLY B N 1
ATOM 2898 C CA . GLY B 1 211 ? 20.960 11.869 -14.597 1.00 19.70 756 GLY B CA 1
ATOM 2899 C C . GLY B 1 211 ? 21.321 12.203 -13.155 1.00 21.20 756 GLY B C 1
ATOM 2900 O O . GLY B 1 211 ? 22.440 12.685 -12.877 1.00 21.28 756 GLY B O 1
ATOM 2901 N N . PHE B 1 212 ? 20.386 11.980 -12.238 1.00 22.29 757 PHE B N 1
ATOM 2902 C CA . PHE B 1 212 ? 20.516 12.422 -10.844 1.00 21.56 757 PHE B CA 1
ATOM 2903 C C . PHE B 1 212 ? 20.582 11.219 -9.933 1.00 22.83 757 PHE B C 1
ATOM 2904 O O . PHE B 1 212 ? 19.834 10.270 -10.130 1.00 21.07 757 PHE B O 1
ATOM 2912 N N . THR B 1 213 ? 21.443 11.289 -8.915 1.00 21.66 758 THR B N 1
ATOM 2913 C CA . THR B 1 213 ? 21.457 10.304 -7.831 1.00 21.20 758 THR B CA 1
ATOM 2914 C C . THR B 1 213 ? 21.550 11.045 -6.520 1.00 21.90 758 THR B C 1
ATOM 2915 O O . THR B 1 213 ? 22.552 11.717 -6.260 1.00 22.98 758 THR B O 1
ATOM 2919 N N . LEU B 1 214 ? 20.513 10.939 -5.695 1.00 22.11 759 LEU B N 1
ATOM 2920 C CA . LEU B 1 214 ? 20.550 11.532 -4.364 1.00 21.88 759 LEU B CA 1
ATOM 2921 C C . LEU B 1 214 ? 20.798 10.465 -3.322 1.00 21.50 759 LEU B C 1
ATOM 2922 O O . LEU B 1 214 ? 20.200 9.372 -3.367 1.00 23.31 759 LEU B O 1
ATOM 2927 N N . LYS B 1 215 ? 21.693 10.793 -2.394 1.00 21.10 760 LYS B N 1
ATOM 2928 C CA . LYS B 1 215 ? 22.168 9.909 -1.350 1.00 22.65 760 LYS B CA 1
ATOM 2929 C C . LYS B 1 215 ? 21.723 10.335 0.036 1.00 22.25 760 LYS B C 1
ATOM 2930 O O . LYS B 1 215 ? 21.888 11.501 0.420 1.00 21.46 760 LYS B O 1
ATOM 2936 N N . GLN B 1 216 ? 21.198 9.372 0.791 1.00 22.45 761 GLN B N 1
ATOM 2937 C CA . GLN B 1 216 ? 20.750 9.573 2.164 1.00 23.72 761 GLN B CA 1
ATOM 2938 C C . GLN B 1 216 ? 21.716 8.970 3.185 1.00 23.72 761 GLN B C 1
ATOM 2939 O O . GLN B 1 216 ? 22.327 7.942 2.910 1.00 25.89 761 GLN B O 1
ATOM 2945 N N . ASN B 1 217 ? 21.832 9.606 4.355 1.00 25.65 762 ASN B N 1
ATOM 2946 C CA . ASN B 1 217 ? 22.469 8.932 5.495 1.00 28.43 762 ASN B CA 1
ATOM 2947 C C . ASN B 1 217 ? 21.661 7.696 5.872 1.00 29.65 762 ASN B C 1
ATOM 2948 O O . ASN B 1 217 ? 20.448 7.652 5.631 1.00 29.30 762 ASN B O 1
ATOM 2953 N N . SER B 1 218 ? 22.345 6.701 6.443 1.00 31.26 763 SER B N 1
ATOM 2954 C CA . SER B 1 218 ? 21.797 5.363 6.699 1.00 32.80 763 SER B CA 1
ATOM 2955 C C . SER B 1 218 ? 20.542 5.345 7.580 1.00 33.29 763 SER B C 1
ATOM 2956 O O . SER B 1 218 ? 19.694 4.447 7.457 1.00 33.79 763 SER B O 1
ATOM 2959 N N . SER B 1 219 ? 20.426 6.325 8.463 1.00 33.57 764 SER B N 1
ATOM 2960 C CA . SER B 1 219 ? 19.276 6.416 9.355 1.00 33.26 764 SER B CA 1
ATOM 2961 C C . SER B 1 219 ? 18.057 7.104 8.715 1.00 32.97 764 SER B C 1
ATOM 2962 O O . SER B 1 219 ? 17.003 7.201 9.342 1.00 33.55 764 SER B O 1
ATOM 2965 N N . GLY B 1 220 ? 18.189 7.586 7.479 1.00 31.67 765 GLY B N 1
ATOM 2966 C CA . GLY B 1 220 ? 17.079 8.305 6.826 1.00 30.83 765 GLY B CA 1
ATOM 2967 C C . GLY B 1 220 ? 15.899 7.394 6.542 1.00 30.88 765 GLY B C 1
ATOM 2968 O O . GLY B 1 220 ? 16.070 6.188 6.457 1.00 29.79 765 GLY B O 1
ATOM 2969 N N . THR B 1 221 ? 14.702 7.958 6.402 1.00 30.06 766 THR B N 1
ATOM 2970 C CA . THR B 1 221 ? 13.525 7.134 6.100 1.00 30.43 766 THR B CA 1
ATOM 2971 C C . THR B 1 221 ? 13.432 6.793 4.606 1.00 30.95 766 THR B C 1
ATOM 2972 O O . THR B 1 221 ? 13.955 7.511 3.758 1.00 30.81 766 THR B O 1
ATOM 2976 N N . ASN B 1 222 ? 12.770 5.682 4.296 1.00 28.57 767 ASN B N 1
ATOM 2977 C CA . ASN B 1 222 ? 12.651 5.218 2.928 1.00 28.45 767 ASN B CA 1
ATOM 2978 C C . ASN B 1 222 ? 11.601 5.995 2.128 1.00 28.74 767 ASN B C 1
ATOM 2979 O O . ASN B 1 222 ? 10.402 5.864 2.368 1.00 27.76 767 ASN B O 1
ATOM 2984 N N . PHE B 1 223 ? 12.083 6.809 1.181 1.00 26.78 768 PHE B N 1
ATOM 2985 C CA . PHE B 1 223 ? 11.258 7.579 0.226 1.00 27.68 768 PHE B CA 1
ATOM 2986 C C . PHE B 1 223 ? 10.295 6.678 -0.555 1.00 28.46 768 PHE B C 1
ATOM 2987 O O . PHE B 1 223 ? 9.231 7.130 -1.002 1.00 29.78 768 PHE B O 1
ATOM 2995 N N . PHE B 1 224 ? 10.676 5.412 -0.733 1.00 30.03 769 PHE B N 1
ATOM 2996 C CA . PHE B 1 224 ? 9.899 4.482 -1.566 1.00 30.84 769 PHE B CA 1
ATOM 2997 C C . PHE B 1 224 ? 8.917 3.623 -0.753 1.00 32.67 769 PHE B C 1
ATOM 2998 O O . PHE B 1 224 ? 8.261 2.742 -1.319 1.00 33.13 769 PHE B O 1
ATOM 3006 N N . ASP B 1 225 ? 8.820 3.870 0.554 1.00 33.13 770 ASP B N 1
ATOM 3007 C CA . ASP B 1 225 ? 7.910 3.102 1.413 1.00 34.28 770 ASP B CA 1
ATOM 3008 C C . ASP B 1 225 ? 6.463 3.484 1.091 1.00 34.43 770 ASP B C 1
ATOM 3009 O O . ASP B 1 225 ? 6.095 4.658 1.176 1.00 33.80 770 ASP B O 1
ATOM 3014 N N . PRO B 1 226 ? 5.632 2.493 0.726 1.00 35.03 771 PRO B N 1
ATOM 3015 C CA . PRO B 1 226 ? 4.207 2.716 0.438 1.00 35.43 771 PRO B CA 1
ATOM 3016 C C . PRO B 1 226 ? 3.429 3.392 1.579 1.00 36.17 771 PRO B C 1
ATOM 3017 O O . PRO B 1 226 ? 2.387 3.997 1.331 1.00 37.35 771 PRO B O 1
ATOM 3021 N N . ASN B 1 227 ? 3.947 3.333 2.801 1.00 35.82 772 ASN B N 1
ATOM 3022 C CA . ASN B 1 227 ? 3.251 3.928 3.933 1.00 36.55 772 ASN B CA 1
ATOM 3023 C C . ASN B 1 227 ? 3.910 5.191 4.452 1.00 36.09 772 ASN B C 1
ATOM 3024 O O . ASN B 1 227 ? 3.438 5.781 5.428 1.00 36.75 772 ASN B O 1
ATOM 3029 N N . ALA B 1 228 ? 5.019 5.581 3.825 1.00 34.96 773 ALA B N 1
ATOM 3030 C CA . ALA B 1 228 ? 5.654 6.855 4.135 1.00 33.91 773 ALA B CA 1
ATOM 3031 C C . ALA B 1 228 ? 4.699 7.967 3.731 1.00 33.25 773 ALA B C 1
ATOM 3032 O O . ALA B 1 228 ? 3.839 7.775 2.872 1.00 32.70 773 ALA B O 1
ATOM 3034 N N . SER B 1 229 ? 4.842 9.113 4.381 1.00 32.05 774 SER B N 1
ATOM 3035 C CA . SER B 1 229 ? 4.055 10.291 4.065 1.00 31.50 774 SER B CA 1
ATOM 3036 C C . SER B 1 229 ? 4.264 10.716 2.613 1.00 31.28 774 SER B C 1
ATOM 3037 O O . SER B 1 229 ? 5.405 10.770 2.128 1.00 30.54 774 SER B O 1
ATOM 3040 N N . SER B 1 230 ? 3.161 11.021 1.932 1.00 29.41 775 SER B N 1
ATOM 3041 C CA . SER B 1 230 ? 3.205 11.515 0.555 1.00 29.78 775 SER B CA 1
ATOM 3042 C C . SER B 1 230 ? 3.887 12.882 0.435 1.00 28.60 775 SER B C 1
ATOM 3043 O O . SER B 1 230 ? 4.358 13.239 -0.647 1.00 27.71 775 SER B O 1
ATOM 3046 N N . ASP B 1 231 ? 3.937 13.634 1.535 1.00 28.57 776 ASP B N 1
ATOM 3047 C CA . ASP B 1 231 ? 4.509 14.977 1.528 1.00 29.51 776 ASP B CA 1
ATOM 3048 C C . ASP B 1 231 ? 6.029 15.023 1.673 1.00 27.79 776 ASP B C 1
ATOM 3049 O O . ASP B 1 231 ? 6.599 16.115 1.638 1.00 29.16 776 ASP B O 1
ATOM 3054 N N . LEU B 1 232 ? 6.671 13.880 1.887 1.00 26.03 777 LEU B N 1
ATOM 3055 C CA . LEU B 1 232 ? 8.138 13.859 1.929 1.00 25.25 777 LEU B CA 1
ATOM 3056 C C . LEU B 1 232 ? 8.641 14.340 0.585 1.00 24.30 777 LEU B C 1
ATOM 3057 O O . LEU B 1 232 ? 8.096 13.978 -0.436 1.00 24.48 777 LEU B O 1
ATOM 3062 N N . SER B 1 233 ? 9.687 15.159 0.589 1.00 22.06 778 SER B N 1
ATOM 3063 C CA . SER B 1 233 ? 10.117 15.812 -0.659 1.00 21.00 778 SER B CA 1
ATOM 3064 C C . SER B 1 233 ? 11.616 15.994 -0.702 1.00 20.30 778 SER B C 1
ATOM 3065 O O . SER B 1 233 ? 12.276 15.984 0.324 1.00 20.83 778 SER B O 1
ATOM 3068 N N . PHE B 1 234 ? 12.139 16.106 -1.910 1.00 18.82 779 PHE B N 1
ATOM 3069 C CA . PHE B 1 234 ? 13.520 16.547 -2.095 1.00 21.71 779 PHE B CA 1
ATOM 3070 C C . PHE B 1 234 ? 13.530 17.772 -2.998 1.00 19.66 779 PHE B C 1
ATOM 3071 O O . PHE B 1 234 ? 12.604 17.956 -3.807 1.00 20.15 779 PHE B O 1
ATOM 3079 N N . LEU B 1 235 ? 14.600 18.581 -2.911 1.00 19.52 780 LEU B N 1
ATOM 3080 C CA . LEU B 1 235 ? 14.750 19.805 -3.690 1.00 20.86 780 LEU B CA 1
ATOM 3081 C C . LEU B 1 235 ? 16.247 20.059 -3.882 1.00 20.45 780 LEU B C 1
ATOM 3082 O O . LEU B 1 235 ? 16.975 20.210 -2.908 1.00 20.75 780 LEU B O 1
ATOM 3087 N N . THR B 1 236 ? 16.688 20.077 -5.131 1.00 20.40 781 THR B N 1
ATOM 3088 C CA . THR B 1 236 ? 18.092 20.398 -5.432 1.00 19.67 781 THR B CA 1
ATOM 3089 C C . THR B 1 236 ? 18.307 21.898 -5.430 1.00 19.63 781 THR B C 1
ATOM 3090 O O . THR B 1 236 ? 17.350 22.661 -5.647 1.00 18.28 781 THR B O 1
ATOM 3094 N N . PRO B 1 237 ? 19.568 22.329 -5.219 1.00 19.94 782 PRO B N 1
ATOM 3095 C CA . PRO B 1 237 ? 19.859 23.691 -5.535 1.00 18.89 782 PRO B CA 1
ATOM 3096 C C . PRO B 1 237 ? 19.825 23.802 -7.073 1.00 17.80 782 PRO B C 1
ATOM 3097 O O . PRO B 1 237 ? 19.649 22.821 -7.763 1.00 20.24 782 PRO B O 1
ATOM 3101 N N . PRO B 1 238 ? 20.039 25.004 -7.617 1.00 17.34 783 PRO B N 1
ATOM 3102 C CA . PRO B 1 238 ? 20.314 25.047 -9.041 1.00 17.81 783 PRO B CA 1
ATOM 3103 C C . PRO B 1 238 ? 21.740 24.551 -9.254 1.00 18.34 783 PRO B C 1
ATOM 3104 O O . PRO B 1 238 ? 22.706 25.204 -8.834 1.00 20.65 783 PRO B O 1
ATOM 3108 N N . ILE B 1 239 ? 21.859 23.367 -9.827 1.00 19.12 784 ILE B N 1
ATOM 3109 C CA . ILE B 1 239 ? 23.161 22.733 -9.970 1.00 18.61 784 ILE B CA 1
ATOM 3110 C C . ILE B 1 239 ? 23.807 23.193 -11.267 1.00 19.98 784 ILE B C 1
ATOM 3111 O O . ILE B 1 239 ? 23.244 22.976 -12.341 1.00 21.37 784 ILE B O 1
ATOM 3116 N N . PRO B 1 240 ? 25.036 23.725 -11.191 1.00 20.57 785 PRO B N 1
ATOM 3117 C CA . PRO B 1 240 ? 25.661 24.278 -12.405 1.00 18.90 785 PRO B CA 1
ATOM 3118 C C . PRO B 1 240 ? 26.349 23.233 -13.290 1.00 19.44 785 PRO B C 1
ATOM 3119 O O . PRO B 1 240 ? 26.898 22.217 -12.801 1.00 18.55 785 PRO B O 1
ATOM 3123 N N . PHE B 1 241 ? 26.345 23.483 -14.594 1.00 19.33 786 PHE B N 1
ATOM 3124 C CA . PHE B 1 241 ? 27.107 22.660 -15.515 1.00 20.47 786 PHE B CA 1
ATOM 3125 C C . PHE B 1 241 ? 27.506 23.474 -16.723 1.00 18.97 786 PHE B C 1
ATOM 3126 O O . PHE B 1 241 ? 26.914 24.531 -17.006 1.00 22.72 786 PHE B O 1
ATOM 3134 N N . THR B 1 242 ? 28.554 22.997 -17.383 1.00 20.55 787 THR B N 1
ATOM 3135 C CA . THR B 1 242 ? 29.127 23.618 -18.558 1.00 19.61 787 THR B CA 1
ATOM 3136 C C . THR B 1 242 ? 29.310 22.575 -19.664 1.00 20.72 787 THR B C 1
ATOM 3137 O O . THR B 1 242 ? 29.683 21.429 -19.377 1.00 19.09 787 THR B O 1
ATOM 3141 N N . TYR B 1 243 ? 29.077 22.959 -20.917 1.00 19.17 788 TYR B N 1
ATOM 3142 C CA . TYR B 1 243 ? 29.288 22.021 -22.040 1.00 18.52 788 TYR B CA 1
ATOM 3143 C C . TYR B 1 243 ? 29.549 22.771 -23.332 1.00 19.08 788 TYR B C 1
ATOM 3144 O O . TYR B 1 243 ? 29.317 23.995 -23.405 1.00 19.65 788 TYR B O 1
ATOM 3153 N N . LEU B 1 244 ? 30.062 22.080 -24.337 1.00 18.54 789 LEU B N 1
ATOM 3154 C CA . LEU B 1 244 ? 30.337 22.692 -25.645 1.00 18.82 789 LEU B CA 1
ATOM 3155 C C . LEU B 1 244 ? 29.063 22.690 -26.489 1.00 18.61 789 LEU B C 1
ATOM 3156 O O . LEU B 1 244 ? 28.481 21.600 -26.729 1.00 20.08 789 LEU B O 1
ATOM 3161 N N . GLY B 1 245 ? 28.666 23.889 -26.939 1.00 21.10 790 GLY B N 1
ATOM 3162 C CA . GLY B 1 245 ? 27.493 24.044 -27.798 1.00 21.16 790 GLY B CA 1
ATOM 3163 C C . GLY B 1 245 ? 27.837 24.093 -29.281 1.00 21.91 790 GLY B C 1
ATOM 3164 O O . GLY B 1 245 ? 28.956 23.765 -29.695 1.00 18.89 790 GLY B O 1
ATOM 3165 N N . TYR B 1 246 ? 26.856 24.473 -30.091 1.00 23.13 791 TYR B N 1
ATOM 3166 C CA . TYR B 1 246 ? 27.120 24.819 -31.499 1.00 23.90 791 TYR B CA 1
ATOM 3167 C C . TYR B 1 246 ? 27.820 26.156 -31.659 1.00 25.51 791 TYR B C 1
ATOM 3168 O O . TYR B 1 246 ? 27.502 27.132 -30.949 1.00 22.05 791 TYR B O 1
ATOM 3177 N N . TYR B 1 247 ? 28.752 26.226 -32.604 1.00 26.91 792 TYR B N 1
ATOM 3178 C CA . TYR B 1 247 ? 29.284 27.529 -33.026 1.00 29.11 792 TYR B CA 1
ATOM 3179 C C . TYR B 1 247 ? 29.857 27.530 -34.442 1.00 32.22 792 TYR B C 1
ATOM 3180 O O . TYR B 1 247 ? 30.054 26.488 -35.045 1.00 34.27 792 TYR B O 1
ATOM 3189 N N . GLN B 1 248 ? 30.102 28.726 -34.955 1.00 36.16 793 GLN B N 1
ATOM 3190 C CA . GLN B 1 248 ? 30.606 28.919 -36.307 1.00 39.84 793 GLN B CA 1
ATOM 3191 C C . GLN B 1 248 ? 32.122 28.948 -36.246 1.00 41.04 793 GLN B C 1
ATOM 3192 O O . GLN B 1 248 ? 32.807 28.291 -37.040 1.00 42.07 793 GLN B O 1
ATOM 3199 N N . PRO C 1 38 ? 37.903 42.808 -25.876 1.00 35.63 583 PRO C N 1
ATOM 3200 C CA . PRO C 1 38 ? 36.597 42.316 -26.350 1.00 34.83 583 PRO C CA 1
ATOM 3201 C C . PRO C 1 38 ? 35.734 41.779 -25.212 1.00 34.41 583 PRO C C 1
ATOM 3202 O O . PRO C 1 38 ? 36.281 41.235 -24.231 1.00 34.52 583 PRO C O 1
ATOM 3206 N N . GLU C 1 39 ? 34.407 41.914 -25.340 1.00 33.69 584 GLU C N 1
ATOM 3207 C CA . GLU C 1 39 ? 33.480 41.389 -24.315 1.00 31.77 584 GLU C CA 1
ATOM 3208 C C . GLU C 1 39 ? 33.549 39.875 -24.169 1.00 28.96 584 GLU C C 1
ATOM 3209 O O . GLU C 1 39 ? 33.695 39.365 -23.066 1.00 28.60 584 GLU C O 1
ATOM 3215 N N . VAL C 1 40 ? 33.439 39.153 -25.282 1.00 24.38 585 VAL C N 1
ATOM 3216 C CA . VAL C 1 40 ? 33.676 37.697 -25.281 1.00 21.39 585 VAL C CA 1
ATOM 3217 C C . VAL C 1 40 ? 34.749 37.412 -26.319 1.00 20.92 585 VAL C C 1
ATOM 3218 O O . VAL C 1 40 ? 34.647 37.863 -27.458 1.00 22.02 585 VAL C O 1
ATOM 3222 N N . ALA C 1 41 ? 35.766 36.639 -25.937 1.00 19.41 586 ALA C N 1
ATOM 3223 C CA . ALA C 1 41 ? 36.851 36.304 -26.848 1.00 16.67 586 ALA C CA 1
ATOM 3224 C C . ALA C 1 41 ? 36.884 34.793 -26.860 1.00 19.20 586 ALA C C 1
ATOM 3225 O O . ALA C 1 41 ? 36.539 34.212 -25.860 1.00 18.98 586 ALA C O 1
ATOM 3227 N N . THR C 1 42 ? 37.267 34.185 -27.982 1.00 19.10 587 THR C N 1
ATOM 3228 C CA . THR C 1 42 ? 37.372 32.726 -28.039 1.00 19.77 587 THR C CA 1
ATOM 3229 C C . THR C 1 42 ? 38.745 32.304 -28.558 1.00 19.92 587 THR C C 1
ATOM 3230 O O . THR C 1 42 ? 39.406 33.032 -29.288 1.00 18.98 587 THR C O 1
ATOM 3234 N N . TYR C 1 43 ? 39.150 31.103 -28.171 1.00 19.63 588 TYR C N 1
ATOM 3235 C CA . TYR C 1 43 ? 40.405 30.496 -28.574 1.00 21.01 588 TYR C CA 1
ATOM 3236 C C . TYR C 1 43 ? 40.102 29.058 -28.946 1.00 20.27 588 TYR C C 1
ATOM 3237 O O . TYR C 1 43 ? 39.388 28.360 -28.222 1.00 19.78 588 TYR C O 1
ATOM 3246 N N . HIS C 1 44 ? 40.670 28.564 -30.045 1.00 18.07 589 HIS C N 1
ATOM 3247 C CA . HIS C 1 44 ? 40.605 27.112 -30.278 1.00 16.84 589 HIS C CA 1
ATOM 3248 C C . HIS C 1 44 ? 41.848 26.582 -30.922 1.00 16.88 589 HIS C C 1
ATOM 3249 O O . HIS C 1 44 ? 42.549 27.292 -31.641 1.00 19.50 589 HIS C O 1
ATOM 3256 N N . CYS C 1 45 ? 42.123 25.284 -30.659 1.00 15.68 590 CYS C N 1
ATOM 3257 C CA . CYS C 1 45 ? 43.260 24.669 -31.293 1.00 16.91 590 CYS C CA 1
ATOM 3258 C C . CYS C 1 45 ? 42.980 23.174 -31.395 1.00 17.56 590 CYS C C 1
ATOM 3259 O O . CYS C 1 45 ? 42.196 22.628 -30.609 1.00 21.81 590 CYS C O 1
ATOM 3262 N N . GLY C 1 46 ? 43.578 22.545 -32.413 1.00 16.16 591 GLY C N 1
ATOM 3263 C CA . GLY C 1 46 ? 43.462 21.085 -32.657 1.00 16.16 591 GLY C CA 1
ATOM 3264 C C . GLY C 1 46 ? 42.447 20.783 -33.746 1.00 17.90 591 GLY C C 1
ATOM 3265 O O . GLY C 1 46 ? 41.993 21.681 -34.497 1.00 21.34 591 GLY C O 1
ATOM 3266 N N . ASP C 1 47 ? 42.102 19.506 -33.843 1.00 17.66 592 ASP C N 1
ATOM 3267 C CA . ASP C 1 47 ? 41.235 19.024 -34.889 1.00 20.22 592 ASP C CA 1
ATOM 3268 C C . ASP C 1 47 ? 39.886 18.545 -34.315 1.00 19.19 592 ASP C C 1
ATOM 3269 O O . ASP C 1 47 ? 39.788 17.476 -33.669 1.00 19.62 592 ASP C O 1
ATOM 3274 N N . ASN C 1 48 ? 38.827 19.282 -34.632 1.00 20.68 593 ASN C N 1
ATOM 3275 C CA . ASN C 1 48 ? 37.526 18.994 -34.081 1.00 21.19 593 ASN C CA 1
ATOM 3276 C C . ASN C 1 48 ? 36.915 17.720 -34.694 1.00 22.11 593 ASN C C 1
ATOM 3277 O O . ASN C 1 48 ? 35.952 17.193 -34.163 1.00 23.71 593 ASN C O 1
ATOM 3282 N N . LEU C 1 49 ? 37.485 17.272 -35.828 1.00 22.80 594 LEU C N 1
ATOM 3283 C CA . LEU C 1 49 ? 37.162 15.952 -36.417 1.00 22.60 594 LEU C CA 1
ATOM 3284 C C . LEU C 1 49 ? 37.912 14.812 -35.738 1.00 22.43 594 LEU C C 1
ATOM 3285 O O . LEU C 1 49 ? 37.562 13.637 -35.922 1.00 22.84 594 LEU C O 1
ATOM 3290 N N . LEU C 1 50 ? 38.975 15.150 -35.002 1.00 23.16 595 LEU C N 1
ATOM 3291 C CA . LEU C 1 50 ? 39.754 14.156 -34.225 1.00 23.07 595 LEU C CA 1
ATOM 3292 C C . LEU C 1 50 ? 40.314 12.948 -35.046 1.00 23.15 595 LEU C C 1
ATOM 3293 O O . LEU C 1 50 ? 40.330 11.807 -34.573 1.00 25.97 595 LEU C O 1
ATOM 3298 N N . GLU C 1 51 ? 40.730 13.226 -36.275 1.00 24.52 596 GLU C N 1
ATOM 3299 C CA . GLU C 1 51 ? 41.342 12.241 -37.173 1.00 25.16 596 GLU C CA 1
ATOM 3300 C C . GLU C 1 51 ? 42.818 12.517 -37.440 1.00 25.50 596 GLU C C 1
ATOM 3301 O O . GLU C 1 51 ? 43.493 11.726 -38.066 1.00 24.24 596 GLU C O 1
ATOM 3307 N N . SER C 1 52 ? 43.336 13.649 -36.990 1.00 21.00 597 SER C N 1
ATOM 3308 C CA . SER C 1 52 ? 44.719 13.959 -37.247 1.00 23.93 597 SER C CA 1
ATOM 3309 C C . SER C 1 52 ? 45.525 13.881 -35.954 1.00 23.60 597 SER C C 1
ATOM 3310 O O . SER C 1 52 ? 45.285 14.646 -35.026 1.00 22.65 597 SER C O 1
ATOM 3313 N N . TYR C 1 53 ? 46.471 12.945 -35.883 1.00 22.70 598 TYR C N 1
ATOM 3314 C CA . TYR C 1 53 ? 47.144 12.635 -34.625 1.00 22.45 598 TYR C CA 1
ATOM 3315 C C . TYR C 1 53 ? 48.432 13.415 -34.487 1.00 23.96 598 TYR C C 1
ATOM 3316 O O . TYR C 1 53 ? 49.523 12.853 -34.451 1.00 23.83 598 TYR C O 1
ATOM 3325 N N . ASP C 1 54 ? 48.255 14.737 -34.403 1.00 21.09 599 ASP C N 1
ATOM 3326 C CA . ASP C 1 54 ? 49.341 15.796 -34.419 1.00 21.40 599 ASP C CA 1
ATOM 3327 C C . ASP C 1 54 ? 49.922 16.103 -33.045 1.00 20.59 599 ASP C C 1
ATOM 3328 O O . ASP C 1 54 ? 51.048 16.578 -32.937 1.00 20.92 599 ASP C O 1
ATOM 3333 N N . ILE C 1 55 ? 49.132 15.837 -32.017 1.00 20.30 600 ILE C N 1
ATOM 3334 C CA . ILE C 1 55 ? 49.341 16.464 -30.699 1.00 20.77 600 ILE C CA 1
ATOM 3335 C C . ILE C 1 55 ? 50.221 15.569 -29.820 1.00 20.19 600 ILE C C 1
ATOM 3336 O O . ILE C 1 55 ? 49.946 14.402 -29.614 1.00 23.97 600 ILE C O 1
ATOM 3341 N N . PHE C 1 56 ? 51.281 16.182 -29.292 1.00 21.50 601 PHE C N 1
ATOM 3342 C CA . PHE C 1 56 ? 52.236 15.456 -28.463 1.00 21.03 601 PHE C CA 1
ATOM 3343 C C . PHE C 1 56 ? 51.734 15.423 -27.015 1.00 21.72 601 PHE C C 1
ATOM 3344 O O . PHE C 1 56 ? 51.606 16.454 -26.367 1.00 23.27 601 PHE C O 1
ATOM 3352 N N . ALA C 1 57 ? 51.465 14.221 -26.531 1.00 19.74 602 ALA C N 1
ATOM 3353 C CA . ALA C 1 57 ? 51.125 13.993 -25.118 1.00 18.74 602 ALA C CA 1
ATOM 3354 C C . ALA C 1 57 ? 52.336 13.400 -24.386 1.00 20.35 602 ALA C C 1
ATOM 3355 O O . ALA C 1 57 ? 52.981 12.482 -24.899 1.00 22.24 602 ALA C O 1
ATOM 3357 N N . SER C 1 58 ? 52.625 13.908 -23.187 1.00 19.87 603 SER C N 1
ATOM 3358 C CA . SER C 1 58 ? 53.654 13.273 -22.338 1.00 20.73 603 SER C CA 1
ATOM 3359 C C . SER C 1 58 ? 53.017 12.226 -21.425 1.00 19.44 603 SER C C 1
ATOM 3360 O O . SER C 1 58 ? 51.901 12.403 -20.941 1.00 20.61 603 SER C O 1
ATOM 3363 N N . LEU C 1 59 ? 53.724 11.124 -21.202 1.00 19.00 604 LEU C N 1
ATOM 3364 C CA . LEU C 1 59 ? 53.199 10.013 -20.442 1.00 19.38 604 LEU C CA 1
ATOM 3365 C C . LEU C 1 59 ? 54.129 9.722 -19.272 1.00 19.79 604 LEU C C 1
ATOM 3366 O O . LEU C 1 59 ? 55.256 10.257 -19.235 1.00 21.98 604 LEU C O 1
ATOM 3371 N N . PRO C 1 60 ? 53.631 8.988 -18.264 1.00 19.96 605 PRO C N 1
ATOM 3372 C CA . PRO C 1 60 ? 54.495 8.743 -17.094 1.00 20.55 605 PRO C CA 1
ATOM 3373 C C . PRO C 1 60 ? 55.759 7.960 -17.431 1.00 20.86 605 PRO C C 1
ATOM 3374 O O . PRO C 1 60 ? 55.823 7.275 -18.441 1.00 21.20 605 PRO C O 1
ATOM 3378 N N . ASN C 1 61 ? 56.792 8.220 -16.630 1.00 22.28 606 ASN C N 1
ATOM 3379 C CA . ASN C 1 61 ? 58.059 7.524 -16.705 1.00 21.63 606 ASN C CA 1
ATOM 3380 C C . ASN C 1 61 ? 58.809 7.676 -18.038 1.00 21.55 606 ASN C C 1
ATOM 3381 O O . ASN C 1 61 ? 59.275 6.658 -18.589 1.00 22.08 606 ASN C O 1
ATOM 3386 N N . THR C 1 62 ? 58.918 8.927 -18.520 1.00 22.54 607 THR C N 1
ATOM 3387 C CA . THR C 1 62 ? 59.661 9.260 -19.752 1.00 23.19 607 THR C CA 1
ATOM 3388 C C . THR C 1 62 ? 59.080 8.463 -20.932 1.00 23.85 607 THR C C 1
ATOM 3389 O O . THR C 1 62 ? 59.769 7.696 -21.621 1.00 25.27 607 THR C O 1
ATOM 3393 N N . ASN C 1 63 ? 57.776 8.631 -21.122 1.00 21.03 608 ASN C N 1
ATOM 3394 C CA . ASN C 1 63 ? 57.092 8.138 -22.299 1.00 20.65 608 ASN C CA 1
ATOM 3395 C C . ASN C 1 63 ? 56.296 9.212 -22.979 1.00 19.99 608 ASN C C 1
ATOM 3396 O O . ASN C 1 63 ? 56.129 10.309 -22.408 1.00 17.39 608 ASN C O 1
ATOM 3401 N N . ALA C 1 64 ? 55.862 8.966 -24.208 1.00 19.55 609 ALA C N 1
ATOM 3402 C CA . ALA C 1 64 ? 55.068 9.981 -24.946 1.00 20.41 609 ALA C CA 1
ATOM 3403 C C . ALA C 1 64 ? 54.211 9.264 -25.984 1.00 20.78 609 ALA C C 1
ATOM 3404 O O . ALA C 1 64 ? 54.490 8.106 -26.340 1.00 21.20 609 ALA C O 1
ATOM 3406 N N . ALA C 1 65 ? 53.139 9.925 -26.420 1.00 20.60 610 ALA C N 1
ATOM 3407 C CA . ALA C 1 65 ? 52.284 9.362 -27.482 1.00 20.64 610 ALA C CA 1
ATOM 3408 C C . ALA C 1 65 ? 51.632 10.514 -28.236 1.00 20.23 610 ALA C C 1
ATOM 3409 O O . ALA C 1 65 ? 51.498 11.607 -27.683 1.00 22.86 610 ALA C O 1
ATOM 3411 N N . LYS C 1 66 ? 51.247 10.282 -29.488 1.00 19.45 611 LYS C N 1
ATOM 3412 C CA . LYS C 1 66 ? 50.546 11.324 -30.275 1.00 21.05 611 LYS C CA 1
ATOM 3413 C C . LYS C 1 66 ? 49.056 11.099 -30.057 1.00 22.16 611 LYS C C 1
ATOM 3414 O O . LYS C 1 66 ? 48.594 9.977 -30.032 1.00 21.91 611 LYS C O 1
ATOM 3420 N N . VAL C 1 67 ? 48.306 12.170 -29.899 1.00 19.78 612 VAL C N 1
ATOM 3421 C CA . VAL C 1 67 ? 46.852 12.102 -29.768 1.00 19.60 612 VAL C CA 1
ATOM 3422 C C . VAL C 1 67 ? 46.247 13.026 -30.826 1.00 20.11 612 VAL C C 1
ATOM 3423 O O . VAL C 1 67 ? 46.976 13.740 -31.485 1.00 19.31 612 VAL C O 1
ATOM 3427 N N . ALA C 1 68 ? 44.929 12.964 -31.009 1.00 20.00 613 ALA C N 1
ATOM 3428 C CA . ALA C 1 68 ? 44.211 14.018 -31.707 1.00 19.24 613 ALA C CA 1
ATOM 3429 C C . ALA C 1 68 ? 43.407 14.743 -30.617 1.00 19.11 613 ALA C C 1
ATOM 3430 O O . ALA C 1 68 ? 42.848 14.063 -29.738 1.00 20.99 613 ALA C O 1
ATOM 3432 N N . ALA C 1 69 ? 43.339 16.066 -30.680 1.00 21.20 614 ALA C N 1
ATOM 3433 C CA . ALA C 1 69 ? 42.697 16.773 -29.601 1.00 16.07 614 ALA C CA 1
ATOM 3434 C C . ALA C 1 69 ? 42.138 18.106 -30.063 1.00 14.22 614 ALA C C 1
ATOM 3435 O O . ALA C 1 69 ? 42.580 18.605 -31.084 1.00 14.03 614 ALA C O 1
ATOM 3437 N N . TYR C 1 70 ? 41.110 18.564 -29.380 1.00 15.26 615 TYR C N 1
ATOM 3438 C CA . TYR C 1 70 ? 40.505 19.869 -29.732 1.00 14.65 615 TYR C CA 1
ATOM 3439 C C . TYR C 1 70 ? 40.154 20.581 -28.449 1.00 16.24 615 TYR C C 1
ATOM 3440 O O . TYR C 1 70 ? 39.508 20.003 -27.532 1.00 15.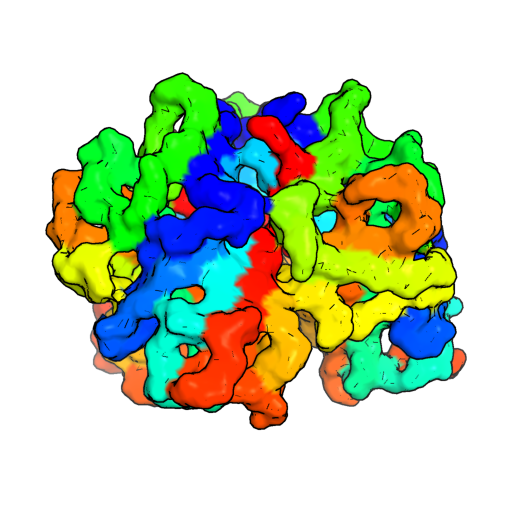92 615 TYR C O 1
ATOM 3449 N N . CYS C 1 71 ? 40.571 21.839 -28.409 1.00 18.70 616 CYS C N 1
ATOM 3450 C CA . CYS C 1 71 ? 40.319 22.644 -27.245 1.00 18.18 616 CYS C CA 1
ATOM 3451 C C . CYS C 1 71 ? 39.585 23.901 -27.692 1.00 17.60 616 CYS C C 1
ATOM 3452 O O . CYS C 1 71 ? 39.958 24.514 -28.700 1.00 15.63 616 CYS C O 1
ATOM 3455 N N . ARG C 1 72 ? 38.495 24.219 -27.010 1.00 17.76 617 ARG C N 1
ATOM 3456 C CA . ARG C 1 72 ? 37.815 25.509 -27.229 1.00 15.61 617 ARG C CA 1
ATOM 3457 C C . ARG C 1 72 ? 37.622 26.286 -25.910 1.00 16.63 617 ARG C C 1
ATOM 3458 O O . ARG C 1 72 ? 37.073 25.788 -24.945 1.00 16.69 617 ARG C O 1
ATOM 3466 N N . LEU C 1 73 ? 38.010 27.552 -25.917 1.00 18.26 618 LEU C N 1
ATOM 3467 C CA . LEU C 1 73 ? 37.945 28.373 -24.720 1.00 19.77 618 LEU C CA 1
ATOM 3468 C C . LEU C 1 73 ? 37.146 29.622 -25.037 1.00 19.21 618 LEU C C 1
ATOM 3469 O O . LEU C 1 73 ? 37.293 30.207 -26.119 1.00 20.51 618 LEU C O 1
ATOM 3474 N N . ALA C 1 74 ? 36.360 30.071 -24.058 1.00 19.92 619 ALA C N 1
ATOM 3475 C CA . ALA C 1 74 ? 35.618 31.322 -24.147 1.00 20.36 619 ALA C CA 1
ATOM 3476 C C . ALA C 1 74 ? 35.922 32.224 -22.927 1.00 17.96 619 ALA C C 1
ATOM 3477 O O . ALA C 1 74 ? 35.661 31.838 -21.785 1.00 17.01 619 ALA C O 1
ATOM 3479 N N . ALA C 1 75 ? 36.453 33.434 -23.150 1.00 19.46 620 ALA C N 1
ATOM 3480 C CA . ALA C 1 75 ? 36.864 34.307 -22.055 1.00 19.28 620 ALA C CA 1
ATOM 3481 C C . ALA C 1 75 ? 35.873 35.421 -21.995 1.00 18.94 620 ALA C C 1
ATOM 3482 O O . ALA C 1 75 ? 35.578 36.002 -23.007 1.00 20.34 620 ALA C O 1
ATOM 3484 N N . ALA C 1 76 ? 35.316 35.657 -20.813 1.00 20.57 621 ALA C N 1
ATOM 3485 C CA . ALA C 1 76 ? 34.413 36.783 -20.609 1.00 21.40 621 ALA C CA 1
ATOM 3486 C C . ALA C 1 76 ? 34.676 37.287 -19.189 1.00 21.45 621 ALA C C 1
ATOM 3487 O O . ALA C 1 76 ? 34.669 36.489 -18.241 1.00 20.82 621 ALA C O 1
ATOM 3489 N N . GLY C 1 77 ? 34.986 38.579 -19.078 1.00 21.16 622 GLY C N 1
ATOM 3490 C CA . GLY C 1 77 ? 35.124 39.258 -17.783 1.00 20.04 622 GLY C CA 1
ATOM 3491 C C . GLY C 1 77 ? 36.328 38.826 -16.972 1.00 19.43 622 GLY C C 1
ATOM 3492 O O . GLY C 1 77 ? 36.349 38.993 -15.743 1.00 18.58 622 GLY C O 1
ATOM 3493 N N . GLY C 1 78 ? 37.293 38.205 -17.652 1.00 18.53 623 GLY C N 1
ATOM 3494 C CA . GLY C 1 78 ? 38.500 37.680 -17.032 1.00 18.73 623 GLY C CA 1
ATOM 3495 C C . GLY C 1 78 ? 38.376 36.239 -16.594 1.00 17.29 623 GLY C C 1
ATOM 3496 O O . GLY C 1 78 ? 39.355 35.673 -16.114 1.00 17.74 623 GLY C O 1
ATOM 3497 N N . VAL C 1 79 ? 37.185 35.661 -16.763 1.00 15.98 624 VAL C N 1
ATOM 3498 C CA . VAL C 1 79 ? 36.988 34.216 -16.462 1.00 16.32 624 VAL C CA 1
ATOM 3499 C C . VAL C 1 79 ? 36.860 33.463 -17.751 1.00 18.52 624 VAL C C 1
ATOM 3500 O O . VAL C 1 79 ? 36.132 33.884 -18.664 1.00 20.50 624 VAL C O 1
ATOM 3504 N N . VAL C 1 80 ? 37.532 32.316 -17.785 1.00 17.42 625 VAL C N 1
ATOM 3505 C CA . VAL C 1 80 ? 37.580 31.480 -19.005 1.00 15.83 625 VAL C CA 1
ATOM 3506 C C . VAL C 1 80 ? 36.939 30.101 -18.745 1.00 17.51 625 VAL C C 1
ATOM 3507 O O . VAL C 1 80 ? 37.293 29.430 -17.799 1.00 17.69 625 VAL C O 1
ATOM 3511 N N . SER C 1 81 ? 35.948 29.740 -19.544 1.00 16.05 626 SER C N 1
ATOM 3512 C CA . SER C 1 81 ? 35.419 28.370 -19.546 1.00 19.15 626 SER C CA 1
ATOM 3513 C C . SER C 1 81 ? 35.641 27.800 -20.894 1.00 19.99 626 SER C C 1
ATOM 3514 O O . SER C 1 81 ? 35.578 28.483 -21.925 1.00 19.12 626 SER C O 1
ATOM 3517 N N . GLY C 1 82 ? 35.913 26.513 -20.866 1.00 19.58 627 GLY C N 1
ATOM 3518 C CA . GLY C 1 82 ? 36.080 25.764 -22.097 1.00 21.66 627 GLY C CA 1
ATOM 3519 C C . GLY C 1 82 ? 36.044 24.275 -21.958 1.00 21.13 627 GLY C C 1
ATOM 3520 O O . GLY C 1 82 ? 35.695 23.696 -20.927 1.00 19.88 627 GLY C O 1
ATOM 3521 N N . THR C 1 83 ? 36.407 23.663 -23.058 1.00 18.80 628 THR C N 1
ATOM 3522 C CA . THR C 1 83 ? 36.440 22.229 -23.115 1.00 17.92 628 THR C CA 1
ATOM 3523 C C . THR C 1 83 ? 37.706 21.736 -23.811 1.00 19.55 628 THR C C 1
ATOM 3524 O O . THR C 1 83 ? 38.310 22.449 -24.653 1.00 16.50 628 THR C O 1
ATOM 3528 N N . ILE C 1 84 ? 38.079 20.515 -23.428 1.00 19.03 629 ILE C N 1
ATOM 3529 C CA . ILE C 1 84 ? 39.131 19.695 -24.065 1.00 18.73 629 ILE C CA 1
ATOM 3530 C C . ILE C 1 84 ? 38.592 18.294 -24.422 1.00 19.57 629 ILE C C 1
ATOM 3531 O O . ILE C 1 84 ? 37.868 17.689 -23.647 1.00 16.37 629 ILE C O 1
ATOM 3536 N N . GLN C 1 85 ? 38.930 17.805 -25.613 1.00 17.94 630 GLN C N 1
ATOM 3537 C CA . GLN C 1 85 ? 38.496 16.493 -26.074 1.00 17.90 630 GLN C CA 1
ATOM 3538 C C . GLN C 1 85 ? 39.712 15.827 -26.688 1.00 17.32 630 GLN C C 1
ATOM 3539 O O . GLN C 1 85 ? 40.448 16.462 -27.443 1.00 18.17 630 GLN C O 1
ATOM 3545 N N . VAL C 1 86 ? 39.941 14.541 -26.378 1.00 16.18 631 VAL C N 1
ATOM 3546 C CA . VAL C 1 86 ? 41.181 13.951 -26.800 1.00 17.61 631 VAL C CA 1
ATOM 3547 C C . VAL C 1 86 ? 40.826 12.482 -27.170 1.00 16.09 631 VAL C C 1
ATOM 3548 O O . VAL C 1 86 ? 39.931 11.917 -26.548 1.00 19.42 631 VAL C O 1
ATOM 3552 N N . THR C 1 87 ? 41.467 11.895 -28.203 1.00 17.20 632 THR C N 1
ATOM 3553 C CA . THR C 1 87 ? 41.324 10.468 -28.565 1.00 19.64 632 THR C CA 1
ATOM 3554 C C . THR C 1 87 ? 42.694 9.922 -28.981 1.00 17.25 632 THR C C 1
ATOM 3555 O O . THR C 1 87 ? 43.535 10.625 -29.513 1.00 17.58 632 THR C O 1
ATOM 3559 N N . SER C 1 88 ? 42.924 8.634 -28.782 1.00 18.40 633 SER C N 1
ATOM 3560 C CA . SER C 1 88 ? 44.126 8.042 -29.342 1.00 19.38 633 SER C CA 1
ATOM 3561 C C . SER C 1 88 ? 43.872 6.545 -29.367 1.00 19.20 633 SER C C 1
ATOM 3562 O O . SER C 1 88 ? 42.842 6.109 -28.828 1.00 19.26 633 SER C O 1
ATOM 3565 N N . TYR C 1 89 ? 44.795 5.747 -29.961 1.00 20.33 634 TYR C N 1
ATOM 3566 C CA . TYR C 1 89 ? 44.603 4.306 -30.189 1.00 20.98 634 TYR C CA 1
ATOM 3567 C C . TYR C 1 89 ? 45.873 3.540 -29.841 1.00 18.99 634 TYR C C 1
ATOM 3568 O O . TYR C 1 89 ? 46.965 4.079 -29.862 1.00 21.06 634 TYR C O 1
ATOM 3577 N N . ALA C 1 90 ? 45.738 2.256 -29.547 1.00 19.63 635 ALA C N 1
ATOM 3578 C CA . ALA C 1 90 ? 46.860 1.491 -29.011 1.00 21.73 635 ALA C CA 1
ATOM 3579 C C . ALA C 1 90 ? 48.117 1.589 -29.886 1.00 22.49 635 ALA C C 1
ATOM 3580 O O . ALA C 1 90 ? 49.247 1.591 -29.375 1.00 22.57 635 ALA C O 1
ATOM 3582 N N . GLY C 1 91 ? 47.917 1.693 -31.200 1.00 22.97 636 GLY C N 1
ATOM 3583 C CA . GLY C 1 91 ? 49.012 1.695 -32.176 1.00 23.51 636 GLY C CA 1
ATOM 3584 C C . GLY C 1 91 ? 50.000 2.790 -31.920 1.00 23.67 636 GLY C C 1
ATOM 3585 O O . GLY C 1 91 ? 51.173 2.665 -32.269 1.00 25.47 636 GLY C O 1
ATOM 3586 N N . ARG C 1 92 ? 49.486 3.883 -31.326 1.00 21.68 637 ARG C N 1
ATOM 3587 C CA . ARG C 1 92 ? 50.234 5.096 -30.974 1.00 23.10 637 ARG C CA 1
ATOM 3588 C C . ARG C 1 92 ? 50.889 5.069 -29.597 1.00 21.97 637 ARG C C 1
ATOM 3589 O O . ARG C 1 92 ? 51.633 6.001 -29.256 1.00 25.39 637 ARG C O 1
ATOM 3597 N N . TRP C 1 93 ? 50.607 4.031 -28.811 1.00 24.10 638 TRP C N 1
ATOM 3598 C CA . TRP C 1 93 ? 50.948 4.054 -27.389 1.00 24.49 638 TRP C CA 1
ATOM 3599 C C . TRP C 1 93 ? 52.130 3.128 -27.073 1.00 23.52 638 TRP C C 1
ATOM 3600 O O . TRP C 1 93 ? 52.252 2.060 -27.683 1.00 23.45 638 TRP C O 1
ATOM 3611 N N . PRO C 1 94 ? 53.014 3.546 -26.129 1.00 23.68 639 PRO C N 1
ATOM 3612 C CA . PRO C 1 94 ? 54.104 2.656 -25.702 1.00 23.54 639 PRO C CA 1
ATOM 3613 C C . PRO C 1 94 ? 53.544 1.402 -24.993 1.00 23.43 639 PRO C C 1
ATOM 3614 O O . PRO C 1 94 ? 52.371 1.387 -24.608 1.00 25.29 639 PRO C O 1
ATOM 3618 N N . LYS C 1 95 ? 54.375 0.375 -24.823 1.00 22.98 640 LYS C N 1
ATOM 3619 C CA . LYS C 1 95 ? 53.945 -0.964 -24.388 1.00 23.83 640 LYS C CA 1
ATOM 3620 C C . LYS C 1 95 ? 54.491 -1.284 -22.989 1.00 23.31 640 LYS C C 1
ATOM 3621 O O . LYS C 1 95 ? 54.905 -2.421 -22.713 1.00 26.32 640 LYS C O 1
ATOM 3627 N N . VAL C 1 96 ? 54.448 -0.273 -22.109 1.00 21.81 641 VAL C N 1
ATOM 3628 C CA . VAL C 1 96 ? 54.868 -0.468 -20.711 1.00 21.86 641 VAL C CA 1
ATOM 3629 C C . VAL C 1 96 ? 53.740 -0.206 -19.702 1.00 20.79 641 VAL C C 1
ATOM 3630 O O . VAL C 1 96 ? 52.874 0.687 -19.895 1.00 19.41 641 VAL C O 1
ATOM 3634 N N . GLY C 1 97 ? 53.796 -0.944 -18.606 1.00 19.72 642 GLY C N 1
ATOM 3635 C CA . GLY C 1 97 ? 52.766 -0.948 -17.572 1.00 20.95 642 GLY C CA 1
ATOM 3636 C C . GLY C 1 97 ? 51.514 -1.773 -17.884 1.00 18.42 642 GLY C C 1
ATOM 3637 O O . GLY C 1 97 ? 51.438 -2.541 -18.864 1.00 20.23 642 GLY C O 1
ATOM 3638 N N . ASN C 1 98 ? 50.518 -1.569 -17.036 1.00 19.40 643 ASN C N 1
ATOM 3639 C CA . ASN C 1 98 ? 49.243 -2.241 -17.108 1.00 20.79 643 ASN C CA 1
ATOM 3640 C C . ASN C 1 98 ? 48.160 -1.172 -16.965 1.00 20.94 643 ASN C C 1
ATOM 3641 O O . ASN C 1 98 ? 48.017 -0.521 -15.902 1.00 19.85 643 ASN C O 1
ATOM 3646 N N . SER C 1 99 ? 47.411 -0.958 -18.038 1.00 19.84 644 SER C N 1
ATOM 3647 C CA . SER C 1 99 ? 46.455 0.148 -18.056 1.00 19.30 644 SER C CA 1
ATOM 3648 C C . SER C 1 99 ? 45.328 -0.069 -17.038 1.00 19.44 644 SER C C 1
ATOM 3649 O O . SER C 1 99 ? 44.770 0.901 -16.513 1.00 21.15 644 SER C O 1
ATOM 3652 N N . VAL C 1 100 ? 44.992 -1.346 -16.787 1.00 20.15 645 VAL C N 1
ATOM 3653 C CA . VAL C 1 100 ? 43.885 -1.703 -15.881 1.00 22.66 645 VAL C CA 1
ATOM 3654 C C . VAL C 1 100 ? 44.229 -1.335 -14.435 1.00 22.89 645 VAL C C 1
ATOM 3655 O O . VAL C 1 100 ? 43.416 -0.749 -13.718 1.00 22.00 645 VAL C O 1
ATOM 3659 N N . THR C 1 101 ? 45.456 -1.637 -14.015 1.00 21.77 646 THR C N 1
ATOM 3660 C CA . THR C 1 101 ? 45.862 -1.294 -12.651 1.00 22.69 646 THR C CA 1
ATOM 3661 C C . THR C 1 101 ? 46.400 0.138 -12.537 1.00 21.85 646 THR C C 1
ATOM 3662 O O . THR C 1 101 ? 46.310 0.739 -11.473 1.00 23.69 646 THR C O 1
ATOM 3666 N N . ASP C 1 102 ? 47.001 0.650 -13.611 1.00 19.94 647 ASP C N 1
ATOM 3667 C CA . ASP C 1 102 ? 47.713 1.929 -13.554 1.00 19.85 647 ASP C CA 1
ATOM 3668 C C . ASP C 1 102 ? 46.915 3.157 -14.026 1.00 20.38 647 ASP C C 1
ATOM 3669 O O . ASP C 1 102 ? 47.274 4.307 -13.709 1.00 23.06 647 ASP C O 1
ATOM 3674 N N . GLY C 1 103 ? 45.839 2.918 -14.766 1.00 19.52 648 GLY C N 1
ATOM 3675 C CA . GLY C 1 103 ? 45.124 3.996 -15.460 1.00 18.93 648 GLY C CA 1
ATOM 3676 C C . GLY C 1 103 ? 45.771 4.258 -16.808 1.00 19.90 648 GLY C C 1
ATOM 3677 O O . GLY C 1 103 ? 46.936 3.907 -17.041 1.00 20.09 648 GLY C O 1
ATOM 3678 N N . ILE C 1 104 ? 45.010 4.846 -17.717 1.00 18.37 649 ILE C N 1
ATOM 3679 C CA . ILE C 1 104 ? 45.584 5.392 -18.937 1.00 16.22 649 ILE C CA 1
ATOM 3680 C C . ILE C 1 104 ? 45.825 6.892 -18.598 1.00 16.78 649 ILE C C 1
ATOM 3681 O O . ILE C 1 104 ? 44.871 7.646 -18.447 1.00 20.72 649 ILE C O 1
ATOM 3686 N N . LYS C 1 105 ? 47.104 7.271 -18.445 1.00 15.48 650 LYS C N 1
ATOM 3687 C CA . LYS C 1 105 ? 47.518 8.575 -17.921 1.00 19.01 650 LYS C CA 1
ATOM 3688 C C . LYS C 1 105 ? 48.329 9.306 -19.000 1.00 17.14 650 LYS C C 1
ATOM 3689 O O . LYS C 1 105 ? 49.223 8.759 -19.642 1.00 16.89 650 LYS C O 1
ATOM 3695 N N . PHE C 1 106 ? 48.059 10.592 -19.218 1.00 16.62 651 PHE C N 1
ATOM 3696 C CA . PHE C 1 106 ? 48.809 11.263 -20.223 1.00 18.06 651 PHE C CA 1
ATOM 3697 C C . PHE C 1 106 ? 48.499 12.700 -19.935 1.00 16.65 651 PHE C C 1
ATOM 3698 O O . PHE C 1 106 ? 47.535 12.959 -19.189 1.00 18.14 651 PHE C O 1
ATOM 3706 N N . ALA C 1 107 ? 49.334 13.609 -20.454 1.00 17.82 652 ALA C N 1
ATOM 3707 C CA . ALA C 1 107 ? 49.079 15.045 -20.340 1.00 16.96 652 ALA C CA 1
ATOM 3708 C C . ALA C 1 107 ? 49.310 15.720 -21.652 1.00 17.77 652 ALA C C 1
ATOM 3709 O O . ALA C 1 107 ? 50.147 15.289 -22.448 1.00 16.58 652 ALA C O 1
ATOM 3711 N N . ILE C 1 108 ? 48.566 16.816 -21.841 1.00 17.31 653 ILE C N 1
ATOM 3712 C CA . ILE C 1 108 ? 48.828 17.839 -22.868 1.00 20.31 653 ILE C CA 1
ATOM 3713 C C . ILE C 1 108 ? 48.817 19.231 -22.291 1.00 20.09 653 ILE C C 1
ATOM 3714 O O . ILE C 1 108 ? 48.255 19.494 -21.212 1.00 19.39 653 ILE C O 1
ATOM 3719 N N . VAL C 1 109 ? 49.450 20.105 -23.061 1.00 16.67 654 VAL C N 1
ATOM 3720 C CA . VAL C 1 109 ? 49.604 21.517 -22.709 1.00 14.82 654 VAL C CA 1
ATOM 3721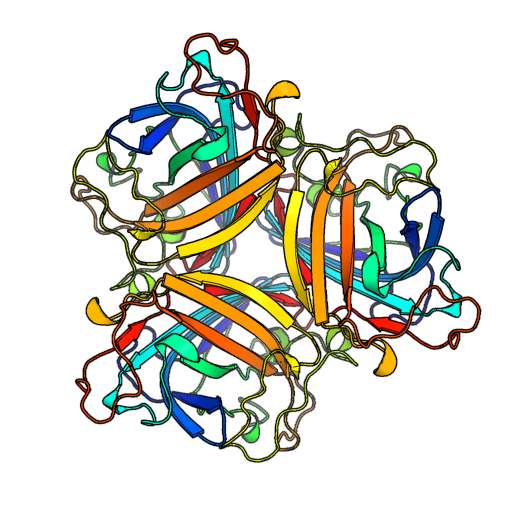 C C . VAL C 1 109 ? 48.901 22.346 -23.770 1.00 18.45 654 VAL C C 1
ATOM 3722 O O . VAL C 1 109 ? 49.187 22.194 -24.966 1.00 16.62 654 VAL C O 1
ATOM 3726 N N . VAL C 1 110 ? 48.036 23.259 -23.308 1.00 16.62 655 VAL C N 1
ATOM 3727 C CA . VAL C 1 110 ? 47.384 24.191 -24.169 1.00 19.36 655 VAL C CA 1
ATOM 3728 C C . VAL C 1 110 ? 48.255 25.397 -23.925 1.00 18.44 655 VAL C C 1
ATOM 3729 O O . VAL C 1 110 ? 48.478 25.783 -22.761 1.00 21.88 655 VAL C O 1
ATOM 3733 N N . SER C 1 111 ? 48.772 25.982 -25.011 1.00 18.27 656 SER C N 1
ATOM 3734 C CA . SER C 1 111 ? 49.782 27.053 -24.892 1.00 18.79 656 SER C CA 1
ATOM 3735 C C . SER C 1 111 ? 49.382 28.384 -25.580 1.00 20.35 656 SER C C 1
ATOM 3736 O O . SER C 1 111 ? 49.919 28.805 -26.614 1.00 21.77 656 SER C O 1
ATOM 3739 N N . PRO C 1 112 ? 48.454 29.112 -24.959 1.00 18.86 657 PRO C N 1
ATOM 3740 C CA . PRO C 1 112 ? 48.007 30.357 -25.582 1.00 19.98 657 PRO C CA 1
ATOM 3741 C C . PRO C 1 112 ? 49.137 31.297 -26.101 1.00 19.10 657 PRO C C 1
ATOM 3742 O O . PRO C 1 112 ? 48.972 31.915 -27.174 1.00 22.42 657 PRO C O 1
ATOM 3746 N N . PRO C 1 113 ? 50.254 31.446 -25.359 1.00 19.52 658 PRO C N 1
ATOM 3747 C CA . PRO C 1 113 ? 51.181 32.477 -25.884 1.00 19.79 658 PRO C CA 1
ATOM 3748 C C . PRO C 1 113 ? 52.129 32.000 -26.972 1.00 18.73 658 PRO C C 1
ATOM 3749 O O . PRO C 1 113 ? 53.132 32.687 -27.248 1.00 19.35 658 PRO C O 1
ATOM 3753 N N . MET C 1 114 ? 51.883 30.805 -27.545 1.00 16.71 659 MET C N 1
ATOM 3754 C CA . MET C 1 114 ? 52.785 30.284 -28.590 1.00 18.34 659 MET C CA 1
ATOM 3755 C C . MET C 1 114 ? 52.914 31.205 -29.836 1.00 19.82 659 MET C C 1
ATOM 3756 O O . MET C 1 114 ? 53.876 31.087 -30.598 1.00 21.22 659 MET C O 1
ATOM 3761 N N . ASP C 1 115 ? 51.974 32.136 -29.997 1.00 21.68 660 ASP C N 1
ATOM 3762 C CA . ASP C 1 115 ? 52.064 33.107 -31.092 1.00 21.90 660 ASP C CA 1
ATOM 3763 C C . ASP C 1 115 ? 53.201 34.152 -30.878 1.00 23.19 660 ASP C C 1
ATOM 3764 O O . ASP C 1 115 ? 53.723 34.686 -31.866 1.00 24.44 660 ASP C O 1
ATOM 3769 N N . LYS C 1 116 ? 53.630 34.329 -29.628 1.00 23.54 661 LYS C N 1
ATOM 3770 C CA . LYS C 1 116 ? 54.727 35.264 -29.264 1.00 24.70 661 LYS C CA 1
ATOM 3771 C C . LYS C 1 116 ? 55.898 34.569 -28.573 1.00 26.21 661 LYS C C 1
ATOM 3772 O O . LYS C 1 116 ? 56.944 35.183 -28.351 1.00 25.24 661 LYS C O 1
ATOM 3778 N N . ASP C 1 117 ? 55.697 33.288 -28.266 1.00 24.42 662 ASP C N 1
ATOM 3779 C CA . ASP C 1 117 ? 56.587 32.434 -27.452 1.00 24.04 662 ASP C CA 1
ATOM 3780 C C . ASP C 1 117 ? 56.551 30.976 -28.012 1.00 23.41 662 ASP C C 1
ATOM 3781 O O . ASP C 1 117 ? 56.036 30.049 -27.391 1.00 22.98 662 ASP C O 1
ATOM 3786 N N . PRO C 1 118 ? 57.095 30.793 -29.231 1.00 22.32 663 PRO C N 1
ATOM 3787 C CA . PRO C 1 118 ? 56.907 29.606 -30.019 1.00 20.72 663 PRO C CA 1
ATOM 3788 C C . PRO C 1 118 ? 57.352 28.395 -29.239 1.00 16.88 663 PRO C C 1
ATOM 3789 O O . PRO C 1 118 ? 56.780 27.267 -29.418 1.00 20.12 663 PRO C O 1
ATOM 3793 N N . ARG C 1 119 ? 58.389 28.545 -28.412 1.00 15.38 664 ARG C N 1
ATOM 3794 C CA . ARG C 1 119 ? 58.858 27.290 -27.707 1.00 16.94 664 ARG C CA 1
ATOM 3795 C C . ARG C 1 119 ? 57.873 26.860 -26.631 1.00 20.21 664 ARG C C 1
ATOM 3796 O O . ARG C 1 119 ? 57.997 25.743 -26.158 1.00 19.56 664 ARG C O 1
ATOM 3804 N N . SER C 1 120 ? 56.880 27.693 -26.280 1.00 18.99 665 SER C N 1
ATOM 3805 C CA . SER C 1 120 ? 55.803 27.270 -25.351 1.00 20.07 665 SER C CA 1
ATOM 3806 C C . SER C 1 120 ? 54.932 26.135 -25.940 1.00 19.10 665 SER C C 1
ATOM 3807 O O . SER C 1 120 ? 54.118 25.551 -25.216 1.00 18.78 665 SER C O 1
ATOM 3810 N N . ASN C 1 121 ? 55.058 25.867 -27.241 1.00 19.22 666 ASN C N 1
ATOM 3811 C CA . ASN C 1 121 ? 54.212 24.857 -27.909 1.00 20.30 666 ASN C CA 1
ATOM 3812 C C . ASN C 1 121 ? 54.599 23.410 -27.623 1.00 20.37 666 ASN C C 1
ATOM 3813 O O . ASN C 1 121 ? 54.956 22.675 -28.529 1.00 19.66 666 ASN C O 1
ATOM 3818 N N . LEU C 1 122 ? 54.523 23.003 -26.358 1.00 20.00 667 LEU C N 1
ATOM 3819 C CA . LEU C 1 122 ? 55.011 21.706 -25.929 1.00 19.52 667 LEU C CA 1
ATOM 3820 C C . LEU C 1 122 ? 54.239 20.560 -26.577 1.00 18.57 667 LEU C C 1
ATOM 3821 O O . LEU C 1 122 ? 54.808 19.463 -26.767 1.00 19.37 667 LEU C O 1
ATOM 3826 N N . SER C 1 123 ? 52.955 20.785 -26.878 1.00 18.02 668 SER C N 1
ATOM 3827 C CA . SER C 1 123 ? 52.150 19.713 -27.474 1.00 18.78 668 SER C CA 1
ATOM 3828 C C . SER C 1 123 ? 52.106 19.808 -29.018 1.00 19.92 668 SER C C 1
ATOM 3829 O O . SER C 1 123 ? 51.444 18.979 -29.663 1.00 20.12 668 SER C O 1
ATOM 3832 N N . GLN C 1 124 ? 52.815 20.792 -29.580 1.00 20.33 669 GLN C N 1
ATOM 3833 C CA . GLN C 1 124 ? 53.084 20.848 -31.033 1.00 21.61 669 GLN C CA 1
ATOM 3834 C C . GLN C 1 124 ? 51.782 21.005 -31.828 1.00 20.38 669 GLN C C 1
ATOM 3835 O O . GLN C 1 124 ? 51.581 20.363 -32.896 1.00 20.13 669 GLN C O 1
ATOM 3841 N N . TRP C 1 125 ? 50.890 21.841 -31.288 1.00 17.98 670 TRP C N 1
ATOM 3842 C CA . TRP C 1 125 ? 49.701 22.303 -32.025 1.00 18.08 670 TRP C CA 1
ATOM 3843 C C . TRP C 1 125 ? 50.141 22.895 -33.377 1.00 16.98 670 TRP C C 1
ATOM 3844 O O . TRP C 1 125 ? 51.160 23.634 -33.468 1.00 19.29 670 TRP C O 1
ATOM 3855 N N . LEU C 1 126 ? 49.342 22.647 -34.410 1.00 17.43 671 LEU C N 1
ATOM 3856 C CA . LEU C 1 126 ? 49.677 23.125 -35.765 1.00 18.68 671 LEU C CA 1
ATOM 3857 C C . LEU C 1 126 ? 49.337 24.596 -35.881 1.00 19.92 671 LEU C C 1
ATOM 3858 O O . LEU C 1 126 ? 49.746 25.295 -36.824 1.00 21.19 671 LEU C O 1
ATOM 3863 N N . GLY C 1 127 ? 48.548 25.078 -34.935 1.00 21.14 672 GLY C N 1
ATOM 3864 C CA . GLY C 1 127 ? 48.126 26.490 -34.969 1.00 19.94 672 GLY C CA 1
ATOM 3865 C C . GLY C 1 127 ? 47.025 26.737 -33.941 1.00 20.92 672 GLY C C 1
ATOM 3866 O O . GLY C 1 127 ? 46.561 25.807 -33.307 1.00 20.54 672 GLY C O 1
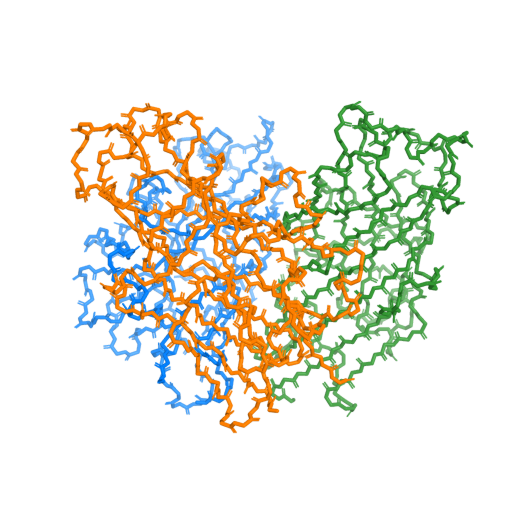ATOM 3867 N N . ALA C 1 128 ? 46.593 27.979 -33.775 1.00 20.28 673 ALA C N 1
ATOM 3868 C CA . ALA C 1 128 ? 45.445 28.243 -32.899 1.00 19.94 673 ALA C CA 1
ATOM 3869 C C . ALA C 1 128 ? 44.695 29.437 -33.485 1.00 19.32 673 ALA C C 1
ATOM 3870 O O . ALA C 1 128 ? 45.261 30.227 -34.282 1.00 19.79 673 ALA C O 1
ATOM 3872 N N . THR C 1 129 ? 43.426 29.584 -33.113 1.00 17.54 674 THR C N 1
ATOM 3873 C CA . THR C 1 129 ? 42.585 30.652 -33.707 1.00 19.76 674 THR C CA 1
ATOM 3874 C C . THR C 1 129 ? 41.969 31.507 -32.594 1.00 20.40 674 THR C C 1
ATOM 3875 O O . THR C 1 129 ? 41.372 30.928 -31.662 1.00 21.73 674 THR C O 1
ATOM 3879 N N . VAL C 1 130 ? 42.080 32.831 -32.710 1.00 21.48 675 VAL C N 1
ATOM 3880 C CA . VAL C 1 130 ? 41.551 33.759 -31.712 1.00 21.40 675 VAL C CA 1
ATOM 3881 C C . VAL C 1 130 ? 40.476 34.667 -32.349 1.00 22.46 675 VAL C C 1
ATOM 3882 O O . VAL C 1 130 ? 40.668 35.195 -33.462 1.00 20.53 675 VAL C O 1
ATOM 3886 N N . PHE C 1 131 ? 39.326 34.756 -31.698 1.00 20.88 676 PHE C N 1
ATOM 3887 C CA . PHE C 1 131 ? 38.277 35.680 -32.140 1.00 22.74 676 PHE C CA 1
ATOM 3888 C C . PHE C 1 131 ? 37.889 36.618 -30.991 1.00 22.39 676 PHE C C 1
ATOM 3889 O O . PHE C 1 131 ? 37.798 36.183 -29.841 1.00 21.53 676 PHE C O 1
ATOM 3897 N N . PRO C 1 132 ? 37.676 37.923 -31.286 1.00 23.54 677 PRO C N 1
ATOM 3898 C CA . PRO C 1 132 ? 37.898 38.619 -32.563 1.00 24.23 677 PRO C CA 1
ATOM 3899 C C . PRO C 1 132 ? 39.356 38.570 -33.009 1.00 23.85 677 PRO C C 1
ATOM 3900 O O . PRO C 1 132 ? 40.267 38.511 -32.177 1.00 22.92 677 PRO C O 1
ATOM 3904 N N . ALA C 1 133 ? 39.582 38.563 -34.326 1.00 24.48 678 ALA C N 1
ATOM 3905 C CA . ALA C 1 133 ? 40.944 38.494 -34.849 1.00 27.03 678 ALA C CA 1
ATOM 3906 C C . ALA C 1 133 ? 41.806 39.630 -34.287 1.00 27.63 678 ALA C C 1
ATOM 3907 O O . ALA C 1 133 ? 41.360 40.766 -34.230 1.00 28.71 678 ALA C O 1
ATOM 3909 N N . GLY C 1 134 ? 43.020 39.327 -33.851 1.00 27.88 679 GLY C N 1
ATOM 3910 C CA . GLY C 1 134 ? 43.883 40.363 -33.277 1.00 28.26 679 GLY C CA 1
ATOM 3911 C C . GLY C 1 134 ? 43.772 40.543 -31.775 1.00 27.95 679 GLY C C 1
ATOM 3912 O O . GLY C 1 134 ? 44.608 41.212 -31.165 1.00 26.98 679 GLY C O 1
ATOM 3913 N N . ALA C 1 135 ? 42.762 39.935 -31.157 1.00 27.13 680 ALA C N 1
ATOM 3914 C CA . ALA C 1 135 ? 42.674 39.963 -29.695 1.00 26.19 680 ALA C CA 1
ATOM 3915 C C . ALA C 1 135 ? 43.898 39.256 -29.102 1.00 25.21 680 ALA C C 1
ATOM 3916 O O . ALA C 1 135 ? 44.400 38.280 -29.671 1.00 27.15 680 ALA C O 1
ATOM 3918 N N . THR C 1 136 ? 44.367 39.734 -27.950 1.00 23.95 681 THR C N 1
ATOM 3919 C CA . THR C 1 136 ? 45.552 39.141 -27.333 1.00 23.37 681 THR C CA 1
ATOM 3920 C C . THR C 1 136 ? 45.335 37.699 -26.787 1.00 22.48 681 THR C C 1
ATOM 3921 O O . THR C 1 136 ? 44.351 37.402 -26.083 1.00 23.09 681 THR C O 1
ATOM 3925 N N . THR C 1 137 ? 46.265 36.801 -27.098 1.00 22.09 682 THR C N 1
ATOM 3926 C CA . THR C 1 137 ? 46.206 35.472 -26.502 1.00 20.57 682 THR C CA 1
ATOM 3927 C C . THR C 1 137 ? 46.418 35.514 -24.965 1.00 20.13 682 THR C C 1
ATOM 3928 O O . THR C 1 137 ? 46.207 34.480 -24.286 1.00 22.08 682 THR C O 1
ATOM 3932 N N . ALA C 1 138 ? 46.863 36.683 -24.442 1.00 21.67 683 ALA C N 1
ATOM 3933 C CA . ALA C 1 138 ? 47.003 36.822 -22.984 1.00 22.06 683 ALA C CA 1
ATOM 3934 C C . ALA C 1 138 ? 45.690 36.553 -22.238 1.00 21.18 683 ALA C C 1
ATOM 3935 O O . ALA C 1 138 ? 45.717 36.152 -21.082 1.00 20.43 683 ALA C O 1
ATOM 3937 N N . LEU C 1 139 ? 44.551 36.863 -22.865 1.00 21.58 684 LEU C N 1
ATOM 3938 C CA . LEU C 1 139 ? 43.221 36.655 -22.244 1.00 20.99 684 LEU C CA 1
ATOM 3939 C C . LEU C 1 139 ? 43.066 35.169 -21.819 1.00 20.23 684 LEU C C 1
ATOM 3940 O O . LEU C 1 139 ? 42.297 34.803 -20.877 1.00 20.89 684 LEU C O 1
ATOM 3945 N N . PHE C 1 140 ? 43.803 34.305 -22.511 1.00 20.95 685 PHE C N 1
ATOM 3946 C CA . PHE C 1 140 ? 43.689 32.883 -22.269 1.00 19.11 685 PHE C CA 1
ATOM 3947 C C . PHE C 1 140 ? 44.768 32.290 -21.382 1.00 19.57 685 PHE C C 1
ATOM 3948 O O . PHE C 1 140 ? 44.688 31.124 -21.041 1.00 18.46 685 PHE C O 1
ATOM 3956 N N . SER C 1 141 ? 45.819 33.021 -21.056 1.00 15.91 686 SER C N 1
ATOM 3957 C CA . SER C 1 141 ? 46.737 32.532 -20.039 1.00 16.63 686 SER C CA 1
ATOM 3958 C C . SER C 1 141 ? 46.141 32.597 -18.617 1.00 16.47 686 SER C C 1
ATOM 3959 O O . SER C 1 141 ? 45.463 33.540 -18.248 1.00 17.27 686 SER C O 1
ATOM 3962 N N . PRO C 1 142 ? 46.424 31.584 -17.794 1.00 17.23 687 PRO C N 1
ATOM 3963 C CA . PRO C 1 142 ? 46.080 31.712 -16.373 1.00 16.71 687 PRO C CA 1
ATOM 3964 C C . PRO C 1 142 ? 46.609 33.010 -15.782 1.00 18.28 687 PRO C C 1
ATOM 3965 O O . PRO C 1 142 ? 47.761 33.418 -16.037 1.00 17.87 687 PRO C O 1
ATOM 3969 N N . ASN C 1 143 ? 45.732 33.649 -15.025 1.00 20.51 688 ASN C N 1
ATOM 3970 C CA . ASN C 1 143 ? 46.015 34.895 -14.379 1.00 20.44 688 ASN C CA 1
ATOM 3971 C C . ASN C 1 143 ? 47.398 34.993 -13.711 1.00 20.32 688 ASN C C 1
ATOM 3972 O O . ASN C 1 143 ? 47.776 34.111 -12.978 1.00 20.55 688 ASN C O 1
ATOM 3977 N N . PRO C 1 144 ? 48.139 36.108 -13.942 1.00 20.53 689 PRO C N 1
ATOM 3978 C CA . PRO C 1 144 ? 49.524 36.202 -13.418 1.00 20.97 689 PRO C CA 1
ATOM 3979 C C . PRO C 1 144 ? 49.573 36.247 -11.871 1.00 22.13 689 PRO C C 1
ATOM 3980 O O . PRO C 1 144 ? 50.395 35.542 -11.206 1.00 20.52 689 PRO C O 1
ATOM 3984 N N . TYR C 1 145 ? 48.621 36.971 -11.298 1.00 22.21 690 TYR C N 1
ATOM 3985 C CA . TYR C 1 145 ? 48.555 37.086 -9.831 1.00 23.97 690 TYR C CA 1
ATOM 3986 C C . TYR C 1 145 ? 48.128 35.770 -9.209 1.00 22.37 690 TYR C C 1
ATOM 3987 O O . TYR C 1 145 ? 48.725 35.310 -8.223 1.00 22.55 690 TYR C O 1
ATOM 3996 N N . GLY C 1 146 ? 47.118 35.143 -9.814 1.00 22.76 691 GLY C N 1
ATOM 3997 C CA . GLY C 1 146 ? 46.632 33.839 -9.360 1.00 21.13 691 GLY C CA 1
ATOM 3998 C C . GLY C 1 146 ? 47.707 32.766 -9.429 1.00 19.80 691 GLY C C 1
ATOM 3999 O O . GLY C 1 146 ? 47.810 31.941 -8.529 1.00 21.88 691 GLY C O 1
ATOM 4000 N N . SER C 1 147 ? 48.537 32.811 -10.480 1.00 19.30 692 SER C N 1
ATOM 4001 C CA . SER C 1 147 ? 49.560 31.773 -10.730 1.00 18.77 692 SER C CA 1
ATOM 4002 C C . SER C 1 147 ? 50.826 31.890 -9.879 1.00 20.40 692 SER C C 1
ATOM 4003 O O . SER C 1 147 ? 51.585 30.884 -9.766 1.00 21.65 692 SER C O 1
ATOM 4006 N N . LEU C 1 148 ? 51.074 33.101 -9.354 1.00 23.85 693 LEU C N 1
ATOM 4007 C CA . LEU C 1 148 ? 52.229 33.342 -8.486 1.00 26.31 693 LEU C CA 1
ATOM 4008 C C . LEU C 1 148 ? 52.130 32.322 -7.350 1.00 24.88 693 LEU C C 1
ATOM 4009 O O . LEU C 1 148 ? 51.088 32.200 -6.691 1.00 26.44 693 LEU C O 1
ATOM 4014 N N . ASN C 1 149 ? 53.207 31.572 -7.174 1.00 23.93 694 ASN C N 1
ATOM 4015 C CA . ASN C 1 149 ? 53.310 30.538 -6.142 1.00 22.98 694 ASN C CA 1
ATOM 4016 C C . ASN C 1 149 ? 52.386 29.314 -6.217 1.00 21.43 694 ASN C C 1
ATOM 4017 O O . ASN C 1 149 ? 52.452 28.453 -5.343 1.00 21.07 694 ASN C O 1
ATOM 4022 N N . THR C 1 150 ? 51.565 29.214 -7.268 1.00 19.89 695 THR C N 1
ATOM 4023 C CA . THR C 1 150 ? 50.659 28.072 -7.444 1.00 19.47 695 THR C CA 1
ATOM 4024 C C . THR C 1 150 ? 50.945 27.338 -8.765 1.00 18.87 695 THR C C 1
ATOM 4025 O O . THR C 1 150 ? 50.389 26.251 -9.014 1.00 20.67 695 THR C O 1
ATOM 4029 N N . ILE C 1 151 ? 51.824 27.929 -9.581 1.00 20.66 696 ILE C N 1
ATOM 4030 C CA . ILE C 1 151 ? 52.186 27.364 -10.900 1.00 19.08 696 ILE C CA 1
ATOM 4031 C C . ILE C 1 151 ? 53.176 26.212 -10.843 1.00 19.23 696 ILE C C 1
ATOM 4032 O O . ILE C 1 151 ? 54.070 26.182 -9.999 1.00 20.02 696 ILE C O 1
ATOM 4037 N N . THR C 1 152 ? 53.002 25.244 -11.738 1.00 19.47 697 THR C N 1
ATOM 4038 C CA . THR C 1 152 ? 53.946 24.150 -11.850 1.00 18.30 697 THR C CA 1
ATOM 4039 C C . THR C 1 152 ? 54.996 24.460 -12.908 1.00 17.23 697 THR C C 1
ATOM 4040 O O . THR C 1 152 ? 54.659 24.717 -14.035 1.00 18.60 697 THR C O 1
ATOM 4044 N N . THR C 1 153 ? 56.267 24.362 -12.548 1.00 19.16 698 THR C N 1
ATOM 4045 C CA . THR C 1 153 ? 57.330 24.473 -13.530 1.00 19.19 698 THR C CA 1
ATOM 4046 C C . THR C 1 153 ? 57.533 23.083 -14.120 1.00 19.40 698 THR C C 1
ATOM 4047 O O . THR C 1 153 ? 57.888 22.124 -13.407 1.00 22.77 698 THR C O 1
ATOM 4051 N N . LEU C 1 154 ? 57.350 22.980 -15.422 1.00 20.34 699 LEU C N 1
ATOM 4052 C CA . LEU C 1 154 ? 57.485 21.670 -16.072 1.00 21.32 699 LEU C CA 1
ATOM 4053 C C . LEU C 1 154 ? 58.943 21.284 -16.333 1.00 25.09 699 LEU C C 1
ATOM 4054 O O . LEU C 1 154 ? 59.782 22.148 -16.543 1.00 26.92 699 LEU C O 1
ATOM 4059 N N . PRO C 1 155 ? 59.251 19.982 -16.281 1.00 28.02 700 PRO C N 1
ATOM 4060 C CA . PRO C 1 155 ? 60.589 19.541 -16.699 1.00 31.73 700 PRO C CA 1
ATOM 4061 C C . PRO C 1 155 ? 60.954 20.050 -18.087 1.00 34.58 700 PRO C C 1
ATOM 4062 O O . PRO C 1 155 ? 60.107 20.063 -18.987 1.00 32.95 700 PRO C O 1
ATOM 4066 N N . SER C 1 156 ? 62.223 20.433 -18.238 1.00 39.70 701 SER C N 1
ATOM 4067 C CA . SER C 1 156 ? 62.720 21.209 -19.378 1.00 44.50 701 SER C CA 1
ATOM 4068 C C . SER C 1 156 ? 62.497 20.540 -20.707 1.00 47.32 701 SER C C 1
ATOM 4069 O O . SER C 1 156 ? 61.939 21.155 -21.635 1.00 49.10 701 SER C O 1
ATOM 4072 N N . ILE C 1 157 ? 62.959 19.294 -20.803 1.00 49.35 702 ILE C N 1
ATOM 4073 C CA . ILE C 1 157 ? 62.813 18.504 -22.020 1.00 51.17 702 ILE C CA 1
ATOM 4074 C C . ILE C 1 157 ? 61.357 18.567 -22.529 1.00 52.13 702 ILE C C 1
ATOM 4075 O O . ILE C 1 157 ? 60.446 17.995 -21.919 1.00 52.04 702 ILE C O 1
ATOM 4080 N N . ALA C 1 158 ? 61.161 19.310 -23.625 1.00 53.18 703 ALA C N 1
ATOM 4081 C CA . ALA C 1 158 ? 59.844 19.488 -24.252 1.00 53.58 703 ALA C CA 1
ATOM 4082 C C . ALA C 1 158 ? 59.302 18.179 -24.855 1.00 53.45 703 ALA C C 1
ATOM 4083 O O . ALA C 1 158 ? 58.323 18.187 -25.619 1.00 54.34 703 ALA C O 1
ATOM 4085 N N . SER C 1 159 ? 59.954 17.068 -24.499 1.00 52.63 704 SER C N 1
ATOM 4086 C CA . SER C 1 159 ? 59.501 15.724 -24.842 1.00 51.04 704 SER C CA 1
ATOM 4087 C C . SER C 1 159 ? 59.498 14.779 -23.628 1.00 49.38 704 SER C C 1
ATOM 4088 O O . SER C 1 159 ? 59.628 13.559 -23.785 1.00 50.17 704 SER C O 1
ATOM 4091 N N . ASP C 1 160 ? 59.333 15.343 -22.429 1.00 46.41 705 ASP C N 1
ATOM 4092 C CA . ASP C 1 160 ? 59.228 14.563 -21.190 1.00 43.13 705 ASP C CA 1
ATOM 4093 C C . ASP C 1 160 ? 58.754 15.409 -20.002 1.00 39.73 705 ASP C C 1
ATOM 4094 O O . ASP C 1 160 ? 59.429 15.496 -18.968 1.00 40.09 705 ASP C O 1
ATOM 4099 N N . TRP C 1 161 ? 57.585 16.021 -20.140 1.00 34.20 706 TRP C N 1
ATOM 4100 C CA . TRP C 1 161 ? 57.104 16.931 -19.101 1.00 28.63 706 TRP C CA 1
ATOM 4101 C C . TRP C 1 161 ? 55.844 16.469 -18.364 1.00 27.19 706 TRP C C 1
ATOM 4102 O O . TRP C 1 161 ? 55.134 17.330 -17.801 1.00 24.89 706 TRP C O 1
ATOM 4113 N N . TYR C 1 162 ? 55.577 15.147 -18.360 1.00 26.24 707 TYR C N 1
ATOM 4114 C CA . TYR C 1 162 ? 54.501 14.551 -17.555 1.00 23.84 707 TYR C CA 1
ATOM 4115 C C . TYR C 1 162 ? 54.800 14.857 -16.070 1.00 23.21 707 TYR C C 1
ATOM 4116 O O . TYR C 1 162 ? 55.938 14.684 -15.615 1.00 23.37 707 TYR C O 1
ATOM 4125 N N . VAL C 1 163 ? 53.785 15.305 -15.339 1.00 20.48 708 VAL C N 1
ATOM 4126 C CA . VAL C 1 163 ? 53.926 15.572 -13.899 1.00 20.95 708 VAL C CA 1
ATOM 4127 C C . VAL C 1 163 ? 52.779 14.830 -13.227 1.00 23.49 708 VAL C C 1
ATOM 4128 O O . VAL C 1 163 ? 51.610 15.136 -13.491 1.00 24.15 708 VAL C O 1
ATOM 4132 N N . PRO C 1 164 ? 53.106 13.857 -12.362 1.00 23.38 709 PRO C N 1
ATOM 4133 C CA . PRO C 1 164 ? 52.083 13.083 -11.641 1.00 24.38 709 PRO C CA 1
ATOM 4134 C C . PRO C 1 164 ? 51.228 14.030 -10.801 1.00 23.96 709 PRO C C 1
ATOM 4135 O O . PRO C 1 164 ? 51.748 15.067 -10.341 1.00 22.46 709 PRO C O 1
ATOM 4139 N N . GLU C 1 165 ? 49.939 13.721 -10.632 1.00 22.91 710 GLU C N 1
ATOM 4140 C CA . GLU C 1 165 ? 49.038 14.609 -9.876 1.00 24.99 710 GLU C CA 1
ATOM 4141 C C . GLU C 1 165 ? 49.628 15.015 -8.533 1.00 23.77 710 GLU C C 1
ATOM 4142 O O . GLU C 1 165 ? 49.509 16.152 -8.130 1.00 22.57 710 GLU C O 1
ATOM 4148 N N . SER C 1 166 ? 50.298 14.109 -7.857 1.00 24.76 711 SER C N 1
ATOM 4149 C CA . SER C 1 166 ? 50.810 14.374 -6.529 1.00 25.21 711 SER C CA 1
ATOM 4150 C C . SER C 1 166 ? 51.924 15.427 -6.554 1.00 26.29 711 SER C C 1
ATOM 4151 O O . SER C 1 166 ? 52.207 16.055 -5.537 1.00 26.32 711 SER C O 1
ATOM 4154 N N . ASN C 1 167 ? 52.553 15.613 -7.715 1.00 24.11 712 ASN C N 1
ATOM 4155 C CA . ASN C 1 167 ? 53.611 16.615 -7.855 1.00 23.86 712 ASN C CA 1
ATOM 4156 C C . ASN C 1 167 ? 53.194 17.937 -8.515 1.00 21.72 712 ASN C C 1
ATOM 4157 O O . ASN C 1 167 ? 53.990 18.850 -8.575 1.00 20.17 712 ASN C O 1
ATOM 4162 N N . LEU C 1 168 ? 51.958 18.039 -9.000 1.00 19.45 713 LEU C N 1
ATOM 4163 C CA . LEU C 1 168 ? 51.468 19.309 -9.465 1.00 19.54 713 LEU C CA 1
ATOM 4164 C C . LEU C 1 168 ? 51.358 20.235 -8.259 1.00 17.96 713 LEU C C 1
ATOM 4165 O O . LEU C 1 168 ? 50.944 19.785 -7.200 1.00 20.53 713 LEU C O 1
ATOM 4170 N N . VAL C 1 169 ? 51.732 21.515 -8.422 1.00 17.72 714 VAL C N 1
ATOM 4171 C CA . VAL C 1 169 ? 51.691 22.452 -7.314 1.00 17.99 714 VAL C CA 1
ATOM 4172 C C . VAL C 1 169 ? 50.238 22.659 -6.859 1.00 16.23 714 VAL C C 1
ATOM 4173 O O . VAL C 1 169 ? 49.924 22.510 -5.689 1.00 17.09 714 VAL C O 1
ATOM 4177 N N . THR C 1 170 ? 49.359 22.973 -7.809 1.00 16.74 715 THR C N 1
ATOM 4178 C CA . THR C 1 170 ? 47.929 23.113 -7.569 1.00 17.76 715 THR C CA 1
ATOM 4179 C C . THR C 1 170 ? 47.161 22.691 -8.803 1.00 16.71 715 THR C C 1
ATOM 4180 O O . THR C 1 170 ? 47.710 22.672 -9.911 1.00 14.69 715 THR C O 1
ATOM 4184 N N . TYR C 1 171 ? 45.881 22.378 -8.609 1.00 17.78 716 TYR C N 1
ATOM 4185 C CA . TYR C 1 171 ? 44.997 22.069 -9.747 1.00 17.23 716 TYR C CA 1
ATOM 4186 C C . TYR C 1 171 ? 43.538 22.178 -9.378 1.00 17.02 716 TYR C C 1
ATOM 4187 O O . TYR C 1 171 ? 43.186 22.369 -8.204 1.00 14.35 716 TYR C O 1
ATOM 4196 N N . THR C 1 172 ? 42.692 22.047 -10.407 1.00 17.78 717 THR C N 1
ATOM 4197 C CA . THR C 1 172 ? 41.249 21.894 -10.245 1.00 18.80 717 THR C CA 1
ATOM 4198 C C . THR C 1 172 ? 41.021 20.524 -10.874 1.00 18.41 717 THR C C 1
ATOM 4199 O O . THR C 1 172 ? 41.675 20.170 -11.865 1.00 17.41 717 THR C O 1
ATOM 4203 N N . LYS C 1 173 ? 40.122 19.748 -10.289 1.00 15.96 718 LYS C N 1
ATOM 4204 C CA . LYS C 1 173 ? 39.887 18.388 -10.769 1.00 15.95 718 LYS C CA 1
ATOM 4205 C C . LYS C 1 173 ? 38.455 18.231 -11.290 1.00 16.65 718 LYS C C 1
ATOM 4206 O O . LYS C 1 173 ? 37.509 18.484 -10.549 1.00 17.10 718 LYS C O 1
ATOM 4212 N N . ILE C 1 174 ? 38.320 17.755 -12.536 1.00 16.87 719 ILE C N 1
ATOM 4213 C CA . ILE C 1 174 ? 37.007 17.415 -13.133 1.00 17.56 719 ILE C CA 1
ATOM 4214 C C . ILE C 1 174 ? 36.819 15.911 -13.246 1.00 18.51 719 ILE C C 1
ATOM 4215 O O . ILE C 1 174 ? 37.740 15.240 -13.632 1.00 20.58 719 ILE C O 1
ATOM 4220 N N . HIS C 1 175 ? 35.605 15.434 -12.939 1.00 18.40 720 HIS C N 1
ATOM 4221 C CA . HIS C 1 175 ? 35.238 14.027 -13.075 1.00 19.15 720 HIS C CA 1
ATOM 4222 C C . HIS C 1 175 ? 34.367 13.859 -14.305 1.00 19.48 720 HIS C C 1
ATOM 4223 O O . HIS C 1 175 ? 33.425 14.629 -14.523 1.00 18.35 720 HIS C O 1
ATOM 4230 N N . PHE C 1 176 ? 34.709 12.867 -15.116 1.00 19.23 721 PHE C N 1
ATOM 4231 C CA . PHE C 1 176 ? 33.958 12.590 -16.340 1.00 19.17 721 PHE C CA 1
ATOM 4232 C C . PHE C 1 176 ? 33.933 11.088 -16.593 1.00 18.76 721 PHE C C 1
ATOM 4233 O O . PHE C 1 176 ? 34.410 10.299 -15.768 1.00 21.00 721 PHE C O 1
ATOM 4241 N N . LYS C 1 177 ? 33.363 10.701 -17.735 1.00 18.98 722 LYS C N 1
ATOM 4242 C CA . LYS C 1 177 ? 33.456 9.327 -18.222 1.00 18.78 722 LYS C CA 1
ATOM 4243 C C . LYS C 1 177 ? 33.827 9.363 -19.690 1.00 19.61 722 LYS C C 1
ATOM 4244 O O . LYS C 1 177 ? 33.090 9.932 -20.492 1.00 20.41 722 LYS C O 1
ATOM 4250 N N . PRO C 1 178 ? 34.962 8.748 -20.058 1.00 19.14 723 PRO C N 1
ATOM 4251 C CA . PRO C 1 178 ? 35.359 8.658 -21.466 1.00 17.84 723 PRO C CA 1
ATOM 4252 C C . PRO C 1 178 ? 34.673 7.412 -22.077 1.00 18.97 723 PRO C C 1
ATOM 4253 O O . PRO C 1 178 ? 34.151 6.608 -21.344 1.00 21.11 723 PRO C O 1
ATOM 4257 N N . THR C 1 179 ? 34.651 7.321 -23.402 1.00 19.72 724 THR C N 1
ATOM 4258 C CA . THR C 1 179 ? 34.293 6.079 -24.064 1.00 19.49 724 THR C CA 1
ATOM 4259 C C . THR C 1 179 ? 35.508 5.513 -24.799 1.00 21.07 724 THR C C 1
ATOM 4260 O O . THR C 1 179 ? 36.622 6.051 -24.769 1.00 18.27 724 THR C O 1
ATOM 4264 N N . GLY C 1 180 ? 35.288 4.374 -25.429 1.00 20.17 725 GLY C N 1
ATOM 4265 C CA . GLY C 1 180 ? 36.333 3.735 -26.229 1.00 22.82 725 GLY C CA 1
ATOM 4266 C C . GLY C 1 180 ? 35.929 2.337 -26.621 1.00 22.88 725 GLY C C 1
ATOM 4267 O O . GLY C 1 180 ? 34.768 1.953 -26.496 1.00 25.34 725 GLY C O 1
ATOM 4268 N N . SER C 1 181 ? 36.898 1.563 -27.096 1.00 21.30 726 SER C N 1
ATOM 4269 C CA . SER C 1 181 ? 36.646 0.197 -27.541 1.00 20.30 726 SER C CA 1
ATOM 4270 C C . SER C 1 181 ? 36.011 -0.635 -26.393 1.00 20.27 726 SER C C 1
ATOM 4271 O O . SER C 1 181 ? 36.397 -0.531 -25.206 1.00 19.31 726 SER C O 1
ATOM 4274 N N . GLN C 1 182 ? 35.020 -1.465 -26.723 1.00 25.25 727 GLN C N 1
ATOM 4275 C CA . GLN C 1 182 ? 34.268 -2.190 -25.678 1.00 25.15 727 GLN C CA 1
ATOM 4276 C C . GLN C 1 182 ? 35.094 -3.093 -24.745 1.00 25.81 727 GLN C C 1
ATOM 4277 O O . GLN C 1 182 ? 34.819 -3.189 -23.542 1.00 24.92 727 GLN C O 1
ATOM 4283 N N . GLN C 1 183 ? 36.108 -3.750 -25.295 1.00 24.50 728 GLN C N 1
ATOM 4284 C CA . GLN C 1 183 ? 36.966 -4.558 -24.471 1.00 25.74 728 GLN C CA 1
ATOM 4285 C C . GLN C 1 183 ? 37.834 -3.763 -23.459 1.00 24.06 728 GLN C C 1
ATOM 4286 O O . GLN C 1 183 ? 38.325 -4.348 -22.495 1.00 25.44 728 GLN C O 1
ATOM 4292 N N . LEU C 1 184 ? 37.983 -2.450 -23.650 1.00 23.18 729 LEU C N 1
ATOM 4293 C CA . LEU C 1 184 ? 38.699 -1.623 -22.652 1.00 21.67 729 LEU C CA 1
ATOM 4294 C C . LEU C 1 184 ? 37.907 -1.427 -21.353 1.00 20.16 729 LEU C C 1
ATOM 4295 O O . LEU C 1 184 ? 38.491 -1.181 -20.296 1.00 19.63 729 LEU C O 1
ATOM 4300 N N . GLN C 1 185 ? 36.576 -1.575 -21.424 1.00 21.36 730 GLN C N 1
ATOM 4301 C CA . GLN C 1 185 ? 35.702 -1.450 -20.251 1.00 22.17 730 GLN C CA 1
ATOM 4302 C C . GLN C 1 185 ? 35.991 -0.163 -19.462 1.00 22.48 730 GLN C C 1
ATOM 4303 O O . GLN C 1 185 ? 36.076 -0.181 -18.220 1.00 23.76 730 GLN C O 1
ATOM 4309 N N . LEU C 1 186 ? 36.141 0.933 -20.200 1.00 20.00 731 LEU C N 1
ATOM 4310 C CA . LEU C 1 186 ? 36.362 2.266 -19.581 1.00 19.68 731 LEU C CA 1
ATOM 4311 C C . LEU C 1 186 ? 35.153 2.632 -18.727 1.00 18.23 731 LEU C C 1
ATOM 4312 O O . LEU C 1 186 ? 33.989 2.534 -19.180 1.00 17.39 731 LEU C O 1
ATOM 4317 N N . ALA C 1 187 ? 35.439 3.043 -17.484 1.00 21.18 732 ALA C N 1
ATOM 4318 C CA . ALA C 1 187 ? 34.431 3.338 -16.477 1.00 19.78 732 ALA C CA 1
ATOM 4319 C C . ALA C 1 187 ? 34.324 4.825 -16.134 1.00 20.64 732 ALA C C 1
ATOM 4320 O O . ALA C 1 187 ? 33.236 5.326 -15.883 1.00 20.18 732 ALA C O 1
ATOM 4322 N N . SER C 1 188 ? 35.470 5.499 -16.052 1.00 19.79 733 SER C N 1
ATOM 4323 C CA . SER C 1 188 ? 35.473 6.880 -15.577 1.00 19.71 733 SER C CA 1
ATOM 4324 C C . SER C 1 188 ? 36.807 7.557 -15.914 1.00 18.90 733 SER C C 1
ATOM 4325 O O . SER C 1 188 ? 37.742 6.935 -16.414 1.00 19.14 733 SER C O 1
ATOM 4328 N N . GLY C 1 189 ? 36.901 8.852 -15.642 1.00 19.25 734 GLY C N 1
ATOM 4329 C CA . GLY C 1 189 ? 38.172 9.540 -15.850 1.00 19.46 734 GLY C CA 1
ATOM 4330 C C . GLY C 1 189 ? 38.224 10.762 -14.968 1.00 18.15 734 GLY C C 1
ATOM 4331 O O . GLY C 1 189 ? 37.198 11.194 -14.435 1.00 17.35 734 GLY C O 1
ATOM 4332 N N . GLU C 1 190 ? 39.431 11.310 -14.811 1.00 19.49 735 GLU C N 1
ATOM 4333 C CA . GLU C 1 190 ? 39.637 12.564 -14.094 1.00 20.72 735 GLU C CA 1
ATOM 4334 C C . GLU C 1 190 ? 40.582 13.439 -14.936 1.00 17.81 735 GLU C C 1
ATOM 4335 O O . GLU C 1 190 ? 41.520 12.890 -15.598 1.00 17.34 735 GLU C O 1
ATOM 4341 N N . LEU C 1 191 ? 40.306 14.758 -14.940 1.00 18.94 736 LEU C N 1
ATOM 4342 C CA . LEU C 1 191 ? 41.109 15.743 -15.615 1.00 17.51 736 LEU C CA 1
ATOM 4343 C C . LEU C 1 191 ? 41.586 16.702 -14.528 1.00 16.69 736 LEU C C 1
ATOM 4344 O O . LEU C 1 191 ? 40.780 17.129 -13.704 1.00 16.32 736 LEU C O 1
ATOM 4349 N N . VAL C 1 192 ? 42.887 16.945 -14.459 1.00 16.92 737 VAL C N 1
ATOM 4350 C CA . VAL C 1 192 ? 43.410 18.026 -13.625 1.00 17.36 737 VAL C CA 1
ATOM 4351 C C . VAL C 1 192 ? 43.883 19.178 -14.476 1.00 17.87 737 VAL C C 1
ATOM 4352 O O . VAL C 1 192 ? 44.529 19.012 -15.521 1.00 17.70 737 VAL C O 1
ATOM 4356 N N . VAL C 1 193 ? 43.522 20.348 -14.021 1.00 17.82 738 VAL C N 1
ATOM 4357 C CA . VAL C 1 193 ? 43.806 21.561 -14.748 1.00 17.83 738 VAL C CA 1
ATOM 4358 C C . VAL C 1 193 ? 44.737 22.439 -13.902 1.00 18.40 738 VAL C C 1
ATOM 4359 O O . VAL C 1 193 ? 44.333 22.929 -12.834 1.00 18.21 738 VAL C O 1
ATOM 4363 N N . ALA C 1 194 ? 45.972 22.582 -14.378 1.00 17.14 739 ALA C N 1
ATOM 4364 C CA . ALA C 1 194 ? 47.045 23.238 -13.611 1.00 17.92 739 ALA C CA 1
ATOM 4365 C C . ALA C 1 194 ? 47.702 24.361 -14.412 1.00 19.44 739 ALA C C 1
ATOM 4366 O O . ALA C 1 194 ? 48.032 24.149 -15.589 1.00 19.59 739 ALA C O 1
ATOM 4368 N N . ALA C 1 195 ? 47.920 25.527 -13.787 1.00 18.54 740 ALA C N 1
ATOM 4369 C CA . ALA C 1 195 ? 48.754 26.590 -14.390 1.00 18.28 740 ALA C CA 1
ATOM 4370 C C . ALA C 1 195 ? 50.178 26.032 -14.448 1.00 18.92 740 ALA C C 1
ATOM 4371 O O . ALA C 1 195 ? 50.639 25.357 -13.512 1.00 18.72 740 ALA C O 1
ATOM 4373 N N . ALA C 1 196 ? 50.845 26.275 -15.564 1.00 17.49 741 ALA C N 1
ATOM 4374 C CA . ALA C 1 196 ? 52.198 25.746 -15.750 1.00 18.32 741 ALA C CA 1
ATOM 4375 C C . ALA C 1 196 ? 53.098 26.687 -16.562 1.00 19.24 741 ALA C C 1
ATOM 4376 O O . ALA C 1 196 ? 52.614 27.427 -17.364 1.00 17.04 741 ALA C O 1
ATOM 4378 N N . LYS C 1 197 ? 54.406 26.558 -16.387 1.00 20.67 742 LYS C N 1
ATOM 4379 C CA . LYS C 1 197 ? 55.384 27.212 -17.235 1.00 20.69 742 LYS C CA 1
ATOM 4380 C C . LYS C 1 197 ? 56.521 26.227 -17.498 1.00 21.65 742 LYS C C 1
ATOM 4381 O O . LYS C 1 197 ? 56.671 25.247 -16.779 1.00 21.76 742 LYS C O 1
ATOM 4387 N N . SER C 1 198 ? 57.285 26.486 -18.556 1.00 21.57 743 SER C N 1
ATOM 4388 C CA . SER C 1 198 ? 58.488 25.735 -18.870 1.00 21.81 743 SER C CA 1
ATOM 4389 C C . SER C 1 198 ? 59.693 26.647 -18.983 1.00 22.93 743 SER C C 1
ATOM 4390 O O . SER C 1 198 ? 59.581 27.704 -19.582 1.00 21.28 743 SER C O 1
ATOM 4393 N N . PRO C 1 199 ? 60.874 26.194 -18.518 1.00 24.61 744 PRO C N 1
ATOM 4394 C CA . PRO C 1 199 ? 62.066 27.063 -18.703 1.00 25.13 744 PRO C CA 1
ATOM 4395 C C . PRO C 1 199 ? 62.479 27.321 -20.163 1.00 24.58 744 PRO C C 1
ATOM 4396 O O . PRO C 1 199 ? 63.328 28.187 -20.416 1.00 25.58 744 PRO C O 1
ATOM 4400 N N . VAL C 1 200 ? 61.911 26.572 -21.111 1.00 24.56 745 VAL C N 1
ATOM 4401 C CA . VAL C 1 200 ? 62.189 26.810 -22.554 1.00 23.92 745 VAL C CA 1
ATOM 4402 C C . VAL C 1 200 ? 61.542 28.103 -23.063 1.00 24.13 745 VAL C C 1
ATOM 4403 O O . VAL C 1 200 ? 61.913 28.613 -24.118 1.00 24.22 745 VAL C O 1
ATOM 4407 N N . GLN C 1 201 ? 60.562 28.613 -22.325 1.00 22.65 746 GLN C N 1
ATOM 4408 C CA . GLN C 1 201 ? 59.842 29.816 -22.719 1.00 23.19 746 GLN C CA 1
ATOM 4409 C C . GLN C 1 201 ? 60.686 31.092 -22.700 1.00 23.83 746 GLN C C 1
ATOM 4410 O O . GLN C 1 201 ? 61.626 31.223 -21.913 1.00 25.64 746 GLN C O 1
ATOM 4416 N N . THR C 1 202 ? 60.316 32.035 -23.557 1.00 24.13 747 THR C N 1
ATOM 4417 C CA . THR C 1 202 ? 60.953 33.347 -23.598 1.00 25.67 747 THR C CA 1
ATOM 4418 C C . THR C 1 202 ? 60.107 34.468 -22.965 1.00 25.64 747 THR C C 1
ATOM 4419 O O . THR C 1 202 ? 60.607 35.578 -22.766 1.00 27.40 747 THR C O 1
ATOM 4423 N N . THR C 1 203 ? 58.833 34.195 -22.663 1.00 24.09 748 THR C N 1
ATOM 4424 C CA . THR C 1 203 ? 57.951 35.164 -21.988 1.00 23.66 748 THR C CA 1
ATOM 4425 C C . THR C 1 203 ? 57.490 34.617 -20.655 1.00 24.16 748 THR C C 1
ATOM 4426 O O . THR C 1 203 ? 57.733 33.434 -20.370 1.00 21.65 748 THR C O 1
ATOM 4430 N N . LYS C 1 204 ? 56.828 35.460 -19.869 1.00 24.46 749 LYS C N 1
ATOM 4431 C CA . LYS C 1 204 ? 56.278 35.058 -18.565 1.00 24.42 749 LYS C CA 1
ATOM 4432 C C . LYS C 1 204 ? 54.824 34.531 -18.682 1.00 21.92 749 LYS C C 1
ATOM 4433 O O . LYS C 1 204 ? 54.168 34.217 -17.672 1.00 19.53 749 LYS C O 1
ATOM 4439 N N . TYR C 1 205 ? 54.301 34.458 -19.902 1.00 19.48 750 TYR C N 1
ATOM 4440 C CA . TYR C 1 205 ? 52.918 34.018 -20.048 1.00 21.10 750 TYR C CA 1
ATOM 4441 C C . TYR C 1 205 ? 52.674 32.541 -19.690 1.00 20.98 750 TYR C C 1
ATOM 4442 O O . TYR C 1 205 ? 53.341 31.618 -20.183 1.00 21.95 750 TYR C O 1
ATOM 4451 N N . GLU C 1 206 ? 51.664 32.321 -18.854 1.00 18.10 751 GLU C N 1
ATOM 4452 C CA . GLU C 1 206 ? 51.365 30.999 -18.306 1.00 19.22 751 GLU C CA 1
ATOM 4453 C C . GLU C 1 206 ? 50.697 30.060 -19.306 1.00 18.96 751 GLU C C 1
ATOM 4454 O O . GLU C 1 206 ? 49.988 30.450 -20.213 1.00 20.86 751 GLU C O 1
ATOM 4460 N N . LEU C 1 207 ? 50.929 28.783 -19.089 1.00 18.26 752 LEU C N 1
ATOM 4461 C CA . LEU C 1 207 ? 50.366 27.781 -19.924 1.00 18.68 752 LEU C CA 1
ATOM 4462 C C . LEU C 1 207 ? 49.338 26.970 -19.130 1.00 17.66 752 LEU C C 1
ATOM 4463 O O . LEU C 1 207 ? 49.246 27.043 -17.903 1.00 17.53 752 LEU C O 1
ATOM 4468 N N . ILE C 1 208 ? 48.602 26.137 -19.856 1.00 17.56 753 ILE C N 1
ATOM 4469 C CA . ILE C 1 208 ? 47.596 25.251 -19.224 1.00 19.24 753 ILE C CA 1
ATOM 4470 C C . ILE C 1 208 ? 47.954 23.752 -19.328 1.00 19.68 753 ILE C C 1
ATOM 4471 O O . ILE C 1 208 ? 47.911 23.171 -20.418 1.00 19.47 753 ILE C O 1
ATOM 4476 N N . TYR C 1 209 ? 48.326 23.149 -18.210 1.00 17.93 754 TYR C N 1
ATOM 4477 C CA . TYR C 1 209 ? 48.622 21.699 -18.146 1.00 17.44 754 TYR C CA 1
ATOM 4478 C C . TYR C 1 209 ? 47.330 20.920 -17.886 1.00 17.68 754 TYR C C 1
ATOM 4479 O O . TYR C 1 209 ? 46.611 21.176 -16.910 1.00 16.98 754 TYR C O 1
ATOM 4488 N N . LEU C 1 210 ? 47.053 19.942 -18.749 1.00 17.78 755 LEU C N 1
ATOM 4489 C CA . LEU C 1 210 ? 45.841 19.157 -18.647 1.00 17.12 755 LEU C CA 1
ATOM 4490 C C . LEU C 1 210 ? 46.286 17.726 -18.464 1.00 16.78 755 LEU C C 1
ATOM 4491 O O . LEU C 1 210 ? 46.789 17.146 -19.417 1.00 19.78 755 LEU C O 1
ATOM 4496 N N . GLY C 1 211 ? 46.116 17.191 -17.263 1.00 16.33 756 GLY C N 1
ATOM 4497 C CA . GLY C 1 211 ? 46.531 15.818 -16.972 1.00 17.83 756 GLY C CA 1
ATOM 4498 C C . GLY C 1 211 ? 45.314 14.940 -16.875 1.00 19.28 756 GLY C C 1
ATOM 4499 O O . GLY C 1 211 ? 44.374 15.286 -16.147 1.00 18.13 756 GLY C O 1
ATOM 4500 N N . PHE C 1 212 ? 45.358 13.797 -17.575 1.00 17.97 757 PHE C N 1
ATOM 4501 C CA . PHE C 1 212 ? 44.237 12.860 -17.680 1.00 18.50 757 PHE C CA 1
ATOM 4502 C C . PHE C 1 212 ? 44.575 11.549 -17.012 1.00 16.82 757 PHE C C 1
ATOM 4503 O O . PHE C 1 212 ? 45.731 11.078 -17.118 1.00 18.23 757 PHE C O 1
ATOM 4511 N N . THR C 1 213 ? 43.574 10.972 -16.346 1.00 13.94 758 THR C N 1
ATOM 4512 C CA . THR C 1 213 ? 43.666 9.560 -15.883 1.00 15.18 758 THR C CA 1
ATOM 4513 C C . THR C 1 213 ? 42.370 8.878 -16.258 1.00 16.04 758 THR C C 1
ATOM 4514 O O . THR C 1 213 ? 41.318 9.226 -15.711 1.00 17.41 758 THR C O 1
ATOM 4518 N N . LEU C 1 214 ? 42.436 7.849 -17.119 1.00 16.38 759 LEU C N 1
ATOM 4519 C CA . LEU C 1 214 ? 41.227 7.163 -17.509 1.00 18.48 759 LEU C CA 1
ATOM 4520 C C . LEU C 1 214 ? 41.283 5.840 -16.804 1.00 19.69 759 LEU C C 1
ATOM 4521 O O . LEU C 1 214 ? 42.339 5.214 -16.740 1.00 20.61 759 LEU C O 1
ATOM 4526 N N . LYS C 1 215 ? 40.153 5.433 -16.239 1.00 19.03 760 LYS C N 1
ATOM 4527 C CA . LYS C 1 215 ? 40.078 4.257 -15.383 1.00 21.88 760 LYS C CA 1
ATOM 4528 C C . LYS C 1 215 ? 39.191 3.212 -16.021 1.00 20.22 760 LYS C C 1
ATOM 4529 O O . LYS C 1 215 ? 38.094 3.524 -16.468 1.00 20.42 760 LYS C O 1
ATOM 4535 N N . GLN C 1 216 ? 39.656 1.954 -16.022 1.00 19.82 761 GLN C N 1
ATOM 4536 C CA . GLN C 1 216 ? 38.918 0.859 -16.587 1.00 22.44 761 GLN C CA 1
ATOM 4537 C C . GLN C 1 216 ? 38.414 -0.018 -15.466 1.00 21.54 761 GLN C C 1
ATOM 4538 O O . GLN C 1 216 ? 39.025 -0.081 -14.392 1.00 20.80 761 GLN C O 1
ATOM 4544 N N . ASN C 1 217 ? 37.305 -0.710 -15.713 1.00 23.35 762 ASN C N 1
ATOM 4545 C CA . ASN C 1 217 ? 36.930 -1.851 -14.860 1.00 24.42 762 ASN C CA 1
ATOM 4546 C C . ASN C 1 217 ? 37.929 -3.020 -14.894 1.00 24.69 762 ASN C C 1
ATOM 4547 O O . ASN C 1 217 ? 38.684 -3.194 -15.873 1.00 22.98 762 ASN C O 1
ATOM 4552 N N . SER C 1 218 ? 37.948 -3.798 -13.815 1.00 25.94 763 SER C N 1
ATOM 4553 C CA . SER C 1 218 ? 38.951 -4.856 -13.647 1.00 29.61 763 SER C CA 1
ATOM 4554 C C . SER C 1 218 ? 38.916 -5.878 -14.790 1.00 30.87 763 SER C C 1
ATOM 4555 O O . SER C 1 218 ? 39.906 -6.586 -15.040 1.00 30.81 763 SER C O 1
ATOM 4558 N N . SER C 1 219 ? 37.792 -5.932 -15.503 1.00 32.98 764 SER C N 1
ATOM 4559 C CA . SER C 1 219 ? 37.624 -6.869 -16.628 1.00 32.50 764 SER C CA 1
ATOM 4560 C C . SER C 1 219 ? 38.245 -6.369 -17.938 1.00 32.19 764 SER C C 1
ATOM 4561 O O . SER C 1 219 ? 38.306 -7.107 -18.924 1.00 33.36 764 SER C O 1
ATOM 4564 N N . GLY C 1 220 ? 38.686 -5.109 -17.950 1.00 30.98 765 GLY C N 1
ATOM 4565 C CA . GLY C 1 220 ? 39.210 -4.474 -19.160 1.00 28.49 765 GLY C CA 1
ATOM 4566 C C . GLY C 1 220 ? 40.515 -5.086 -19.645 1.00 28.83 765 GLY C C 1
ATOM 4567 O O . GLY C 1 220 ? 41.240 -5.711 -18.873 1.00 28.26 765 GLY C O 1
ATOM 4568 N N . THR C 1 221 ? 40.816 -4.924 -20.929 1.00 28.02 766 THR C N 1
ATOM 4569 C CA . THR C 1 221 ? 42.088 -5.454 -21.452 1.00 28.06 766 THR C CA 1
ATOM 4570 C C . THR C 1 221 ? 43.173 -4.378 -21.283 1.00 25.35 766 THR C C 1
ATOM 4571 O O . THR C 1 221 ? 42.868 -3.177 -21.200 1.00 25.03 766 THR C O 1
ATOM 4575 N N . ASN C 1 222 ? 44.428 -4.821 -21.223 1.00 23.85 767 ASN C N 1
ATOM 4576 C CA . ASN C 1 222 ? 45.565 -3.923 -21.100 1.00 22.92 767 ASN C CA 1
ATOM 4577 C C . ASN C 1 222 ? 45.850 -3.225 -22.422 1.00 23.31 767 ASN C C 1
ATOM 4578 O O . ASN C 1 222 ? 46.300 -3.817 -23.394 1.00 22.86 767 ASN C O 1
ATOM 4583 N N . PHE C 1 223 ? 45.553 -1.943 -22.430 1.00 21.99 768 PHE C N 1
ATOM 4584 C CA . PHE C 1 223 ? 45.783 -1.037 -23.563 1.00 22.84 768 PHE C CA 1
ATOM 4585 C C . PHE C 1 223 ? 47.265 -0.951 -23.961 1.00 22.66 768 PHE C C 1
ATOM 4586 O O . PHE C 1 223 ? 47.608 -0.440 -25.061 1.00 22.24 768 PHE C O 1
ATOM 4594 N N . PHE C 1 224 ? 48.129 -1.379 -23.037 1.00 18.69 769 PHE C N 1
ATOM 4595 C CA . PHE C 1 224 ? 49.587 -1.224 -23.163 1.00 21.01 769 PHE C CA 1
ATOM 4596 C C . PHE C 1 224 ? 50.257 -2.530 -23.577 1.00 20.83 769 PHE C C 1
ATOM 4597 O O . PHE C 1 224 ? 51.485 -2.613 -23.690 1.00 19.87 769 PHE C O 1
ATOM 4605 N N . ASP C 1 225 ? 49.445 -3.553 -23.781 1.00 22.11 770 ASP C N 1
ATOM 4606 C CA . ASP C 1 225 ? 50.004 -4.851 -24.117 1.00 24.52 770 ASP C CA 1
ATOM 4607 C C . ASP C 1 225 ? 50.470 -4.797 -25.573 1.00 25.13 770 ASP C C 1
ATOM 4608 O O . ASP C 1 225 ? 49.714 -4.325 -26.434 1.00 26.59 770 ASP C O 1
ATOM 4613 N N . PRO C 1 226 ? 51.707 -5.256 -25.861 1.00 25.02 771 PRO C N 1
ATOM 4614 C CA . PRO C 1 226 ? 52.197 -5.165 -27.247 1.00 26.97 771 PRO C CA 1
ATOM 4615 C C . PRO C 1 226 ? 51.380 -6.014 -28.217 1.00 29.08 771 PRO C C 1
ATOM 4616 O O . PRO C 1 226 ? 51.420 -5.772 -29.432 1.00 30.83 771 PRO C O 1
ATOM 4620 N N . ASN C 1 227 ? 50.630 -6.965 -27.679 1.00 29.55 772 ASN C N 1
ATOM 4621 C CA . ASN C 1 227 ? 49.779 -7.838 -28.480 1.00 31.36 772 ASN C CA 1
ATOM 4622 C C . ASN C 1 227 ? 48.336 -7.339 -28.611 1.00 30.47 772 ASN C C 1
ATOM 4623 O O . ASN C 1 227 ? 47.568 -7.891 -29.394 1.00 30.30 772 ASN C O 1
ATOM 4628 N N . ALA C 1 228 ? 47.987 -6.266 -27.891 1.00 29.64 773 ALA C N 1
ATOM 4629 C CA . ALA C 1 228 ? 46.652 -5.689 -27.996 1.00 28.92 773 ALA C CA 1
ATOM 4630 C C . ALA C 1 228 ? 46.413 -5.197 -29.412 1.00 28.28 773 ALA C C 1
ATOM 4631 O O . ALA C 1 228 ? 47.330 -4.711 -30.092 1.00 28.67 773 ALA C O 1
ATOM 4633 N N . SER C 1 229 ? 45.172 -5.312 -29.873 1.00 28.10 774 SER C N 1
ATOM 4634 C CA . SER C 1 229 ? 44.859 -4.800 -31.196 1.00 28.00 774 SER C CA 1
ATOM 4635 C C . SER C 1 229 ? 45.201 -3.326 -31.295 1.00 27.77 774 SER C C 1
ATOM 4636 O O . SER C 1 229 ? 44.802 -2.540 -30.448 1.00 27.29 774 SER C O 1
ATOM 4639 N N . SER C 1 230 ? 45.937 -2.968 -32.339 1.00 26.31 775 SER C N 1
ATOM 4640 C CA . SER C 1 230 ? 46.411 -1.602 -32.543 1.00 27.07 775 SER C CA 1
ATOM 4641 C C . SER C 1 230 ? 45.262 -0.600 -32.678 1.00 26.50 775 SER C C 1
ATOM 4642 O O . SER C 1 230 ? 45.447 0.592 -32.429 1.00 26.30 775 SER C O 1
ATOM 4645 N N . ASP C 1 231 ? 44.084 -1.085 -33.062 1.00 25.98 776 ASP C N 1
ATOM 4646 C CA . ASP C 1 231 ? 42.933 -0.206 -33.238 1.00 26.65 776 ASP C CA 1
ATOM 4647 C C . ASP C 1 231 ? 42.063 0.021 -31.979 1.00 25.10 776 ASP C C 1
ATOM 4648 O O . ASP C 1 231 ? 41.034 0.675 -32.059 1.00 26.22 776 ASP C O 1
ATOM 4653 N N . LEU C 1 232 ? 42.440 -0.536 -30.830 1.00 24.78 777 LEU C N 1
ATOM 4654 C CA . LEU C 1 232 ? 41.731 -0.215 -29.598 1.00 22.16 777 LEU C CA 1
ATOM 4655 C C . LEU C 1 232 ? 41.918 1.291 -29.370 1.00 22.50 777 LEU C C 1
ATOM 4656 O O . LEU C 1 232 ? 43.004 1.793 -29.610 1.00 20.02 777 LEU C O 1
ATOM 4661 N N . SER C 1 233 ? 40.876 1.999 -28.920 1.00 22.08 778 SER C N 1
ATOM 4662 C CA . SER C 1 233 ? 40.943 3.454 -28.788 1.00 21.41 778 SER C CA 1
ATOM 4663 C C . SER C 1 233 ? 40.168 3.954 -27.567 1.00 19.88 778 SER C C 1
ATOM 4664 O O . SER C 1 233 ? 39.283 3.265 -27.049 1.00 17.77 778 SER C O 1
ATOM 4667 N N . PHE C 1 234 ? 40.494 5.157 -27.103 1.00 19.64 779 PHE C N 1
ATOM 4668 C CA . PHE C 1 234 ? 39.682 5.821 -26.099 1.00 19.61 779 PHE C CA 1
ATOM 4669 C C . PHE C 1 234 ? 39.298 7.165 -26.699 1.00 19.21 779 PHE C C 1
ATOM 4670 O O . PHE C 1 234 ? 40.007 7.681 -27.569 1.00 19.61 779 PHE C O 1
ATOM 4678 N N . LEU C 1 235 ? 38.207 7.732 -26.206 1.00 19.90 780 LEU C N 1
ATOM 4679 C CA . LEU C 1 235 ? 37.722 9.014 -26.692 1.00 19.92 780 LEU C CA 1
ATOM 4680 C C . LEU C 1 235 ? 37.010 9.739 -25.543 1.00 18.43 780 LEU C C 1
ATOM 4681 O O . LEU C 1 235 ? 36.039 9.245 -24.999 1.00 18.57 780 LEU C O 1
ATOM 4686 N N . THR C 1 236 ? 37.478 10.931 -25.162 1.00 17.51 781 THR C N 1
ATOM 4687 C CA . THR C 1 236 ? 36.791 11.659 -24.104 1.00 19.11 781 THR C CA 1
ATOM 4688 C C . THR C 1 236 ? 35.618 12.452 -24.715 1.00 16.36 781 THR C C 1
ATOM 4689 O O . THR C 1 236 ? 35.661 12.747 -25.914 1.00 16.14 781 THR C O 1
ATOM 4693 N N . PRO C 1 237 ? 34.612 12.827 -23.892 1.00 17.61 782 PRO C N 1
ATOM 4694 C CA . PRO C 1 237 ? 33.672 13.901 -24.327 1.00 18.16 782 PRO C CA 1
ATOM 4695 C C . PRO C 1 237 ? 34.426 15.232 -24.288 1.00 18.96 782 PRO C C 1
ATOM 4696 O O . PRO C 1 237 ? 35.581 15.240 -23.845 1.00 21.03 782 PRO C O 1
ATOM 4700 N N . PRO C 1 238 ? 33.812 16.357 -24.742 1.00 18.54 783 PRO C N 1
ATOM 4701 C CA . PRO C 1 238 ? 34.479 17.616 -24.449 1.00 18.44 783 PRO C CA 1
ATOM 4702 C C . PRO C 1 238 ? 34.298 17.890 -22.964 1.00 19.14 783 PRO C C 1
ATOM 4703 O O . PRO C 1 238 ? 33.167 18.026 -22.489 1.00 20.43 783 PRO C O 1
ATOM 4707 N N . ILE C 1 239 ? 35.410 17.893 -22.236 1.00 17.10 784 ILE C N 1
ATOM 4708 C CA . ILE C 1 239 ? 35.376 17.941 -20.794 1.00 16.54 784 ILE C CA 1
ATOM 4709 C C . ILE C 1 239 ? 35.500 19.409 -20.405 1.00 17.81 784 ILE C C 1
ATOM 4710 O O . ILE C 1 239 ? 36.465 20.038 -20.820 1.00 17.14 784 ILE C O 1
ATOM 4715 N N . PRO C 1 240 ? 34.526 19.941 -19.635 1.00 17.62 785 PRO C N 1
ATOM 4716 C CA . PRO C 1 240 ? 34.554 21.380 -19.299 1.00 16.30 785 PRO C CA 1
ATOM 4717 C C . PRO C 1 240 ? 35.479 21.782 -18.154 1.00 17.23 785 PRO C C 1
ATOM 4718 O O . PRO C 1 240 ? 35.579 21.044 -17.155 1.00 19.12 785 PRO C O 1
ATOM 4722 N N . PHE C 1 241 ? 36.034 22.997 -18.231 1.00 18.53 786 PHE C N 1
ATOM 4723 C CA . PHE C 1 241 ? 36.799 23.560 -17.102 1.00 18.76 786 PHE C CA 1
ATOM 4724 C C . PHE C 1 241 ? 36.723 25.054 -17.133 1.00 18.82 786 PHE C C 1
ATOM 4725 O O . PHE C 1 241 ? 36.408 25.639 -18.159 1.00 19.44 786 PHE C O 1
ATOM 4733 N N . THR C 1 242 ? 37.052 25.645 -16.001 1.00 18.70 787 THR C N 1
ATOM 4734 C CA . THR C 1 242 ? 36.951 27.071 -15.841 1.00 16.18 787 THR C CA 1
ATOM 4735 C C . THR C 1 242 ? 38.197 27.550 -15.125 1.00 16.57 787 THR C C 1
ATOM 4736 O O . THR C 1 242 ? 38.667 26.946 -14.191 1.00 20.34 787 THR C O 1
ATOM 4740 N N . TYR C 1 243 ? 38.732 28.691 -15.543 1.00 15.97 788 TYR C N 1
ATOM 4741 C CA . TYR C 1 243 ? 39.889 29.215 -14.831 1.00 17.51 788 TYR C CA 1
ATOM 4742 C C . TYR C 1 243 ? 39.943 30.721 -14.950 1.00 18.45 788 TYR C C 1
ATOM 4743 O O . TYR C 1 243 ? 39.278 31.295 -15.806 1.00 21.97 788 TYR C O 1
ATOM 4752 N N . LEU C 1 244 ? 40.695 31.379 -14.055 1.00 18.59 789 LEU C N 1
ATOM 4753 C CA . LEU C 1 244 ? 40.897 32.818 -14.088 1.00 19.06 789 LEU C CA 1
ATOM 4754 C C . LEU C 1 244 ? 41.989 33.154 -15.129 1.00 18.49 789 LEU C C 1
ATOM 4755 O O . LEU C 1 244 ? 43.109 32.613 -15.059 1.00 16.85 789 LEU C O 1
ATOM 4760 N N . GLY C 1 245 ? 41.670 34.046 -16.066 1.00 18.01 790 GLY C N 1
ATOM 4761 C CA . GLY C 1 245 ? 42.634 34.472 -17.111 1.00 19.09 790 GLY C CA 1
ATOM 4762 C C . GLY C 1 245 ? 43.200 35.867 -16.845 1.00 19.40 790 GLY C C 1
ATOM 4763 O O . GLY C 1 245 ? 43.083 36.365 -15.724 1.00 20.06 790 GLY C O 1
ATOM 4764 N N . TYR C 1 246 ? 43.828 36.489 -17.853 1.00 21.37 791 TYR C N 1
ATOM 4765 C CA . TYR C 1 246 ? 44.276 37.891 -17.760 1.00 22.82 791 TYR C CA 1
ATOM 4766 C C . TYR C 1 246 ? 43.099 38.841 -17.935 1.00 24.69 791 TYR C C 1
ATOM 4767 O O . TYR C 1 246 ? 42.152 38.530 -18.657 1.00 25.70 791 TYR C O 1
ATOM 4776 N N . TYR C 1 247 ? 43.183 39.996 -17.280 1.00 27.62 792 TYR C N 1
ATOM 4777 C CA . TYR C 1 247 ? 42.234 41.093 -17.445 1.00 30.14 792 TYR C CA 1
ATOM 4778 C C . TYR C 1 247 ? 42.765 42.327 -16.733 1.00 33.62 792 TYR C C 1
ATOM 4779 O O . TYR C 1 247 ? 43.683 42.219 -15.916 1.00 34.60 792 TYR C O 1
ATOM 4788 N N . GLN C 1 248 ? 42.193 43.490 -17.041 1.00 38.41 793 GLN C N 1
ATOM 4789 C CA . GLN C 1 248 ? 42.498 44.729 -16.311 1.00 41.95 793 GLN C CA 1
ATOM 4790 C C . GLN C 1 248 ? 41.360 45.052 -15.362 1.00 43.00 793 GLN C C 1
ATOM 4791 O O . GLN C 1 248 ? 40.182 44.998 -15.737 1.00 43.55 793 GLN C O 1
#

Nearest PDB structures (foldseek):
  2iun-assembly2_F  TM=9.999E-01  e=6.515E-43  Fowl aviadenovirus 1
  6itx-assembly1_B  TM=9.638E-01  e=1.276E-25  Duck adenovirus 1
  6itx-assembly1_A  TM=9.525E-01  e=4.278E-25  Duck adenovirus 1
  6itx-assembly2_D  TM=9.670E-01  e=2.552E-24  Duck adenovirus 1
  7x5t-assembly1_A  TM=8.837E-01  e=4.887E-17  Fowl adenovirus

Foldseek 3Di:
DQKKKKKFFDPVFPDQQWWWADPPLWIFTKGKMKMWMFHPQKIKIFIKIKDWLLGGAQDDFCQVVFDKIKGKAFLCCVPWVLSRLGRTPDMDMPPPPDHSQSVFFEPVVCVQQEAEFEQDSNHGDDPPVRRSDWDKFKAWKAWPVLQQWDIKIWTWGWYDYPSTPDPGIMIMIMMGIHHDNRHHGSNHPPPPRGTMIIGDGGMDMGGGDDD/DQKKKKKFFDPVFPDQQWWKADPPLDIFTKGKMKMWIFHPQKIKIFIKIKDWLLRDAQDDFCQVVFGKIKGKAALCCVVWVLSRLTRIPDMDMPPPPDHSQSVFFEPVVCVQQAAEFDADSNHGDDPPVPRSDWDKDKFWKDWDVQQQWDIKMWTWGWYDYPSTPDPTIMIMIMMGIHHDNRHGGSSHPPPDRGTMIIGDGTMDMGGGDDD/DQKKKKKFFDPVFPDQQWWKADPPLFIFTKGKMKMWIFHPQKIKIFIKIKDWLLGGAQDDFCQVFFDKIKGKAQLVCVVWVVSRLGRTVDMDMPPPPPHSQSVFFEPVVCVQQEAEFDAPSRHGDDPPVRRSDWDKFKAWKAWDVLQQWDIKMWTWGWYDYPSTPDPTIMIMIMMGIHHPNRHGGSSHPPPPRGTMIIGDGTMDMGGGDDD

Sequence (633 aa):
PEVATYHCGDNLLESYDIFASLPNTNAAKVAAYCRLAAAGGVVSGTIQVTSYAGRWPKVGNSVTDGIKFAIVVSPPMDKDPRSNLSQWLGATVFPAGATTALFSPNPYGSLNTITTLPSIASDWYVPESNLVTYTKIHFKPTGSQQLQLASGELVVAAAKSPVQTTKYELIYLGFTLKQNSSGTNFFDPNASSDLSFLTPPIPFTYLGYYQPEVATYHCGDNLLESYDIFASLPNTNAAKVAAYCRLAAAGGVVSGTIQVTSYAGRWPKVGNSVTDGIKFAIVVSPPMDKDPRSNLSQWLGATVFPAGATTALFSPNPYGSLNTITTLPSIASDWYVPESNLVTYTKIHFKPTGSQQLQLASGELVVAAAKSPVQTTKYELIYLGFTLKQNSSGTNFFDPNASSDLSFLTPPIPFTYLGYYQPEVATYHCGDNLLESYDIFASLPNTNAAKVAAYCRLAAAGGVVSGTIQVTSYAGRWPKVGNSVTDGIKFAIVVSPPMDKDPRSNLSQWLGATVFPAGATTALFSPNPYGSLNTITTLPSIASDWYVPESNLVTYTKIHFKPTGSQQLQLASGELVVAAAKSPVQTTKYELIYLGFTLKQNSSGTNFFDPNASSDLSFLTPPIPFTYLGYYQ

Organism: Fowl adenovirus A serotype 1 (strain CELO / Phelps) (NCBI:txid10553)

InterPro domains:
  IPR000939 Adenoviral fibre protein, repeat/shaft region [PF00608] (338-370)
  IPR000939 Adenoviral fibre protein, repeat/shaft region [PF00608] (471-492)
  IPR009013 Attachment protein shaft domain superfamily [SSF51225] (254-334)
  IPR009013 Attachment protein shaft domain superfamily [SSF51225] (348-426)
  IPR010537 Avian adenovirus fibre, N-terminal [PF06536] (3-51)
  IPR010537 Avian adenovirus fibre, N-terminal [PF06536] (64-119)
  IPR010537 Avian adenovirus fibre, N-terminal [PF06536] (135-194)
  IPR010537 Avian adenovirus fibre, N-terminal [PF06536] (196-251)
  IPR010537 Avian adenovirus fibre, N-terminal [PF06536] (252-307)
  IPR010537 Avian adenovirus fibre, N-terminal [PF06536] (377-429)
  IPR031822 Fiber protein 1, C-terminal [PF16812] (501-701)
  IPR038486 Fiber protein, C-terminal domain superfamily [G3DSA:2.60.90.30] (500-710)

B-factor: mean 25.91, std 9.38, range [11.7, 80.99]